Protein AF-A0A484XPS2-F1 (afdb_monomer_lite)

Secondary structure (DSSP, 8-state):
-HHHHHHHHHHHS-TT---EEEE-S--SSSS---HHHHHHHHHHHHTTT-SEEEEE-SSTT---SS-TT----HHHHHHHH--TTGGGS-EEEESS--SHHHHHHHHHTT-SEE---HHHHH-TTHHHHHHTT------EEGGGHHHHT--HHHHTSHHHHTTEE--SS-S-SS-SEEEEEEEE-SS-EEEEEEEE-SSSEEEEEEEES-TT-HHHHHHHHHHHHHHHHTTSS--PPPTT-HHHHHHHHHHHHHHHHHHHHHHHHHTT--TT-----SEEEE--BHHHHHHHHHHHHTT--EEEE-SSSSSBGGGGG--S-EE-SS-HHHHHTT----HHHHHHHHHHHTTT-S-HHHHHHHHHHHHHHHHHHHHTT----EEE--TT-SS--EEE-TT---GGGGGG--TTHHHHHHHHHHHHHHTTS----

Foldseek 3Di:
DVVVVVVVCVVPHDPVDAAEAEDEQWDQDVVIHHNVNSLVVLLVCLVVDHQAYEHEDQALQQCDPNPPVDSGGSLLVSVVPHDPSSVVHAYEYEHDDAAPVSVVVSVVSPHPHYDDDQNCLQPVCSVVCRVVVHDDDQAHEPVCCVVSPDDLVQCVDLSNLLRYQYPPDDWFLFAFDWDWDWFDFPPWIWIWIFGDDRRAGPFIDTPDDPPVDPVLVVQVVVLRCSCRSNRALQDDHDVVCNRSSVRSSVRNVVRSVVGNVVVCVVVVHDPPDDDDWPEEFEAQAPVSLVVQVVCVVVPTGYHYDYPHPDGHPCLLVAQFAAFAFPAPLCVVVVWHGDLVLVLVLVCVVVVVPDDSVVSSVCHVCSNVVQVVCVVLVNHQNDWDDDPSHPTTGGTHDPVSDGSSSSSPDDSPPVVVVVVVVVVVVVVVPDDDD

Radius of gyration: 27.69 Å; chains: 1; bounding box: 64×67×70 Å

Organism: NCBI:txid69218

Sequence (433 aa):
MLDITHKMVRQYADDAFIIGYRFSPEEMEVPGIRFDDTLYLLEKLAARGVDYLHFSVGATLRPSIVDTQDPTPLIEKYLAMRSDTLAQVPVMGVGGVVNASDVNEALDHGYDLIAVGRATIAYPDWTDRIAAGENLELFMDSTQREALNIPEPLWRFSLVEAMIRDMSMGESKFKPGTFVEKVQDDTNELVINVSLETDRIADIELASGPEDNVEFVTSFEEIRTRILDANTPHVDAITGATSQSEAVKKAVSKAMLKSSKALAAEEGADPNETKSFDVVVIGSGGAGLAAAIQAHDEGASVLIVEKMPTIGGNTIKASAGMNAAETRFQRVKGIQDSKALFYKETLKGGGNKNNPELLHRFVENAPEAIEWLATRGIMLNDITTTGGMSIDRTHRPKDGSAVGGLSDQRPGAQYQQTQYRRDARHLRQRHPV

Structure (mmCIF, N/CA/C/O backbone):
data_AF-A0A484XPS2-F1
#
_entry.id   AF-A0A484XPS2-F1
#
loop_
_atom_site.group_PDB
_atom_site.id
_atom_site.type_symbol
_atom_site.label_atom_id
_atom_site.label_alt_id
_atom_site.label_comp_id
_atom_site.label_asym_id
_atom_site.label_entity_id
_atom_site.label_seq_id
_atom_site.pdbx_PDB_ins_code
_atom_site.Cartn_x
_atom_site.Cartn_y
_atom_site.Cartn_z
_atom_site.occupancy
_atom_site.B_iso_or_equiv
_atom_site.auth_seq_id
_atom_site.auth_comp_id
_atom_site.auth_asym_id
_atom_site.auth_atom_id
_atom_site.pdbx_PDB_model_num
ATOM 1 N N . MET A 1 1 ? 18.329 3.313 -23.914 1.00 80.81 1 MET A N 1
ATOM 2 C CA . MET A 1 1 ? 16.956 2.825 -23.655 1.00 80.81 1 MET A CA 1
ATOM 3 C C . MET A 1 1 ? 16.001 3.288 -24.742 1.00 80.81 1 MET A C 1
ATOM 5 O O . MET A 1 1 ? 15.569 2.428 -25.491 1.00 80.81 1 MET A O 1
ATOM 9 N N . LEU A 1 2 ? 15.753 4.596 -24.906 1.00 90.19 2 LEU A N 1
ATOM 10 C CA . LEU A 1 2 ? 14.808 5.118 -25.909 1.00 90.19 2 LEU A CA 1
ATOM 11 C C . LEU A 1 2 ? 15.065 4.602 -27.342 1.00 90.19 2 LEU A C 1
ATOM 13 O O . LEU A 1 2 ? 14.145 4.111 -27.985 1.00 90.19 2 LEU A O 1
ATOM 17 N N . ASP A 1 3 ? 16.322 4.569 -27.799 1.00 90.12 3 ASP A N 1
ATOM 18 C CA . ASP A 1 3 ? 16.668 4.026 -29.128 1.00 90.12 3 ASP A CA 1
ATOM 19 C C . ASP A 1 3 ? 16.268 2.548 -29.304 1.00 90.12 3 ASP A C 1
ATOM 21 O O . ASP A 1 3 ? 15.843 2.122 -30.381 1.00 90.12 3 ASP A O 1
ATOM 25 N N . ILE A 1 4 ? 16.391 1.756 -28.232 1.00 92.38 4 ILE A N 1
ATOM 26 C CA . ILE A 1 4 ? 15.966 0.352 -28.212 1.00 92.38 4 ILE A CA 1
ATOM 27 C C . ILE A 1 4 ? 14.439 0.290 -28.243 1.00 92.38 4 ILE A C 1
ATOM 29 O O . ILE A 1 4 ? 13.896 -0.500 -29.011 1.00 92.38 4 ILE A O 1
ATOM 33 N N . THR A 1 5 ? 13.750 1.142 -27.481 1.00 92.38 5 THR A N 1
ATOM 34 C CA . THR A 1 5 ? 12.285 1.242 -27.497 1.00 92.38 5 THR A CA 1
ATOM 35 C C . THR A 1 5 ? 11.773 1.557 -28.900 1.00 92.38 5 THR A C 1
ATOM 37 O O . THR A 1 5 ? 10.976 0.787 -29.426 1.00 92.38 5 THR A O 1
ATOM 40 N N . HIS A 1 6 ? 12.307 2.583 -29.573 1.00 92.81 6 HIS A N 1
ATOM 41 C CA . HIS A 1 6 ? 11.944 2.888 -30.963 1.00 92.81 6 HIS A CA 1
ATOM 42 C C . HIS A 1 6 ? 12.219 1.719 -31.911 1.00 92.81 6 HIS A C 1
ATOM 44 O O . HIS A 1 6 ? 11.440 1.461 -32.826 1.00 92.81 6 HIS A O 1
ATOM 50 N N . LYS A 1 7 ? 13.327 0.992 -31.717 1.00 93.12 7 LYS A N 1
ATOM 51 C CA . LYS A 1 7 ? 13.617 -0.208 -32.511 1.00 93.12 7 LYS A CA 1
ATOM 52 C C . LYS A 1 7 ? 12.550 -1.288 -32.309 1.00 93.12 7 LYS A C 1
ATOM 54 O O . LYS A 1 7 ? 12.166 -1.914 -33.290 1.00 93.12 7 LYS A O 1
ATOM 59 N N . MET A 1 8 ? 12.096 -1.510 -31.076 1.00 94.75 8 MET A N 1
ATOM 60 C CA . MET A 1 8 ? 11.049 -2.492 -30.778 1.00 94.75 8 MET A CA 1
ATOM 61 C C . MET A 1 8 ? 9.690 -2.052 -31.323 1.00 94.75 8 MET A C 1
ATOM 63 O O . MET A 1 8 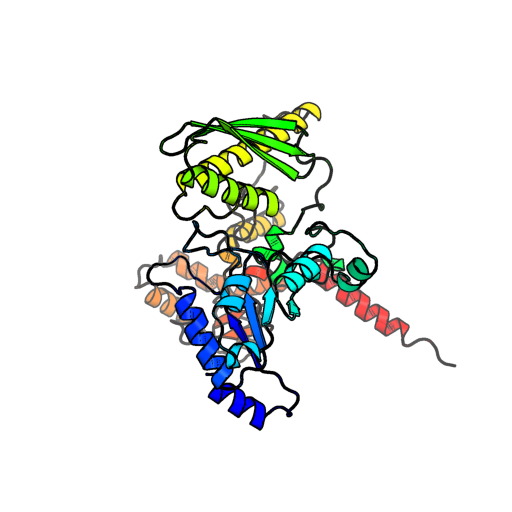? 9.010 -2.865 -31.937 1.00 94.75 8 MET A O 1
ATOM 67 N N . VAL A 1 9 ? 9.330 -0.775 -31.180 1.00 93.31 9 VAL A N 1
ATOM 68 C CA . VAL A 1 9 ? 8.087 -0.217 -31.735 1.00 93.31 9 VAL A CA 1
ATOM 69 C C . VAL A 1 9 ? 8.044 -0.410 -33.248 1.00 93.31 9 VAL A C 1
ATOM 71 O O . VAL A 1 9 ? 7.120 -1.041 -33.739 1.00 93.31 9 VAL A O 1
ATOM 74 N N . ARG A 1 10 ? 9.110 -0.047 -33.974 1.00 91.12 10 ARG A N 1
ATOM 75 C CA . ARG A 1 10 ? 9.206 -0.296 -35.427 1.00 91.12 10 ARG A CA 1
ATOM 76 C C . ARG A 1 10 ? 9.095 -1.770 -35.828 1.00 91.12 10 ARG A C 1
ATOM 78 O O . ARG A 1 10 ? 8.803 -2.065 -36.980 1.00 91.12 10 ARG A O 1
ATOM 85 N N . GLN A 1 11 ? 9.426 -2.693 -34.927 1.00 94.50 11 GLN A N 1
ATOM 86 C CA . GLN A 1 11 ? 9.405 -4.125 -35.213 1.00 94.50 11 GLN A CA 1
ATOM 87 C C . GLN A 1 11 ? 8.042 -4.764 -34.921 1.00 94.50 11 GLN A C 1
ATOM 89 O O . GLN A 1 11 ? 7.681 -5.732 -35.590 1.00 94.50 11 GLN A O 1
ATOM 94 N N . TYR A 1 12 ? 7.321 -4.274 -33.912 1.00 94.75 12 TYR A N 1
ATOM 95 C CA . TYR A 1 12 ? 6.165 -4.971 -33.342 1.00 94.75 12 TYR A CA 1
ATOM 96 C C . TYR A 1 12 ? 4.874 -4.148 -33.293 1.00 94.75 12 TYR A C 1
ATOM 98 O O . TYR A 1 12 ? 3.825 -4.723 -33.013 1.00 94.75 12 TYR A O 1
ATOM 106 N N . ALA A 1 13 ? 4.933 -2.843 -33.542 1.00 93.19 13 ALA A N 1
ATOM 107 C CA . ALA A 1 13 ? 3.792 -1.936 -33.500 1.00 93.19 13 ALA A CA 1
ATOM 108 C C . ALA A 1 13 ? 3.669 -1.146 -34.813 1.00 93.19 13 ALA A C 1
ATOM 110 O O . ALA A 1 13 ? 4.564 -1.182 -35.659 1.00 93.19 13 ALA A O 1
ATOM 111 N N . ASP A 1 14 ? 2.536 -0.473 -34.991 1.00 90.56 14 ASP A N 1
ATOM 112 C CA . ASP A 1 14 ? 2.307 0.439 -36.110 1.00 90.56 14 ASP A CA 1
ATOM 113 C C . ASP A 1 14 ? 2.777 1.870 -35.792 1.00 90.56 14 ASP A C 1
ATOM 115 O O . ASP A 1 14 ? 3.171 2.190 -34.667 1.00 90.56 14 ASP A O 1
ATOM 119 N N . ASP A 1 15 ? 2.733 2.733 -36.808 1.00 83.56 15 ASP A N 1
ATOM 120 C CA . ASP A 1 15 ? 3.203 4.119 -36.727 1.00 83.56 15 ASP A CA 1
ATOM 121 C C . ASP A 1 15 ? 2.342 5.015 -35.811 1.00 83.56 15 ASP A C 1
ATOM 123 O O . ASP A 1 15 ? 2.724 6.154 -35.555 1.00 83.56 15 ASP A O 1
ATOM 127 N N . ALA A 1 16 ? 1.195 4.539 -35.306 1.00 90.75 16 ALA A N 1
ATOM 128 C CA . ALA A 1 16 ? 0.375 5.276 -34.341 1.00 90.75 16 ALA A CA 1
ATOM 129 C C . ALA A 1 16 ? 0.809 5.035 -32.883 1.00 90.75 16 ALA A C 1
ATOM 131 O O . ALA A 1 16 ? 0.260 5.646 -31.961 1.00 90.75 16 ALA A O 1
ATOM 132 N N . PHE A 1 17 ? 1.777 4.145 -32.647 1.00 95.00 17 PHE A N 1
ATOM 133 C CA . PHE A 1 17 ? 2.259 3.832 -31.308 1.00 95.00 17 PHE A CA 1
ATOM 134 C C . PHE A 1 17 ? 3.137 4.957 -30.742 1.00 95.00 17 PHE A C 1
ATOM 136 O O . PHE A 1 17 ? 4.265 5.163 -31.190 1.00 95.00 17 PHE A O 1
ATOM 143 N N . ILE A 1 18 ? 2.642 5.632 -29.703 1.00 94.81 18 ILE A N 1
ATOM 144 C CA . ILE A 1 18 ? 3.365 6.697 -28.996 1.00 94.81 18 ILE A CA 1
ATOM 145 C C . ILE A 1 18 ? 4.256 6.153 -27.870 1.00 94.81 18 ILE A C 1
ATOM 147 O O . ILE A 1 18 ? 3.927 5.177 -27.190 1.00 94.81 18 ILE A O 1
ATOM 151 N N . ILE A 1 19 ? 5.378 6.823 -27.626 1.00 95.69 19 ILE A N 1
ATOM 152 C CA . ILE A 1 19 ? 6.360 6.508 -26.593 1.00 95.69 19 ILE A CA 1
ATOM 153 C C . ILE A 1 19 ? 6.469 7.688 -25.629 1.00 95.69 19 ILE A C 1
ATOM 155 O O . ILE A 1 19 ? 6.987 8.752 -25.966 1.00 95.69 19 ILE A O 1
ATOM 159 N N . GLY A 1 20 ? 6.028 7.466 -24.393 1.00 95.75 20 GLY A N 1
ATOM 160 C CA . GLY A 1 20 ? 6.164 8.427 -23.304 1.00 95.75 20 GLY A CA 1
ATOM 161 C C . GLY A 1 20 ? 7.337 8.146 -22.377 1.00 95.75 20 GLY A C 1
ATOM 162 O O . GLY A 1 20 ? 7.756 6.997 -22.215 1.00 95.75 20 GLY A O 1
ATOM 163 N N . TYR A 1 21 ? 7.810 9.184 -21.687 1.00 96.31 21 TYR A N 1
ATOM 164 C CA . TYR A 1 21 ? 8.739 9.035 -20.565 1.00 96.31 21 TYR A CA 1
ATOM 165 C C . TYR A 1 21 ? 8.175 9.665 -19.290 1.00 96.31 21 TYR A C 1
ATOM 167 O O . TYR A 1 21 ? 8.006 10.881 -19.207 1.00 96.31 21 TYR A O 1
ATOM 175 N N . ARG A 1 22 ? 7.895 8.829 -18.283 1.00 96.38 22 ARG A N 1
ATOM 176 C CA . ARG A 1 22 ? 7.483 9.276 -16.947 1.00 96.38 22 ARG A CA 1
ATOM 177 C C . ARG A 1 22 ? 8.697 9.508 -16.064 1.00 96.38 22 ARG A C 1
ATOM 179 O O . ARG A 1 22 ? 9.558 8.636 -15.969 1.00 96.38 22 ARG A O 1
ATOM 186 N N . PHE A 1 23 ? 8.712 10.635 -15.365 1.00 93.38 23 PHE A N 1
ATOM 187 C CA . PHE A 1 23 ? 9.791 11.007 -14.461 1.00 93.38 23 PHE A CA 1
ATOM 188 C C . PHE A 1 23 ? 9.255 11.674 -13.192 1.00 93.38 23 PHE A C 1
ATOM 190 O O . PHE A 1 23 ? 8.195 12.301 -13.203 1.00 93.38 23 PHE A O 1
ATOM 197 N N . SER A 1 24 ? 10.015 11.527 -12.110 1.00 92.31 24 SER A N 1
ATOM 198 C CA . SER A 1 24 ? 9.916 12.378 -10.926 1.00 92.31 24 SER A CA 1
ATOM 199 C C . SER A 1 24 ? 11.003 13.449 -11.057 1.00 92.31 24 SER A C 1
ATOM 201 O O . SER A 1 24 ? 12.150 13.074 -11.296 1.00 92.31 24 SER A O 1
ATOM 203 N N . PRO A 1 25 ? 10.694 14.752 -10.956 1.00 92.00 25 PRO A N 1
ATOM 204 C CA . PRO A 1 25 ? 11.668 15.790 -11.303 1.00 92.00 25 PRO A CA 1
ATOM 205 C C . PRO A 1 25 ? 12.861 15.915 -10.351 1.00 92.00 25 PRO A C 1
ATOM 207 O O . PRO A 1 25 ? 13.889 16.470 -10.733 1.00 92.00 25 PRO A O 1
ATOM 210 N N . GLU A 1 26 ? 12.706 15.461 -9.109 1.00 92.94 26 GLU A N 1
ATOM 211 C CA . GLU A 1 26 ? 13.656 15.681 -8.020 1.00 92.94 26 GLU A CA 1
ATOM 212 C C . GLU A 1 26 ? 13.605 14.530 -7.009 1.00 92.94 26 GLU A C 1
ATOM 214 O O . GLU A 1 26 ? 12.562 13.889 -6.844 1.00 92.94 26 GLU A O 1
ATOM 219 N N . GLU A 1 27 ? 14.711 14.330 -6.292 1.00 87.75 27 GLU A N 1
ATOM 220 C CA . GLU A 1 27 ? 14.868 13.380 -5.182 1.00 87.75 27 GLU A CA 1
ATOM 221 C C . GLU A 1 27 ? 15.474 14.095 -3.962 1.00 87.75 27 GLU A C 1
ATOM 223 O O . GLU A 1 27 ? 16.349 14.950 -4.115 1.00 87.75 27 GLU A O 1
ATOM 228 N N . MET A 1 28 ? 15.037 13.760 -2.744 1.00 82.50 28 MET A N 1
ATOM 229 C CA . MET A 1 28 ? 15.532 14.427 -1.524 1.00 82.50 28 MET A CA 1
ATOM 230 C C . MET A 1 28 ? 16.937 13.957 -1.131 1.00 82.50 28 MET A C 1
ATOM 232 O O . MET A 1 28 ? 17.672 14.663 -0.443 1.00 82.50 28 MET A O 1
ATOM 236 N N . GLU A 1 29 ? 17.315 12.757 -1.557 1.00 82.81 29 GLU A N 1
ATOM 237 C CA . GLU A 1 29 ? 18.557 12.097 -1.198 1.00 82.81 29 GLU A CA 1
ATOM 238 C C . GLU A 1 29 ? 19.794 12.877 -1.676 1.00 82.81 29 GLU A C 1
ATOM 240 O O . GLU A 1 29 ? 19.761 13.670 -2.624 1.00 82.81 29 GLU A O 1
ATOM 245 N N . VAL A 1 30 ? 20.923 12.647 -0.998 1.00 84.62 30 VAL A N 1
ATOM 246 C CA . VAL A 1 30 ? 22.230 13.199 -1.372 1.00 84.62 30 VAL A CA 1
ATOM 247 C C . VAL A 1 30 ? 23.239 12.047 -1.498 1.00 84.62 30 VAL A C 1
ATOM 249 O O . VAL A 1 30 ? 23.575 11.434 -0.481 1.00 84.62 30 VAL A O 1
ATOM 252 N N . PRO A 1 31 ? 23.756 11.750 -2.709 1.00 86.94 31 PRO A N 1
ATOM 253 C CA . PRO A 1 31 ? 23.396 12.360 -3.993 1.00 86.94 31 PRO A CA 1
ATOM 254 C C . PRO A 1 31 ? 21.996 11.925 -4.460 1.00 86.94 31 PRO A C 1
ATOM 256 O O . PRO A 1 31 ? 21.611 10.778 -4.254 1.00 86.94 31 PRO A O 1
ATOM 259 N N . GLY A 1 32 ? 21.271 12.825 -5.120 1.00 88.69 32 GLY A N 1
ATOM 260 C CA . GLY A 1 32 ? 19.948 12.575 -5.697 1.00 88.69 32 GLY A CA 1
ATOM 261 C C . GLY A 1 32 ? 19.720 13.469 -6.913 1.00 88.69 32 GLY A C 1
ATOM 262 O O . GLY A 1 32 ? 20.494 14.401 -7.147 1.00 88.69 32 GLY A O 1
ATOM 263 N N . ILE A 1 33 ? 18.680 13.181 -7.694 1.00 92.38 33 ILE A N 1
ATOM 264 C CA . ILE A 1 33 ? 18.342 13.944 -8.905 1.00 92.38 33 ILE A CA 1
ATOM 265 C C . ILE A 1 33 ? 17.927 15.376 -8.536 1.00 92.38 33 ILE A C 1
ATOM 267 O O . ILE A 1 33 ? 17.093 15.592 -7.648 1.00 92.38 33 ILE A O 1
ATOM 271 N N . ARG A 1 34 ? 18.508 16.372 -9.212 1.00 95.25 34 ARG A N 1
ATOM 272 C CA . ARG A 1 34 ? 18.102 17.783 -9.126 1.00 95.25 34 ARG A CA 1
ATOM 273 C C . ARG A 1 34 ? 17.322 18.189 -10.370 1.00 95.25 34 ARG A C 1
ATOM 275 O O . ARG A 1 34 ? 17.405 17.537 -11.410 1.00 95.25 34 ARG A O 1
ATOM 282 N N . PHE A 1 35 ? 16.573 19.285 -10.275 1.00 95.94 35 PHE A N 1
ATOM 283 C CA . PHE A 1 35 ? 15.728 19.726 -11.384 1.00 95.94 35 PHE A CA 1
ATOM 284 C C . PHE A 1 35 ? 16.528 20.015 -12.668 1.00 95.94 35 PHE A C 1
ATOM 286 O O . PHE A 1 35 ? 16.082 19.658 -13.756 1.00 95.94 35 PHE A O 1
ATOM 293 N N . ASP A 1 36 ? 17.747 20.547 -12.547 1.00 95.94 36 ASP A N 1
ATOM 294 C CA . ASP A 1 36 ? 18.652 20.763 -13.686 1.00 95.94 36 ASP A CA 1
ATOM 295 C C . ASP A 1 36 ? 19.095 19.449 -14.355 1.00 95.94 36 ASP A C 1
ATOM 297 O O . ASP A 1 36 ? 19.168 19.372 -15.585 1.00 95.94 36 ASP A O 1
ATOM 301 N N . ASP A 1 37 ? 19.345 18.393 -13.570 1.00 96.69 37 ASP A N 1
ATOM 302 C CA . ASP A 1 37 ? 19.671 17.061 -14.098 1.00 96.69 37 ASP A CA 1
ATOM 303 C C . ASP A 1 37 ? 18.483 16.484 -14.874 1.00 96.69 37 ASP A C 1
ATOM 305 O O . ASP A 1 37 ? 18.642 15.918 -15.963 1.00 96.69 37 ASP A O 1
ATOM 309 N N . THR A 1 38 ? 17.276 16.667 -14.329 1.00 97.12 38 THR A N 1
ATOM 310 C CA . THR A 1 38 ? 16.027 16.307 -14.998 1.00 97.12 38 THR A CA 1
ATOM 311 C C . THR A 1 38 ? 15.897 17.061 -16.311 1.00 97.12 38 THR A C 1
ATOM 313 O O . THR A 1 38 ? 15.718 16.425 -17.348 1.00 97.12 38 THR A O 1
ATOM 316 N N . LEU A 1 39 ? 16.044 18.387 -16.316 1.00 97.81 39 LEU A N 1
ATOM 317 C CA . LEU A 1 39 ? 15.918 19.182 -17.535 1.00 97.81 39 LEU A CA 1
ATOM 318 C C . LEU A 1 39 ? 16.930 18.737 -18.598 1.00 97.81 39 LEU A C 1
ATOM 320 O O . LEU A 1 39 ? 16.555 18.517 -19.749 1.00 97.81 39 LEU A O 1
ATOM 324 N N . TYR A 1 40 ? 18.184 18.490 -18.206 1.00 97.62 40 TYR A N 1
ATOM 325 C CA . TYR A 1 40 ? 19.194 17.931 -19.103 1.00 97.62 40 TYR A CA 1
ATOM 326 C C . TYR A 1 40 ? 18.736 16.609 -19.736 1.00 97.62 40 TYR A C 1
ATOM 328 O O . TYR A 1 40 ? 18.877 16.420 -20.949 1.00 97.62 40 TYR A O 1
ATOM 336 N N . LEU A 1 41 ? 18.177 15.690 -18.944 1.00 97.25 41 LEU A N 1
ATOM 337 C CA . LEU A 1 41 ? 17.640 14.426 -19.447 1.00 97.25 41 LEU A CA 1
ATOM 338 C C . LEU A 1 41 ? 16.489 14.656 -20.434 1.00 97.25 41 LEU A C 1
ATOM 340 O O . LEU A 1 41 ? 16.496 14.058 -21.513 1.00 97.25 41 LEU A O 1
ATOM 344 N N . LEU A 1 42 ? 15.528 15.518 -20.094 1.00 98.00 42 LEU A N 1
ATOM 345 C CA . LEU A 1 42 ? 14.368 15.810 -20.940 1.00 98.00 42 LEU A CA 1
ATOM 346 C C . LEU A 1 42 ? 14.794 16.368 -22.303 1.00 98.00 42 LEU A C 1
ATOM 348 O O . LEU A 1 42 ? 14.314 15.892 -23.330 1.00 98.00 42 LEU A O 1
ATOM 352 N N . GLU A 1 43 ? 15.778 17.268 -22.336 1.00 98.06 43 GLU A N 1
ATOM 353 C CA . GLU A 1 43 ? 16.371 17.778 -23.580 1.00 98.06 43 GLU A CA 1
ATOM 354 C C . GLU A 1 43 ? 16.966 16.649 -24.439 1.00 98.06 43 GLU A C 1
ATOM 356 O O . GLU A 1 43 ? 16.801 16.603 -25.662 1.00 98.06 43 GLU A O 1
ATOM 361 N N . LYS A 1 44 ? 17.647 15.677 -23.812 1.00 97.69 44 LYS A N 1
ATOM 362 C CA . LYS A 1 44 ? 18.209 14.521 -24.533 1.00 97.69 44 LYS A CA 1
ATOM 363 C C . LYS A 1 44 ? 17.149 13.558 -25.050 1.00 97.69 44 LYS A C 1
ATOM 365 O O . LYS A 1 44 ? 17.424 12.887 -26.053 1.00 97.69 44 LYS A O 1
ATOM 370 N N . LEU A 1 45 ? 16.008 13.454 -24.374 1.00 97.25 45 LEU A N 1
ATOM 371 C CA . LEU A 1 45 ? 14.876 12.631 -24.794 1.00 97.25 45 LEU A CA 1
ATOM 372 C C . LEU A 1 45 ? 14.114 13.295 -25.944 1.00 97.25 45 LEU A C 1
ATOM 374 O O . LEU A 1 45 ? 13.873 12.636 -26.953 1.00 97.25 45 LEU A O 1
ATOM 378 N N . ALA A 1 46 ? 13.834 14.596 -25.846 1.00 97.38 46 ALA A N 1
ATOM 379 C CA . ALA A 1 46 ? 13.203 15.373 -26.913 1.00 97.38 46 ALA A CA 1
ATOM 380 C C . ALA A 1 46 ? 14.015 15.305 -28.214 1.00 97.38 46 ALA A C 1
ATOM 382 O O . ALA A 1 46 ? 13.489 14.932 -29.259 1.00 97.38 46 ALA A O 1
ATOM 383 N N . ALA A 1 47 ? 15.334 15.516 -28.140 1.00 96.31 47 ALA A N 1
ATOM 384 C CA . ALA A 1 47 ? 16.224 15.410 -29.300 1.00 96.31 47 ALA A CA 1
ATOM 385 C C . ALA A 1 47 ? 16.279 14.003 -29.937 1.00 96.31 47 ALA A C 1
ATOM 387 O O . ALA A 1 47 ? 16.796 13.846 -31.042 1.00 96.31 47 ALA A O 1
ATOM 388 N N . ARG A 1 48 ? 15.795 12.970 -29.238 1.00 95.25 48 ARG A N 1
ATOM 389 C CA . ARG A 1 48 ? 15.723 11.582 -29.723 1.00 95.25 48 ARG A CA 1
ATOM 390 C C . ARG A 1 48 ? 14.321 11.165 -30.169 1.00 95.25 48 ARG A C 1
ATOM 392 O O . ARG A 1 48 ? 14.179 10.036 -30.627 1.00 95.25 48 ARG A O 1
ATOM 399 N N . GLY A 1 49 ? 13.338 12.062 -30.089 1.00 95.12 49 GLY A N 1
ATOM 400 C CA . GLY A 1 49 ? 11.980 11.829 -30.577 1.00 95.12 49 GLY A CA 1
ATOM 401 C C . GLY A 1 49 ? 11.077 11.086 -29.595 1.00 95.12 49 GLY A C 1
ATOM 402 O O . GLY A 1 49 ? 10.369 10.179 -30.009 1.00 95.12 49 GLY A O 1
ATOM 403 N N . VAL A 1 50 ? 11.105 11.437 -28.305 1.00 97.00 50 VAL A N 1
ATOM 404 C CA . VAL A 1 50 ? 10.036 11.023 -27.376 1.00 97.00 50 VAL A CA 1
ATOM 405 C C . VAL A 1 50 ? 8.728 11.743 -27.735 1.00 97.00 50 VAL A C 1
ATOM 407 O O . VAL A 1 50 ? 8.759 12.931 -28.051 1.00 97.00 50 VAL A O 1
ATOM 410 N N . ASP A 1 51 ? 7.593 11.045 -27.680 1.00 97.06 51 ASP A N 1
ATOM 411 C CA . ASP A 1 51 ? 6.305 11.589 -28.137 1.00 97.06 51 ASP A CA 1
ATOM 412 C C . ASP A 1 51 ? 5.594 12.414 -27.063 1.00 97.06 51 ASP A C 1
ATOM 414 O O . ASP A 1 51 ? 4.877 13.354 -27.385 1.00 97.06 51 ASP A O 1
ATOM 418 N N . TYR A 1 52 ? 5.779 12.076 -25.783 1.00 98.06 52 TYR A N 1
ATOM 419 C CA . TYR A 1 52 ? 5.300 12.892 -24.668 1.00 98.06 52 TYR A CA 1
ATOM 420 C C . TYR A 1 52 ? 6.124 12.673 -23.397 1.00 98.06 52 TYR A C 1
ATOM 422 O O . TYR A 1 52 ? 6.781 11.644 -23.198 1.00 98.06 52 TYR A O 1
ATOM 430 N N . LEU A 1 53 ? 6.058 13.640 -22.494 1.00 98.25 53 LEU A N 1
ATOM 431 C CA . LEU A 1 53 ? 6.682 13.577 -21.179 1.00 98.25 53 LEU A CA 1
ATOM 432 C C . LEU A 1 53 ? 5.606 13.516 -20.101 1.00 98.25 53 LEU A C 1
ATOM 434 O O . LEU A 1 53 ? 4.600 14.206 -20.188 1.00 98.25 53 LEU A O 1
ATOM 438 N N . HIS A 1 54 ? 5.805 12.688 -19.079 1.00 97.56 54 HIS A N 1
ATOM 439 C CA . HIS A 1 54 ? 4.856 12.528 -17.980 1.00 97.56 54 HIS A CA 1
ATOM 440 C C . HIS A 1 54 ? 5.497 12.979 -16.666 1.00 97.56 54 HIS A C 1
ATOM 442 O O . HIS A 1 54 ? 6.299 12.269 -16.054 1.00 97.56 54 HIS A O 1
ATOM 448 N N . PHE A 1 55 ? 5.111 14.180 -16.259 1.00 95.31 55 PHE A N 1
ATOM 449 C CA . PHE A 1 55 ? 5.551 14.906 -15.082 1.00 95.31 55 PHE A CA 1
ATOM 450 C C . PHE A 1 55 ? 4.830 14.358 -13.844 1.00 95.31 55 PHE A C 1
ATOM 452 O O . PHE A 1 55 ? 3.657 14.648 -13.601 1.00 95.31 55 PHE A O 1
ATOM 459 N N . SER A 1 56 ? 5.513 13.508 -13.077 1.00 91.19 56 SER A N 1
ATOM 460 C CA . SER A 1 56 ? 4.922 12.851 -11.914 1.00 91.19 56 SER A CA 1
ATOM 461 C C . SER A 1 56 ? 5.327 13.537 -10.621 1.00 91.19 56 SER A C 1
ATOM 463 O O . SER A 1 56 ? 6.452 13.382 -10.151 1.00 91.19 56 SER A O 1
ATOM 465 N N . VAL A 1 57 ? 4.374 14.227 -10.003 1.00 85.06 57 VAL A N 1
ATOM 466 C CA . VAL A 1 57 ? 4.549 14.943 -8.734 1.00 85.06 57 VAL A CA 1
ATOM 467 C C . VAL A 1 57 ? 3.423 14.591 -7.758 1.00 85.06 57 VAL A C 1
ATOM 469 O O . VAL A 1 57 ? 2.426 13.975 -8.127 1.00 85.06 57 VAL A O 1
ATOM 472 N N . GLY A 1 58 ? 3.595 14.916 -6.474 1.00 75.50 58 GLY A N 1
ATOM 473 C CA . GLY A 1 58 ? 2.552 14.684 -5.463 1.00 75.50 58 GLY A CA 1
ATOM 474 C C . GLY A 1 58 ? 1.303 15.548 -5.689 1.00 75.50 58 GLY A C 1
ATOM 475 O O . GLY A 1 58 ? 0.185 15.070 -5.507 1.00 75.50 58 GLY A O 1
ATOM 476 N N . ALA A 1 59 ? 1.508 16.779 -6.165 1.00 85.88 59 ALA A N 1
ATOM 477 C CA . ALA A 1 59 ? 0.493 17.751 -6.568 1.00 85.88 59 ALA A CA 1
ATOM 478 C C . ALA A 1 59 ? 0.960 18.452 -7.855 1.00 85.88 59 ALA A C 1
ATOM 480 O O . ALA A 1 59 ? 2.146 18.763 -7.967 1.00 85.88 59 ALA A O 1
ATOM 481 N N . THR A 1 60 ? 0.065 18.684 -8.817 1.00 89.75 60 THR A N 1
ATOM 482 C CA . THR A 1 60 ? 0.381 19.246 -10.150 1.00 89.75 60 THR A CA 1
ATOM 483 C C . THR A 1 60 ? 1.163 20.559 -10.095 1.00 89.75 60 THR A C 1
ATOM 485 O O . THR A 1 60 ? 2.076 20.745 -10.901 1.00 89.75 60 THR A O 1
ATOM 488 N N . LEU A 1 61 ? 0.861 21.424 -9.121 1.00 92.56 61 LEU A N 1
ATOM 489 C CA . LEU A 1 61 ? 1.512 22.726 -8.914 1.00 92.56 61 LEU A CA 1
ATOM 490 C C . LEU A 1 61 ? 2.561 22.732 -7.795 1.00 92.56 61 LEU A C 1
ATOM 492 O O . LEU A 1 61 ? 2.915 23.781 -7.264 1.00 92.56 61 LEU A O 1
ATOM 496 N N . ARG A 1 62 ? 3.077 21.562 -7.408 1.00 91.44 62 ARG A N 1
ATOM 497 C CA . ARG A 1 62 ? 4.076 21.482 -6.339 1.00 91.44 62 ARG A CA 1
ATOM 498 C C . ARG A 1 62 ? 5.366 22.236 -6.735 1.00 91.44 62 ARG A C 1
ATOM 500 O O . ARG A 1 62 ? 5.908 21.964 -7.816 1.00 91.44 62 ARG A O 1
ATOM 507 N N . PRO A 1 63 ? 5.914 23.099 -5.857 1.00 91.69 63 PRO A N 1
ATOM 508 C CA . PRO A 1 63 ? 7.250 23.666 -6.027 1.00 91.69 63 PRO A CA 1
ATOM 509 C C . PRO A 1 63 ? 8.346 22.606 -5.818 1.00 91.69 63 PRO A C 1
ATOM 511 O O . PRO A 1 63 ? 8.079 21.396 -5.729 1.00 91.69 63 PRO A O 1
ATOM 514 N N . SER A 1 64 ? 9.601 23.055 -5.796 1.00 91.38 64 SER A N 1
ATOM 515 C CA . SER A 1 64 ? 10.744 22.175 -5.551 1.00 91.38 64 SER A CA 1
ATOM 516 C C . SER A 1 64 ? 10.677 21.552 -4.154 1.00 91.38 64 SER A C 1
ATOM 518 O O . SER A 1 64 ? 10.331 22.216 -3.181 1.00 91.38 64 SER A O 1
ATOM 520 N N . ILE A 1 65 ? 11.029 20.268 -4.053 1.00 87.19 65 ILE A N 1
ATOM 521 C CA . ILE A 1 65 ? 11.248 19.598 -2.752 1.00 87.19 65 ILE A CA 1
ATOM 522 C C . ILE A 1 65 ? 12.688 19.709 -2.259 1.00 87.19 65 ILE A C 1
ATOM 524 O O . ILE A 1 65 ? 12.985 19.285 -1.147 1.00 87.19 65 ILE A O 1
ATOM 528 N N . VAL A 1 66 ? 13.589 20.233 -3.089 1.00 90.06 66 VAL A N 1
ATOM 529 C CA . VAL A 1 66 ? 15.002 20.409 -2.742 1.00 90.06 66 VAL A CA 1
ATOM 530 C C . VAL A 1 66 ? 15.285 21.869 -2.395 1.00 90.06 66 VAL A C 1
ATOM 532 O O . VAL A 1 66 ? 15.938 22.141 -1.393 1.00 90.06 66 VAL A O 1
ATOM 535 N N . ASP A 1 67 ? 14.775 22.802 -3.197 1.00 89.94 67 ASP A N 1
ATOM 536 C CA . ASP A 1 67 ? 14.842 24.240 -2.946 1.00 89.94 67 ASP A CA 1
ATOM 537 C C . ASP A 1 67 ? 13.495 24.748 -2.424 1.00 89.94 67 ASP A C 1
ATOM 539 O O . ASP A 1 67 ? 12.645 25.234 -3.170 1.00 89.94 67 ASP A O 1
ATOM 543 N N . THR A 1 68 ? 13.295 24.603 -1.118 1.00 89.50 68 THR A N 1
ATOM 544 C CA . THR A 1 68 ? 12.032 24.938 -0.446 1.00 89.50 68 THR A CA 1
ATOM 545 C C . THR A 1 68 ? 11.794 26.442 -0.291 1.00 89.50 68 THR A C 1
ATOM 547 O O . THR A 1 68 ? 10.726 26.839 0.169 1.00 89.50 68 THR A O 1
ATOM 550 N N . GLN A 1 69 ? 12.766 27.288 -0.650 1.00 91.88 69 GLN A N 1
ATOM 551 C CA . GLN A 1 69 ? 12.638 28.747 -0.564 1.00 91.88 69 GLN A CA 1
ATOM 552 C C . GLN A 1 69 ? 11.999 29.360 -1.811 1.00 91.88 69 GLN A C 1
ATOM 554 O O . GLN A 1 69 ? 11.507 30.487 -1.753 1.00 91.88 69 GLN A O 1
ATOM 559 N N . ASP A 1 70 ? 12.000 28.638 -2.931 1.00 90.62 70 ASP A N 1
ATOM 560 C CA . ASP A 1 70 ? 11.395 29.091 -4.176 1.00 90.62 70 ASP A CA 1
ATOM 561 C C . ASP A 1 70 ? 9.991 28.482 -4.348 1.00 90.62 70 ASP A C 1
ATOM 563 O O . ASP A 1 70 ? 9.869 27.287 -4.643 1.00 90.62 70 ASP A O 1
ATOM 567 N N . PRO A 1 71 ? 8.919 29.285 -4.202 1.00 92.56 71 PRO A N 1
ATOM 568 C CA . PRO A 1 71 ? 7.546 28.801 -4.299 1.00 92.56 71 PRO A CA 1
ATOM 569 C C . PRO A 1 71 ? 7.104 28.530 -5.743 1.00 92.56 71 PRO A C 1
ATOM 571 O O . PRO A 1 71 ? 5.976 28.091 -5.950 1.00 92.56 71 PRO A O 1
ATOM 574 N N . THR A 1 72 ? 7.949 28.805 -6.742 1.00 95.56 72 THR A N 1
ATOM 575 C CA . THR A 1 72 ? 7.593 28.638 -8.153 1.00 95.56 72 THR A CA 1
ATOM 576 C C . THR A 1 72 ? 7.319 27.160 -8.465 1.00 95.56 72 THR A C 1
ATOM 578 O O . THR A 1 72 ? 8.207 26.317 -8.256 1.00 95.56 72 THR A O 1
ATOM 581 N N . PRO A 1 73 ? 6.134 26.814 -9.003 1.00 96.25 73 PRO A N 1
ATOM 582 C CA . PRO A 1 73 ? 5.822 25.458 -9.434 1.00 96.25 73 PRO A CA 1
ATOM 583 C C . PRO A 1 73 ? 6.850 24.915 -10.428 1.00 96.25 73 PRO A C 1
ATOM 585 O O . PRO A 1 73 ? 7.309 25.614 -11.334 1.00 96.25 73 PRO A O 1
ATOM 588 N N . LEU A 1 74 ? 7.194 23.630 -10.311 1.00 97.12 74 LEU A N 1
ATOM 589 C CA . LEU A 1 74 ? 8.204 23.030 -11.192 1.00 97.12 74 LEU A CA 1
ATOM 590 C C . LEU A 1 74 ? 7.787 23.019 -12.669 1.00 97.12 74 LEU A C 1
ATOM 592 O O . LEU A 1 74 ? 8.653 23.059 -13.543 1.00 97.12 74 LEU A O 1
ATOM 596 N N . ILE A 1 75 ? 6.483 22.984 -12.958 1.00 97.56 75 ILE A N 1
ATOM 597 C CA . ILE A 1 75 ? 5.974 23.116 -14.326 1.00 97.56 75 ILE A CA 1
ATOM 598 C C . ILE A 1 75 ? 6.316 24.489 -14.913 1.00 97.56 75 ILE A C 1
ATOM 600 O O . ILE A 1 75 ? 6.828 24.563 -16.024 1.00 97.56 75 ILE A O 1
ATOM 604 N N . GLU A 1 76 ? 6.167 25.568 -14.147 1.00 97.81 76 GLU A N 1
ATOM 605 C CA . GLU A 1 76 ? 6.519 26.918 -14.598 1.00 97.81 76 GLU A CA 1
ATOM 606 C C . GLU A 1 76 ? 8.025 27.064 -14.815 1.00 97.81 76 GLU A C 1
ATOM 608 O O . GLU A 1 76 ? 8.456 27.616 -15.830 1.00 97.81 76 GLU A O 1
ATOM 613 N N . LYS A 1 77 ? 8.842 26.488 -13.921 1.00 97.31 77 LYS A N 1
ATOM 614 C CA . LYS A 1 77 ? 10.299 26.422 -14.118 1.00 97.31 77 LYS A CA 1
ATOM 615 C C . LYS A 1 77 ? 10.651 25.667 -15.401 1.00 97.31 77 LYS A C 1
ATOM 617 O O . LYS A 1 77 ? 11.467 26.138 -16.189 1.00 97.31 77 LYS A O 1
ATOM 622 N N . TYR A 1 78 ? 10.006 24.526 -15.650 1.00 98.06 78 TYR A N 1
ATOM 623 C CA . TYR A 1 78 ? 10.181 23.762 -16.886 1.00 98.06 78 TYR A CA 1
ATOM 624 C C . TYR A 1 78 ? 9.836 24.602 -18.125 1.00 98.06 78 TYR A C 1
ATOM 626 O O . TYR A 1 78 ? 10.626 24.642 -19.068 1.00 98.06 78 TYR A O 1
ATOM 634 N N . LEU A 1 79 ? 8.704 25.313 -18.119 1.00 97.75 79 LEU A N 1
ATOM 635 C CA . LEU A 1 79 ? 8.286 26.170 -19.234 1.00 97.75 79 LEU A CA 1
ATOM 636 C C . LEU A 1 79 ? 9.276 27.308 -19.497 1.00 97.75 79 LEU A C 1
ATOM 638 O O . LEU A 1 79 ? 9.525 27.634 -20.656 1.00 97.75 79 LEU A O 1
ATOM 642 N N . ALA A 1 80 ? 9.844 27.889 -18.439 1.00 97.69 80 ALA A N 1
ATOM 643 C CA . ALA A 1 80 ? 10.808 28.979 -18.536 1.00 97.69 80 ALA A CA 1
ATOM 644 C C . ALA A 1 80 ? 12.198 28.523 -19.012 1.00 97.69 80 ALA A C 1
ATOM 646 O O . ALA A 1 80 ? 12.915 29.301 -19.640 1.00 97.69 80 ALA A O 1
ATOM 647 N N . MET A 1 81 ? 12.596 27.286 -18.697 1.00 97.25 81 MET A N 1
ATOM 648 C CA . MET A 1 81 ? 13.962 26.795 -18.917 1.00 97.25 81 MET A CA 1
ATOM 649 C C . MET A 1 81 ? 14.113 25.879 -20.142 1.00 97.25 81 MET A C 1
ATOM 651 O O . MET A 1 81 ? 15.237 25.668 -20.598 1.00 97.25 81 MET A O 1
ATOM 655 N N . ARG A 1 82 ? 13.018 25.312 -20.667 1.00 97.50 82 ARG A N 1
ATOM 656 C CA . ARG A 1 82 ? 13.052 24.379 -21.806 1.00 97.50 82 ARG A CA 1
ATOM 657 C C . ARG A 1 82 ? 13.506 25.044 -23.106 1.00 97.50 82 ARG A C 1
ATOM 659 O O . ARG A 1 82 ? 13.175 26.193 -23.386 1.00 97.50 82 ARG A O 1
ATOM 666 N N . SER A 1 83 ? 14.211 24.287 -23.942 1.00 98.19 83 SER A N 1
ATOM 667 C CA . SER A 1 83 ? 14.542 24.693 -25.308 1.00 98.19 83 SER A CA 1
ATOM 668 C C . SER A 1 83 ? 13.325 24.649 -26.237 1.00 98.19 83 SER A C 1
ATOM 670 O O . SER A 1 83 ? 12.343 23.955 -25.967 1.00 98.19 83 SER A O 1
ATOM 672 N N . ASP A 1 84 ? 13.428 25.291 -27.405 1.00 97.94 84 ASP A N 1
ATOM 673 C CA . ASP A 1 84 ? 12.409 25.203 -28.461 1.00 97.94 84 ASP A CA 1
ATOM 674 C C . ASP A 1 84 ? 12.137 23.759 -28.902 1.00 97.94 84 ASP A C 1
ATOM 676 O O . ASP A 1 84 ? 11.016 23.434 -29.285 1.00 97.94 84 ASP A O 1
ATOM 680 N N . THR A 1 85 ? 13.155 22.887 -28.844 1.00 97.50 85 THR A N 1
ATOM 681 C CA . THR A 1 85 ? 13.020 21.464 -29.200 1.00 97.50 85 THR A CA 1
ATOM 682 C C . THR A 1 85 ? 12.200 20.725 -28.152 1.00 97.50 85 THR A C 1
ATOM 684 O O . THR A 1 85 ? 11.286 19.981 -28.497 1.00 97.50 85 THR A O 1
ATOM 687 N N . LEU A 1 86 ? 12.499 20.947 -26.871 1.00 98.06 86 LEU A N 1
ATOM 688 C CA . LEU A 1 86 ? 11.755 20.352 -25.767 1.00 98.06 86 LEU A CA 1
ATOM 689 C C . LEU A 1 86 ? 10.329 20.915 -25.670 1.00 98.06 86 LEU A C 1
ATOM 691 O O . LEU A 1 86 ? 9.413 20.177 -25.326 1.00 98.06 86 LEU A O 1
ATOM 695 N N . ALA A 1 87 ? 10.116 22.177 -26.049 1.00 97.69 87 ALA A N 1
ATOM 696 C CA . ALA A 1 87 ? 8.796 22.803 -26.104 1.00 97.69 87 ALA A CA 1
ATOM 697 C C . ALA A 1 87 ? 7.847 22.192 -27.152 1.00 97.69 87 ALA A C 1
ATOM 699 O O . ALA A 1 87 ? 6.641 22.392 -27.043 1.00 97.69 87 ALA A O 1
ATOM 700 N N . GLN A 1 88 ? 8.357 21.450 -28.146 1.00 97.81 88 GLN A N 1
ATOM 701 C CA . GLN A 1 88 ? 7.511 20.722 -29.106 1.00 97.81 88 GLN A CA 1
ATOM 702 C C . GLN A 1 88 ? 6.947 19.411 -28.546 1.00 97.81 88 GLN A C 1
ATOM 704 O O . GLN A 1 88 ? 6.088 18.807 -29.185 1.00 97.81 88 GLN A O 1
ATOM 709 N N . VAL A 1 89 ? 7.450 18.935 -27.403 1.00 98.19 89 VAL A N 1
ATOM 710 C CA . VAL A 1 89 ? 7.025 17.668 -26.806 1.00 98.19 89 VAL A CA 1
ATOM 711 C C . VAL A 1 89 ? 5.904 17.938 -25.798 1.00 98.19 89 VAL A C 1
ATOM 713 O O . VAL A 1 89 ? 6.164 18.614 -24.801 1.00 98.19 89 VAL A O 1
ATOM 716 N N . PRO A 1 90 ? 4.691 17.389 -26.002 1.00 98.25 90 PRO A N 1
ATOM 717 C CA . PRO A 1 90 ? 3.597 17.528 -25.051 1.00 98.25 90 PRO A CA 1
ATOM 718 C C . PRO A 1 90 ? 3.957 17.012 -23.655 1.00 98.25 90 PRO A C 1
ATOM 720 O O . PRO A 1 90 ? 4.575 15.950 -23.499 1.00 98.25 90 PRO A O 1
ATOM 723 N N . VAL A 1 91 ? 3.520 17.738 -22.631 1.00 97.88 91 VAL A N 1
ATOM 724 C CA . VAL A 1 91 ? 3.734 17.415 -21.222 1.00 97.88 91 VAL A CA 1
ATOM 725 C C . VAL A 1 91 ? 2.416 17.065 -20.537 1.00 97.88 91 VAL A C 1
ATOM 727 O O . VAL A 1 91 ? 1.469 17.844 -20.480 1.00 97.88 91 VAL A O 1
ATOM 730 N N . MET A 1 92 ? 2.382 15.861 -19.974 1.00 98.31 92 MET A N 1
ATOM 731 C CA . MET A 1 92 ? 1.299 15.334 -19.158 1.00 98.31 92 MET A CA 1
ATOM 732 C C . MET A 1 92 ? 1.621 15.500 -17.671 1.00 98.31 92 MET A C 1
ATOM 734 O O . MET A 1 92 ? 2.666 15.030 -17.221 1.00 98.31 92 MET A O 1
ATOM 738 N N . GLY A 1 93 ? 0.724 16.113 -16.902 1.00 95.81 93 GLY A N 1
ATOM 739 C CA . GLY A 1 93 ? 0.846 16.273 -15.452 1.00 95.81 93 GLY A CA 1
ATOM 740 C C . GLY A 1 93 ? 0.049 15.234 -14.669 1.00 95.81 93 GLY A C 1
ATOM 741 O O . GLY A 1 93 ? -1.072 14.891 -15.042 1.00 95.81 93 GLY A O 1
ATOM 742 N N . VAL A 1 94 ? 0.604 14.756 -13.553 1.00 92.88 94 VAL A N 1
ATOM 743 C CA . VAL A 1 94 ? -0.139 13.994 -12.537 1.00 92.88 94 VAL A CA 1
ATOM 744 C C . VAL A 1 94 ? 0.261 14.440 -11.136 1.00 92.88 94 VAL A C 1
ATOM 746 O O . VAL A 1 94 ? 1.441 14.653 -10.859 1.00 92.88 94 VAL A O 1
ATOM 749 N N . GLY A 1 95 ? -0.729 14.529 -10.248 1.00 86.50 95 GLY A N 1
ATOM 750 C CA . GLY A 1 95 ? -0.538 14.795 -8.823 1.00 86.50 95 GLY A CA 1
ATOM 751 C C . GLY A 1 95 ? -1.749 15.494 -8.218 1.00 86.50 95 GLY A C 1
ATOM 752 O O . GLY A 1 95 ? -2.111 16.572 -8.662 1.00 86.50 95 GLY A O 1
ATOM 753 N N . GLY A 1 96 ? -2.384 14.902 -7.207 1.00 83.06 96 GLY A N 1
ATOM 754 C CA . GLY A 1 96 ? -3.459 15.578 -6.464 1.00 83.06 96 GLY A CA 1
ATOM 755 C C . GLY A 1 96 ? -4.775 15.854 -7.212 1.00 83.06 96 GLY A C 1
ATOM 756 O O . GLY A 1 96 ? -5.654 16.450 -6.616 1.00 83.06 96 GLY A O 1
ATOM 757 N N . VAL A 1 97 ? -4.947 15.409 -8.460 1.00 91.94 97 VAL A N 1
ATOM 758 C CA . VAL A 1 97 ? -6.144 15.717 -9.268 1.00 91.94 97 VAL A CA 1
ATOM 759 C C . VAL A 1 97 ? -7.354 14.887 -8.829 1.00 91.94 97 VAL A C 1
ATOM 761 O O . VAL A 1 97 ? -7.310 13.651 -8.882 1.00 91.94 97 VAL A O 1
ATOM 764 N N . VAL A 1 98 ? -8.433 15.568 -8.435 1.00 92.81 98 VAL A N 1
ATOM 765 C CA . VAL A 1 98 ? -9.710 14.968 -8.019 1.00 92.81 98 VAL A CA 1
ATOM 766 C C . VAL A 1 98 ? -10.891 15.574 -8.777 1.00 92.81 98 VAL A C 1
ATOM 768 O O . VAL A 1 98 ? -11.794 14.834 -9.160 1.00 92.81 98 VAL A O 1
ATOM 771 N N . ASN A 1 99 ? -10.874 16.879 -9.039 1.00 94.69 99 ASN A N 1
ATOM 772 C CA . ASN A 1 99 ? -11.999 17.632 -9.590 1.00 94.69 99 ASN A CA 1
ATOM 773 C C . ASN A 1 99 ? -11.654 18.362 -10.894 1.00 94.69 99 ASN A C 1
ATOM 775 O O . ASN A 1 99 ? -10.488 18.503 -11.263 1.00 94.69 99 ASN A O 1
ATOM 779 N N . ALA A 1 100 ? -12.683 18.869 -11.588 1.00 94.50 100 ALA A N 1
ATOM 780 C CA . ALA A 1 100 ? -12.503 19.704 -12.782 1.00 94.50 100 ALA A CA 1
ATOM 781 C C . ALA A 1 100 ? -11.640 20.944 -12.511 1.00 94.50 100 ALA A C 1
ATOM 783 O O . ALA A 1 100 ? -10.876 21.350 -13.382 1.00 94.50 100 ALA A O 1
ATOM 784 N N . SER A 1 101 ? -11.758 21.542 -11.318 1.00 94.94 101 SER A N 1
ATOM 785 C CA . SER A 1 101 ? -10.939 22.686 -10.901 1.00 94.94 101 SER A CA 1
ATOM 786 C C . SER A 1 101 ? -9.454 22.369 -10.991 1.00 94.94 101 SER A C 1
ATOM 788 O O . SER A 1 101 ? -8.722 23.127 -11.611 1.00 94.94 101 SER A O 1
ATOM 790 N N . ASP A 1 102 ? -9.041 21.219 -10.463 1.00 94.25 102 ASP A N 1
ATOM 791 C CA . ASP A 1 102 ? -7.634 20.821 -10.379 1.00 94.25 102 ASP A CA 1
ATOM 792 C C . ASP A 1 102 ? -7.058 20.549 -11.777 1.00 94.25 102 ASP A C 1
ATOM 794 O O . ASP A 1 102 ? -5.887 20.816 -12.048 1.00 94.25 102 ASP A O 1
ATOM 798 N N . VAL A 1 103 ? -7.894 20.023 -12.683 1.00 94.56 103 VAL A N 1
ATOM 799 C CA . VAL A 1 103 ? -7.547 19.836 -14.099 1.00 94.56 103 VAL A CA 1
ATOM 800 C C . VAL A 1 103 ? -7.347 21.188 -14.774 1.00 94.56 103 VAL A C 1
ATOM 802 O O . VAL A 1 103 ? -6.311 21.400 -15.398 1.00 94.56 103 VAL A O 1
ATOM 805 N N . ASN A 1 104 ? -8.319 22.094 -14.650 1.00 95.44 104 ASN A N 1
ATOM 806 C CA . ASN A 1 104 ? -8.268 23.407 -15.293 1.00 95.44 104 ASN A CA 1
ATOM 807 C C . ASN A 1 104 ? -7.085 24.230 -14.778 1.00 95.44 104 ASN A C 1
ATOM 809 O O . ASN A 1 104 ? -6.337 24.779 -15.577 1.00 95.44 104 ASN A O 1
ATOM 813 N N . GLU A 1 105 ? -6.867 24.235 -13.463 1.00 96.25 105 GLU A N 1
ATOM 814 C CA . GLU A 1 105 ? -5.745 24.928 -12.835 1.00 96.25 105 GLU A CA 1
ATOM 815 C C . GLU A 1 105 ? -4.404 24.390 -13.356 1.00 96.25 105 GLU A C 1
ATOM 817 O O . GLU A 1 105 ? -3.526 25.149 -13.748 1.00 96.25 105 GLU A O 1
ATOM 822 N N . ALA A 1 106 ? -4.246 23.070 -13.464 1.00 95.44 106 ALA A N 1
ATOM 823 C CA . ALA A 1 106 ? -3.021 22.500 -14.011 1.00 95.44 106 ALA A CA 1
ATOM 824 C C . ALA A 1 106 ? -2.818 22.845 -15.505 1.00 95.44 106 ALA A C 1
ATOM 826 O O . ALA A 1 106 ? -1.699 23.162 -15.916 1.00 95.44 106 ALA A O 1
ATOM 827 N N . LEU A 1 107 ? -3.876 22.819 -16.320 1.00 97.38 107 LEU A N 1
ATOM 828 C CA . LEU A 1 107 ? -3.798 23.210 -17.734 1.00 97.38 107 LEU A CA 1
ATOM 829 C C . LEU A 1 107 ? -3.418 24.691 -17.898 1.00 97.38 107 LEU A C 1
ATOM 831 O O . LEU A 1 107 ? -2.562 25.011 -18.723 1.00 97.38 107 LEU A O 1
ATOM 835 N N . ASP A 1 108 ? -3.983 25.579 -17.077 1.00 97.69 108 ASP A N 1
ATOM 836 C CA . ASP A 1 108 ? -3.682 27.018 -17.094 1.00 97.69 108 ASP A CA 1
ATOM 837 C C . ASP A 1 108 ? -2.204 27.310 -16.766 1.00 97.69 108 ASP A C 1
ATOM 839 O O . ASP A 1 108 ? -1.627 28.272 -17.275 1.00 97.69 108 ASP A O 1
ATOM 843 N N . HIS A 1 109 ? -1.560 26.440 -15.981 1.00 96.88 109 HIS A N 1
ATOM 844 C CA . HIS A 1 109 ? -0.132 26.508 -15.648 1.00 96.88 109 HIS A CA 1
ATOM 845 C C . HIS A 1 109 ? 0.780 25.779 -16.656 1.00 96.88 109 HIS A C 1
ATOM 847 O O . HIS A 1 109 ? 1.988 25.672 -16.438 1.00 96.88 109 HIS A O 1
ATOM 853 N N . GLY A 1 110 ? 0.225 25.317 -17.781 1.00 95.50 110 GLY A N 1
ATOM 854 C CA . GLY A 1 110 ? 0.970 24.899 -18.969 1.00 95.50 110 GLY A CA 1
ATOM 855 C C . GLY A 1 110 ? 1.294 23.410 -19.074 1.00 95.50 110 GLY A C 1
ATOM 856 O O . GLY A 1 110 ? 2.206 23.040 -19.815 1.00 95.50 110 GLY A O 1
ATOM 857 N N . TYR A 1 111 ? 0.541 22.552 -18.380 1.00 98.12 111 TYR A N 1
ATOM 858 C CA . TYR A 1 111 ? 0.411 21.154 -18.794 1.00 98.12 111 TYR A CA 1
ATOM 859 C C . TYR A 1 111 ? -0.454 21.057 -20.062 1.00 98.12 111 TYR A C 1
ATOM 861 O O . TYR A 1 111 ? -1.470 21.735 -20.177 1.00 98.12 111 TYR A O 1
ATOM 869 N N . ASP A 1 112 ? -0.098 20.169 -20.992 1.00 98.00 112 ASP A N 1
ATOM 870 C CA . ASP A 1 112 ? -0.890 19.908 -22.204 1.00 98.00 112 ASP A CA 1
ATOM 871 C C . ASP A 1 112 ? -1.971 18.840 -21.965 1.00 98.00 112 ASP A C 1
ATOM 873 O O . ASP A 1 112 ? -2.998 18.794 -22.642 1.00 98.00 112 ASP A O 1
ATOM 877 N N . LEU A 1 113 ? -1.716 17.936 -21.014 1.00 96.75 113 LEU A N 1
ATOM 878 C CA . LEU A 1 113 ? -2.568 16.798 -20.670 1.00 96.75 113 LEU A CA 1
ATOM 879 C C . LEU A 1 113 ? -2.548 16.576 -19.157 1.00 96.75 113 LEU A C 1
ATOM 881 O O . LEU A 1 113 ? -1.512 16.746 -18.519 1.00 96.75 113 LEU A O 1
ATOM 885 N N . ILE A 1 114 ? -3.653 16.098 -18.588 1.00 96.69 114 ILE A N 1
ATOM 886 C CA . ILE A 1 114 ? -3.731 15.741 -17.167 1.00 96.69 114 ILE A CA 1
ATOM 887 C C . ILE A 1 114 ? -4.082 14.264 -17.023 1.00 96.69 114 ILE A C 1
ATOM 889 O O . ILE A 1 114 ? -5.061 13.782 -17.591 1.00 96.69 114 ILE A O 1
ATOM 893 N N . ALA A 1 115 ? -3.273 13.541 -16.254 1.00 94.75 115 ALA A N 1
ATOM 894 C CA . ALA A 1 115 ? -3.540 12.166 -15.868 1.00 94.75 115 ALA A CA 1
ATOM 895 C C . ALA A 1 115 ? -4.187 12.110 -14.481 1.00 94.75 115 ALA A C 1
ATOM 897 O O . ALA A 1 115 ? -3.762 12.781 -13.540 1.00 94.75 115 ALA A O 1
ATOM 898 N N . VAL A 1 116 ? -5.196 11.247 -14.344 1.00 93.44 116 VAL A N 1
ATOM 899 C CA . VAL A 1 116 ? -5.975 11.079 -13.112 1.00 93.44 116 VAL A CA 1
ATOM 900 C C . VAL A 1 116 ? -5.915 9.621 -12.671 1.00 93.44 116 VAL A C 1
ATOM 902 O O . VAL A 1 116 ? -6.376 8.726 -13.378 1.00 93.44 116 VAL A O 1
ATOM 905 N N . GLY A 1 117 ? -5.307 9.381 -11.507 1.00 87.31 117 GLY A N 1
ATOM 906 C CA . GLY A 1 117 ? -5.092 8.035 -10.964 1.00 87.31 117 GLY A CA 1
ATOM 907 C C . GLY A 1 117 ? -5.985 7.715 -9.768 1.00 87.31 117 GLY A C 1
ATOM 908 O O . GLY A 1 117 ? -6.870 6.877 -9.849 1.00 87.31 117 GLY A O 1
ATOM 909 N N . ARG A 1 118 ? -5.760 8.379 -8.628 1.00 84.44 118 ARG A N 1
ATOM 910 C CA . ARG A 1 118 ? -6.481 8.062 -7.381 1.00 84.44 118 ARG A CA 1
ATOM 911 C C . ARG A 1 118 ? -7.995 8.240 -7.519 1.00 84.44 118 ARG A C 1
ATOM 913 O O . ARG A 1 118 ? -8.744 7.342 -7.158 1.00 84.44 118 ARG A O 1
ATOM 920 N N . ALA A 1 119 ? -8.447 9.350 -8.099 1.00 89.06 119 ALA A N 1
ATOM 921 C CA . ALA A 1 119 ? -9.878 9.610 -8.231 1.00 89.06 119 ALA A CA 1
ATOM 922 C C . ALA A 1 119 ? -10.595 8.590 -9.132 1.00 89.06 119 ALA A C 1
ATOM 924 O O . ALA A 1 119 ? -11.717 8.218 -8.823 1.00 89.06 119 ALA A O 1
ATOM 925 N N . THR A 1 120 ? -9.942 8.062 -10.174 1.00 89.56 120 THR A N 1
ATOM 926 C CA . THR A 1 120 ? -10.529 7.030 -11.051 1.00 89.56 120 THR A CA 1
ATOM 927 C C . THR A 1 120 ? -10.548 5.640 -10.411 1.00 89.56 120 THR A C 1
ATOM 929 O O . THR A 1 120 ? -11.365 4.804 -10.788 1.00 89.56 120 THR A O 1
ATOM 932 N N . ILE A 1 121 ? -9.689 5.391 -9.414 1.00 84.81 121 ILE A N 1
ATOM 933 C CA . ILE A 1 121 ? -9.774 4.195 -8.562 1.00 84.81 121 ILE A CA 1
ATOM 934 C C . ILE A 1 121 ? -10.976 4.306 -7.616 1.00 84.81 121 ILE A C 1
ATOM 936 O O . ILE A 1 121 ? -11.735 3.350 -7.492 1.00 84.81 121 ILE A O 1
ATOM 940 N N . ALA A 1 122 ? -11.159 5.461 -6.966 1.00 84.00 122 ALA A N 1
ATOM 941 C CA . ALA A 1 122 ? -12.285 5.681 -6.054 1.00 84.00 122 ALA A CA 1
ATOM 942 C C . ALA A 1 122 ? -13.637 5.771 -6.773 1.00 84.00 122 ALA A C 1
ATOM 944 O O . ALA A 1 122 ? -14.644 5.283 -6.264 1.00 84.00 122 ALA A O 1
ATOM 945 N N . TYR A 1 123 ? -13.643 6.374 -7.959 1.00 88.50 123 TYR A N 1
ATOM 946 C CA . TYR A 1 123 ? -14.825 6.650 -8.762 1.00 88.50 123 TYR A CA 1
ATOM 947 C C . TYR A 1 123 ? -14.602 6.097 -10.173 1.00 88.50 123 TYR A C 1
ATOM 949 O O . TYR A 1 123 ? -14.076 6.796 -11.038 1.00 88.50 123 TYR A O 1
ATOM 957 N N . PRO A 1 124 ? -14.977 4.836 -10.451 1.00 87.25 124 PRO A N 1
ATOM 958 C CA . PRO A 1 124 ? -14.847 4.266 -11.794 1.00 87.25 124 PRO A CA 1
ATOM 959 C C . PRO A 1 124 ? -15.616 5.048 -12.877 1.00 87.25 124 PRO A C 1
ATOM 961 O O . PRO A 1 124 ? -15.276 4.972 -14.054 1.00 87.25 124 PRO A O 1
ATOM 964 N N . ASP A 1 125 ? -16.632 5.811 -12.469 1.00 89.81 125 ASP A N 1
ATOM 965 C CA . ASP A 1 125 ? -17.462 6.732 -13.253 1.00 89.81 125 ASP A CA 1
ATOM 966 C C . ASP A 1 125 ? -16.994 8.202 -13.157 1.00 89.81 125 ASP A C 1
ATOM 968 O O . ASP A 1 125 ? -17.747 9.119 -13.484 1.00 89.81 125 ASP A O 1
ATOM 972 N N . TRP A 1 126 ? -15.751 8.448 -12.716 1.00 93.69 126 TRP A N 1
ATOM 973 C CA . TRP A 1 126 ? -15.192 9.788 -12.485 1.00 93.69 126 TRP A CA 1
ATOM 974 C C . TRP A 1 126 ? -15.441 10.755 -13.647 1.00 93.69 126 TRP A C 1
ATOM 976 O O . TRP A 1 126 ? -15.879 11.881 -13.427 1.00 93.69 126 TRP A O 1
ATOM 986 N N . THR A 1 127 ? -15.218 10.320 -14.890 1.00 92.75 127 THR A N 1
ATOM 987 C CA . THR A 1 127 ? -15.405 11.173 -16.074 1.00 92.75 127 THR A CA 1
ATOM 988 C C . THR A 1 127 ? -16.834 11.687 -16.210 1.00 92.75 127 THR A C 1
ATOM 990 O O . THR A 1 127 ? -17.027 12.851 -16.552 1.00 92.75 127 THR A O 1
ATOM 993 N N . ASP A 1 128 ? -17.826 10.847 -15.915 1.00 94.56 128 ASP A N 1
ATOM 994 C CA . ASP A 1 128 ? -19.241 11.200 -16.038 1.00 94.56 128 ASP A CA 1
ATOM 995 C C . ASP A 1 128 ? -19.666 12.158 -14.919 1.00 94.56 128 ASP A C 1
ATOM 997 O O . ASP A 1 128 ? -20.353 13.147 -15.177 1.00 94.56 128 ASP A O 1
ATOM 1001 N N . ARG A 1 129 ? -19.188 11.920 -13.691 1.00 93.69 129 ARG A N 1
ATOM 1002 C CA . ARG A 1 129 ? -19.419 12.793 -12.526 1.00 93.69 129 ARG A CA 1
ATOM 1003 C C . ARG A 1 129 ? -18.850 14.190 -12.732 1.00 93.69 129 ARG A C 1
ATOM 1005 O O . ARG A 1 129 ? -19.537 15.187 -12.521 1.00 93.69 129 ARG A O 1
ATOM 1012 N N . ILE A 1 130 ? -17.605 14.265 -13.196 1.00 94.94 130 ILE A N 1
ATOM 1013 C CA . ILE A 1 130 ? -16.954 15.543 -13.482 1.00 94.94 130 ILE A CA 1
ATOM 1014 C C . ILE A 1 130 ? -17.645 16.256 -14.650 1.00 94.94 130 ILE A C 1
ATOM 1016 O O . ILE A 1 130 ? -17.878 17.462 -14.570 1.00 94.94 130 ILE A O 1
ATOM 1020 N N . ALA A 1 131 ? -18.058 15.532 -15.696 1.00 92.31 131 ALA A N 1
ATOM 1021 C CA . ALA A 1 131 ? -18.842 16.109 -16.789 1.00 92.31 131 ALA A CA 1
ATOM 1022 C C . ALA A 1 131 ? -20.220 16.628 -16.332 1.00 92.31 131 ALA A C 1
ATOM 1024 O O . ALA A 1 131 ? -20.727 17.599 -16.895 1.00 92.31 131 ALA A O 1
ATOM 1025 N N . ALA A 1 132 ? -20.811 16.021 -15.300 1.00 95.12 132 ALA A N 1
ATOM 1026 C CA . ALA A 1 132 ? -22.044 16.480 -14.664 1.00 95.12 132 ALA A CA 1
ATOM 1027 C C . ALA A 1 132 ? -21.846 17.674 -13.706 1.00 95.12 132 ALA A C 1
ATOM 1029 O O . ALA A 1 132 ? -22.830 18.229 -13.215 1.00 95.12 132 ALA A O 1
ATOM 1030 N N . GLY A 1 133 ? -20.600 18.095 -13.457 1.00 91.94 133 GLY A N 1
ATOM 1031 C CA . GLY A 1 133 ? -20.270 19.196 -12.550 1.00 91.94 133 GLY A CA 1
ATOM 1032 C C . GLY A 1 133 ? -20.283 18.810 -11.069 1.00 91.94 133 GLY A C 1
ATOM 1033 O O . GLY A 1 133 ? -20.426 19.688 -10.218 1.00 91.94 133 GLY A O 1
ATOM 1034 N N . GLU A 1 134 ? -20.165 17.518 -10.748 1.00 94.50 134 GLU A N 1
ATOM 1035 C CA . GLU A 1 134 ? -20.014 17.070 -9.363 1.00 94.50 134 GLU A CA 1
ATOM 1036 C C . GLU A 1 134 ? -18.671 17.523 -8.778 1.00 94.50 134 GLU A C 1
ATOM 1038 O O . GLU A 1 134 ? -17.653 17.575 -9.470 1.00 94.50 134 GLU A O 1
ATOM 1043 N N . ASN A 1 135 ? -18.678 17.813 -7.476 1.00 91.88 135 ASN A N 1
ATOM 1044 C CA . ASN A 1 135 ? -17.470 18.044 -6.696 1.00 91.88 135 ASN A CA 1
ATOM 1045 C C . ASN A 1 135 ? -17.254 16.849 -5.764 1.00 91.88 135 ASN A C 1
ATOM 1047 O O . ASN A 1 135 ? -18.120 16.529 -4.947 1.00 91.88 135 ASN A O 1
ATOM 1051 N N . LEU A 1 136 ? -16.116 16.185 -5.914 1.00 89.19 136 LEU A N 1
ATOM 1052 C CA . LEU A 1 136 ? -15.780 14.926 -5.268 1.00 89.19 136 LEU A CA 1
ATOM 1053 C C . LEU A 1 136 ? -14.770 15.160 -4.143 1.00 89.19 136 LEU A C 1
ATOM 1055 O O . LEU A 1 136 ? -13.807 15.914 -4.285 1.00 89.19 136 LEU A O 1
ATOM 1059 N N . GLU A 1 137 ? -14.970 14.463 -3.030 1.00 84.88 137 GLU A N 1
ATOM 1060 C CA . GLU A 1 137 ? -13.994 14.334 -1.948 1.00 84.88 137 GLU A CA 1
ATOM 1061 C C . GLU A 1 137 ? -13.305 12.977 -2.108 1.00 84.88 137 GLU A C 1
ATOM 1063 O O . GLU A 1 137 ? -13.992 11.974 -2.212 1.00 84.88 137 GLU A O 1
ATOM 1068 N N . LEU A 1 138 ? -11.975 12.901 -2.145 1.00 80.31 138 LEU A N 1
ATOM 1069 C CA . LEU A 1 138 ? -11.284 11.646 -2.462 1.00 80.31 138 LEU A CA 1
ATOM 1070 C C . LEU A 1 138 ? -11.371 10.622 -1.312 1.00 80.31 138 LEU A C 1
ATOM 1072 O O . LEU A 1 138 ? -10.523 10.615 -0.424 1.00 80.31 138 LEU A O 1
ATOM 1076 N N . PHE A 1 139 ? -12.352 9.716 -1.358 1.00 79.88 139 PHE A N 1
ATOM 1077 C CA . PHE A 1 139 ? -12.448 8.577 -0.438 1.00 79.88 139 PHE A CA 1
ATOM 1078 C C . PHE A 1 139 ? -13.094 7.340 -1.085 1.00 79.88 139 PHE A C 1
ATOM 1080 O O . PHE A 1 139 ? -13.787 7.429 -2.094 1.00 79.88 139 PHE A O 1
ATOM 1087 N N . MET A 1 140 ? -12.892 6.172 -0.475 1.00 73.69 140 MET A N 1
ATOM 1088 C CA . MET A 1 140 ? -13.506 4.897 -0.849 1.00 73.69 140 MET A CA 1
ATOM 1089 C C . MET A 1 140 ? -14.178 4.256 0.353 1.00 73.69 140 MET A C 1
ATOM 1091 O O . MET A 1 140 ? -13.568 4.099 1.404 1.00 73.69 140 MET A O 1
ATOM 1095 N N . ASP A 1 141 ? -15.416 3.823 0.183 1.00 67.88 141 ASP A N 1
ATOM 1096 C CA . ASP A 1 141 ? -16.143 3.088 1.211 1.00 67.88 141 ASP A CA 1
ATOM 1097 C C . ASP A 1 141 ? -15.677 1.617 1.260 1.00 67.88 141 ASP A C 1
ATOM 1099 O O . ASP A 1 141 ? -15.762 0.884 0.268 1.00 67.88 141 ASP A O 1
ATOM 1103 N N . SER A 1 142 ? -15.202 1.158 2.426 1.00 64.88 142 SER A N 1
ATOM 1104 C CA . SER A 1 142 ? -14.759 -0.230 2.635 1.00 64.88 142 SER A CA 1
ATOM 1105 C C . SER A 1 142 ? -15.857 -1.279 2.424 1.00 64.88 142 SER A C 1
ATOM 1107 O O . SER A 1 142 ? -15.537 -2.448 2.190 1.00 64.88 142 SER A O 1
ATOM 1109 N N . THR A 1 143 ? -17.133 -0.896 2.506 1.00 61.22 143 THR A N 1
ATOM 1110 C CA . THR A 1 143 ? -18.287 -1.777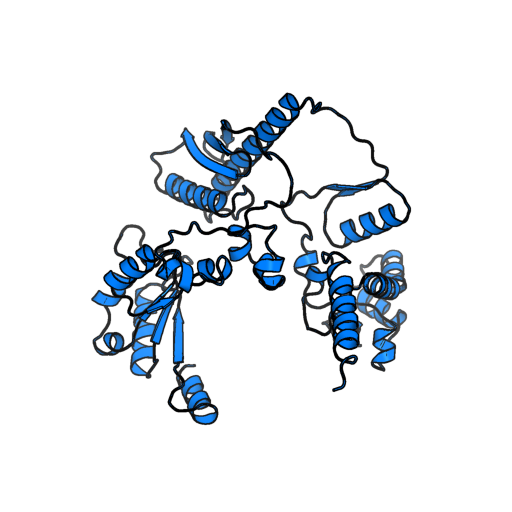 2.276 1.00 61.22 143 THR A CA 1
ATOM 1111 C C . THR A 1 143 ? -18.595 -1.955 0.797 1.00 61.22 143 THR A C 1
ATOM 1113 O O . THR A 1 143 ? -19.157 -2.976 0.407 1.00 61.22 143 THR A O 1
ATOM 1116 N N . GLN A 1 144 ? -18.154 -1.021 -0.048 1.00 67.94 144 GLN A N 1
ATOM 1117 C CA . GLN A 1 144 ? -18.399 -1.030 -1.492 1.00 67.94 144 GLN A CA 1
ATOM 1118 C C . GLN A 1 144 ? -17.330 -1.807 -2.272 1.00 67.94 144 GLN A C 1
ATOM 1120 O O . GLN A 1 144 ? -17.232 -1.676 -3.491 1.00 67.94 144 GLN A O 1
ATOM 1125 N N . ARG A 1 145 ? -16.536 -2.657 -1.602 1.00 69.06 145 ARG A N 1
ATOM 1126 C CA . ARG A 1 145 ? -15.445 -3.432 -2.225 1.00 69.06 145 ARG A CA 1
ATOM 1127 C C . ARG A 1 145 ? -15.878 -4.206 -3.469 1.00 69.06 145 ARG A C 1
ATOM 1129 O O . ARG A 1 145 ? -15.164 -4.204 -4.468 1.00 69.06 145 ARG A O 1
ATOM 1136 N N . GLU A 1 146 ? -17.044 -4.847 -3.408 1.00 68.31 146 GLU A N 1
ATOM 1137 C CA . GLU A 1 146 ? -17.591 -5.613 -4.533 1.00 68.31 146 GLU A CA 1
ATOM 1138 C C . GLU A 1 146 ? -18.082 -4.707 -5.672 1.00 68.31 146 GLU A C 1
ATOM 1140 O O . GLU A 1 146 ? -17.923 -5.056 -6.838 1.00 68.31 146 GLU A O 1
ATOM 1145 N N . ALA A 1 147 ? -18.626 -3.529 -5.355 1.00 69.81 147 ALA A N 1
ATOM 1146 C CA . ALA A 1 147 ? -19.114 -2.572 -6.348 1.00 69.81 147 ALA A CA 1
A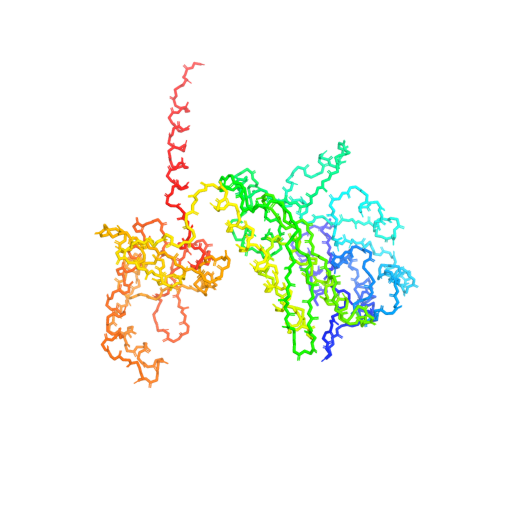TOM 1147 C C . ALA A 1 147 ? -17.969 -1.848 -7.079 1.00 69.81 147 ALA A C 1
ATOM 1149 O O . ALA A 1 147 ? -18.064 -1.588 -8.278 1.00 69.81 147 ALA A O 1
ATOM 1150 N N . LEU A 1 148 ? -16.867 -1.570 -6.374 1.00 73.38 148 LEU A N 1
ATOM 1151 C CA . LEU A 1 148 ? -15.713 -0.837 -6.900 1.00 73.38 148 LEU A CA 1
ATOM 1152 C C . LEU A 1 148 ? -14.839 -1.667 -7.854 1.00 73.38 148 LEU A C 1
ATOM 1154 O O . LEU A 1 148 ? -14.027 -1.101 -8.579 1.00 73.38 148 LEU A O 1
ATOM 1158 N N . ASN A 1 149 ? -15.000 -2.997 -7.895 1.00 76.50 149 ASN A N 1
ATOM 1159 C CA . ASN A 1 149 ? -14.254 -3.903 -8.787 1.00 76.50 149 ASN A CA 1
ATOM 1160 C C . ASN A 1 149 ? -12.715 -3.740 -8.738 1.00 76.50 149 ASN A C 1
ATOM 1162 O O . ASN A 1 149 ? -12.014 -4.091 -9.690 1.00 76.50 149 ASN A O 1
ATOM 1166 N N . ILE A 1 150 ? -12.168 -3.236 -7.628 1.00 74.88 150 ILE A N 1
ATOM 1167 C CA . ILE A 1 150 ? -10.724 -3.061 -7.441 1.00 74.88 150 ILE A CA 1
ATOM 1168 C C . ILE A 1 150 ? -10.091 -4.431 -7.111 1.00 74.88 150 ILE A C 1
ATOM 1170 O O . ILE A 1 150 ? -10.557 -5.110 -6.191 1.00 74.88 150 ILE A O 1
ATOM 1174 N N . PRO A 1 151 ? -9.025 -4.862 -7.814 1.00 70.38 151 PRO A N 1
ATOM 1175 C CA . PRO A 1 151 ? -8.286 -6.082 -7.489 1.00 70.38 151 PRO A CA 1
ATOM 1176 C C . PRO A 1 151 ? -7.765 -6.120 -6.043 1.00 70.38 151 PRO A C 1
ATOM 1178 O O . PRO A 1 151 ? -7.199 -5.143 -5.560 1.00 70.38 151 PRO A O 1
ATOM 1181 N N . GLU A 1 152 ? -7.852 -7.280 -5.382 1.00 66.50 152 GLU A N 1
ATOM 1182 C CA . GLU A 1 152 ? -7.422 -7.478 -3.980 1.00 66.50 152 GLU A CA 1
ATOM 1183 C C . GLU A 1 152 ? -6.007 -6.950 -3.651 1.00 66.50 152 GLU A C 1
ATOM 1185 O O . GLU A 1 152 ? -5.840 -6.330 -2.601 1.00 66.50 152 GLU A O 1
ATOM 1190 N N . PRO A 1 153 ? -4.978 -7.104 -4.516 1.00 61.84 153 PRO A N 1
ATOM 1191 C CA . PRO A 1 153 ? -3.659 -6.536 -4.236 1.00 61.84 153 PRO A CA 1
ATOM 1192 C C . PRO A 1 153 ? -3.650 -5.006 -4.131 1.00 61.84 153 PRO A C 1
ATOM 1194 O O . PRO A 1 153 ? -2.836 -4.460 -3.391 1.00 61.84 153 PRO A O 1
ATOM 1197 N N . LEU A 1 154 ? -4.540 -4.315 -4.852 1.00 63.78 154 LEU A N 1
ATOM 1198 C CA . LEU A 1 154 ? -4.623 -2.856 -4.819 1.00 63.78 154 LEU A CA 1
ATOM 1199 C C . LEU A 1 154 ? -5.280 -2.356 -3.534 1.00 63.78 154 LEU A C 1
ATOM 1201 O O . LEU A 1 154 ? -4.811 -1.362 -3.006 1.00 63.78 154 LEU A O 1
ATOM 1205 N N . TRP A 1 155 ? -6.248 -3.076 -2.955 1.00 62.72 155 TRP A N 1
ATOM 1206 C CA . TRP A 1 155 ? -6.839 -2.734 -1.646 1.00 62.72 155 TRP A CA 1
ATOM 1207 C C . TRP A 1 155 ? -5.826 -2.647 -0.500 1.00 62.72 155 TRP A C 1
ATOM 1209 O O . TRP A 1 155 ? -6.090 -2.011 0.514 1.00 62.72 155 TRP A O 1
ATOM 1219 N N . ARG A 1 156 ? -4.681 -3.313 -0.657 1.00 55.59 156 ARG A N 1
ATOM 1220 C CA . ARG A 1 156 ? -3.607 -3.417 0.339 1.00 55.59 156 ARG A CA 1
ATOM 1221 C C . ARG A 1 156 ? -2.391 -2.567 -0.037 1.00 55.59 156 ARG A C 1
ATOM 1223 O O . ARG A 1 156 ? -1.323 -2.714 0.553 1.00 55.59 156 ARG A O 1
ATOM 1230 N N . PHE A 1 157 ? -2.521 -1.744 -1.076 1.00 59.25 157 PHE A N 1
ATOM 1231 C CA . PHE A 1 157 ? -1.489 -0.819 -1.510 1.00 59.25 157 PHE A CA 1
ATOM 1232 C C . PHE A 1 157 ? -1.652 0.499 -0.755 1.00 59.25 157 PHE A C 1
ATOM 1234 O O . PHE A 1 157 ? -2.758 1.028 -0.701 1.00 59.25 157 PHE A O 1
ATOM 1241 N N . SER A 1 158 ? -0.566 1.056 -0.216 1.00 50.44 158 SER A N 1
ATOM 1242 C CA . SER A 1 158 ? -0.617 2.202 0.709 1.00 50.44 158 SER A CA 1
ATOM 1243 C C . SER A 1 158 ? -1.380 3.417 0.165 1.00 50.44 158 SER A C 1
ATOM 1245 O O . SER A 1 158 ? -2.074 4.089 0.919 1.00 50.44 158 SER A O 1
ATOM 1247 N N . LEU A 1 159 ? -1.314 3.677 -1.147 1.00 58.22 159 LEU A N 1
ATOM 1248 C CA . LEU A 1 159 ? -2.071 4.769 -1.778 1.00 58.22 159 LEU A CA 1
ATOM 1249 C C . LEU A 1 159 ? -3.587 4.540 -1.790 1.00 58.22 159 LEU A C 1
ATOM 1251 O O . LEU A 1 159 ? -4.337 5.505 -1.735 1.00 58.22 159 LEU A O 1
ATOM 1255 N N . VAL A 1 160 ? -4.026 3.289 -1.914 1.00 59.81 160 VAL A N 1
ATOM 1256 C CA . VAL A 1 160 ? -5.446 2.909 -1.921 1.00 59.81 160 VAL A CA 1
ATOM 1257 C C . VAL A 1 160 ? -5.932 2.796 -0.484 1.00 59.81 160 VAL A C 1
ATOM 1259 O O . VAL A 1 160 ? -6.995 3.311 -0.173 1.00 59.81 160 VAL A O 1
ATOM 1262 N N . GLU A 1 161 ? -5.127 2.208 0.402 1.00 53.69 161 GLU A N 1
ATOM 1263 C CA . GLU A 1 161 ? -5.398 2.118 1.838 1.00 53.69 161 GLU A CA 1
ATOM 1264 C C . GLU A 1 161 ? -5.658 3.497 2.453 1.00 53.69 161 GLU A C 1
ATOM 1266 O O . GLU A 1 161 ? -6.661 3.672 3.138 1.00 53.69 161 GLU A O 1
ATOM 1271 N N . ALA A 1 162 ? -4.836 4.494 2.109 1.00 55.75 162 ALA A N 1
ATOM 1272 C CA . ALA A 1 162 ? -5.008 5.874 2.555 1.00 55.75 162 ALA A CA 1
ATOM 1273 C C . ALA A 1 162 ? -6.299 6.543 2.052 1.00 55.75 162 ALA A C 1
ATOM 1275 O O . ALA A 1 162 ? -6.642 7.611 2.523 1.00 55.75 162 ALA A O 1
ATOM 1276 N N . MET A 1 163 ? -7.013 5.956 1.091 1.00 63.41 163 MET A N 1
ATOM 1277 C CA . MET A 1 163 ? -8.295 6.478 0.613 1.00 63.41 163 MET A CA 1
ATOM 1278 C C . MET A 1 163 ? -9.487 5.730 1.226 1.00 63.41 163 MET A C 1
ATOM 1280 O O . MET A 1 163 ? -10.624 6.150 1.027 1.00 63.41 163 MET A O 1
ATOM 1284 N N . ILE A 1 164 ? -9.278 4.614 1.936 1.00 59.03 164 ILE A N 1
ATOM 1285 C CA . ILE A 1 164 ? -10.368 3.785 2.465 1.00 59.03 164 ILE A CA 1
ATOM 1286 C C . ILE A 1 164 ? -10.929 4.397 3.748 1.00 59.03 164 ILE A C 1
ATOM 1288 O O . ILE A 1 164 ? -10.253 4.491 4.768 1.00 59.03 164 ILE A O 1
ATOM 1292 N N . ARG A 1 165 ? -12.226 4.691 3.733 1.00 59.72 165 ARG A N 1
ATOM 1293 C CA . ARG A 1 165 ? -13.040 4.926 4.924 1.00 59.72 165 ARG A CA 1
ATOM 1294 C C . ARG A 1 165 ? -13.757 3.630 5.277 1.00 59.72 165 ARG A C 1
ATOM 1296 O O . ARG A 1 165 ? -14.523 3.089 4.480 1.00 59.72 165 ARG A O 1
ATOM 1303 N N . ASP A 1 166 ? -13.475 3.094 6.462 1.00 50.56 166 ASP A N 1
ATOM 1304 C CA . ASP A 1 166 ? -14.108 1.857 6.903 1.00 50.56 166 ASP A CA 1
ATOM 1305 C C . ASP A 1 166 ? -15.532 2.075 7.428 1.00 50.56 166 ASP A C 1
ATOM 1307 O O . ASP A 1 166 ? -15.697 2.532 8.563 1.00 50.56 166 ASP A O 1
ATOM 1311 N N . MET A 1 167 ? -16.530 1.680 6.627 1.00 47.75 167 MET A N 1
ATOM 1312 C CA . MET A 1 167 ? -17.962 1.781 6.949 1.00 47.75 167 MET A CA 1
ATOM 1313 C C . MET A 1 167 ? -18.605 0.434 7.335 1.00 47.75 167 MET A C 1
ATOM 1315 O O . MET A 1 167 ? -19.814 0.356 7.538 1.00 47.75 167 MET A O 1
ATOM 1319 N N . SER A 1 168 ? -17.819 -0.651 7.429 1.00 41.09 168 SER A N 1
ATOM 1320 C CA . SER A 1 168 ? -18.322 -2.032 7.585 1.00 41.09 168 SER A CA 1
ATOM 1321 C C . SER A 1 168 ? -18.642 -2.464 9.020 1.00 41.09 168 SER A C 1
ATOM 1323 O O . SER A 1 168 ? -19.034 -3.607 9.258 1.00 41.09 168 SER A O 1
ATOM 1325 N N . MET A 1 169 ? -18.511 -1.552 9.979 1.00 40.06 169 MET A N 1
ATOM 1326 C CA . MET A 1 169 ? -18.722 -1.792 11.404 1.00 40.06 169 MET A CA 1
ATOM 1327 C C . MET A 1 169 ? -19.742 -0.760 11.903 1.00 40.06 169 MET A C 1
ATOM 1329 O O . MET A 1 169 ? -19.543 0.431 11.688 1.00 40.06 169 MET A O 1
ATOM 1333 N N . GLY A 1 170 ? -20.854 -1.210 12.496 1.00 41.12 170 GLY A N 1
ATOM 1334 C CA . GLY A 1 170 ? -21.948 -0.335 12.941 1.00 41.12 170 GLY A CA 1
ATOM 1335 C C . GLY A 1 170 ? -21.564 0.699 14.015 1.00 41.12 170 GLY A C 1
ATOM 1336 O O . GLY A 1 170 ? -20.521 0.562 14.645 1.00 41.12 170 GLY A O 1
ATOM 1337 N N . GLU A 1 171 ? -22.458 1.696 14.145 1.00 48.72 171 GLU A N 1
ATOM 1338 C CA . GLU A 1 171 ? -22.618 2.810 15.112 1.00 48.72 171 GLU A CA 1
ATOM 1339 C C . GLU A 1 171 ? -21.357 3.358 15.809 1.00 48.72 171 GLU A C 1
ATOM 1341 O O . GLU A 1 171 ? -20.736 2.683 16.613 1.00 48.72 171 GLU A O 1
ATOM 1346 N N . SER A 1 172 ? -21.031 4.628 15.512 1.00 53.22 172 SER A N 1
ATOM 1347 C CA . SER A 1 172 ? -20.096 5.508 16.242 1.00 53.22 172 SER A CA 1
ATOM 1348 C C . SER A 1 172 ? -18.838 4.835 16.822 1.00 53.22 172 SER A C 1
ATOM 1350 O O . SER A 1 172 ? -18.841 4.253 17.894 1.00 53.22 172 SER A O 1
ATOM 1352 N N . LYS A 1 173 ? -17.689 4.999 16.163 1.00 66.25 173 LYS A N 1
ATOM 1353 C CA . LYS A 1 173 ? -16.374 4.561 16.676 1.00 66.25 173 LYS A CA 1
ATOM 1354 C C . LYS A 1 173 ? -15.850 5.471 17.792 1.00 66.25 173 LYS A C 1
ATOM 1356 O O . LYS A 1 173 ? -15.097 5.041 18.675 1.00 66.25 173 LYS A O 1
ATOM 1361 N N . PHE A 1 174 ? -16.243 6.737 17.734 1.00 79.50 174 PHE A N 1
ATOM 1362 C CA . PHE A 1 174 ? -15.773 7.803 18.603 1.00 79.50 174 PHE A CA 1
ATOM 1363 C C . PHE A 1 174 ? -16.958 8.613 19.113 1.00 79.50 174 PHE A C 1
ATOM 1365 O O . PHE A 1 174 ? -17.922 8.864 18.390 1.00 79.50 174 PHE A O 1
ATOM 1372 N N . LYS A 1 175 ? -16.855 9.081 20.353 1.00 86.94 175 LYS A N 1
ATOM 1373 C CA . LYS A 1 175 ? -17.653 10.205 20.820 1.00 86.94 175 LYS A CA 1
ATOM 1374 C C . LYS A 1 175 ? -17.177 11.471 20.095 1.00 86.94 175 LYS A C 1
ATOM 1376 O O . LYS A 1 175 ? -15.995 11.812 20.237 1.00 86.94 175 LYS A O 1
ATOM 1381 N N . PRO A 1 176 ? -18.057 12.187 19.370 1.00 88.94 176 PRO A N 1
ATOM 1382 C CA . PRO A 1 176 ? -17.676 13.432 18.726 1.00 88.94 176 PRO A CA 1
ATOM 1383 C C . PRO A 1 176 ? -17.179 14.470 19.731 1.00 88.94 176 PRO A C 1
ATOM 1385 O O . PRO A 1 176 ? -17.754 14.631 20.812 1.00 88.94 176 PRO A O 1
ATOM 1388 N N . GLY A 1 177 ? -16.122 15.187 19.370 1.00 91.88 177 GLY A N 1
ATOM 1389 C CA . GLY A 1 177 ? -15.564 16.260 20.182 1.00 91.88 177 GLY A CA 1
ATOM 1390 C C . GLY A 1 177 ? -14.061 16.420 20.018 1.00 91.88 177 GLY A C 1
ATOM 1391 O O . GLY A 1 177 ? -13.397 15.650 19.325 1.00 91.88 177 GLY A O 1
ATOM 1392 N N . THR A 1 178 ? -13.524 17.434 20.688 1.00 94.44 178 THR A N 1
ATOM 1393 C CA . THR A 1 178 ? -12.093 17.737 20.682 1.00 94.44 178 THR A CA 1
ATOM 1394 C C . THR A 1 178 ? -11.432 17.165 21.929 1.00 94.44 178 THR A C 1
ATOM 1396 O O . THR A 1 178 ? -11.820 17.466 23.061 1.00 94.44 178 THR A O 1
ATOM 1399 N N . PHE A 1 179 ? -10.411 16.342 21.720 1.00 93.06 179 PHE A N 1
ATOM 1400 C CA . PHE A 1 179 ? -9.646 15.682 22.766 1.00 93.06 179 PHE A CA 1
ATOM 1401 C C . PHE A 1 179 ? -8.250 16.288 22.819 1.00 93.06 179 PHE A C 1
ATOM 1403 O O . PHE A 1 179 ? -7.493 16.221 21.853 1.00 93.06 179 PHE A O 1
ATOM 1410 N N . VAL A 1 180 ? -7.914 16.884 23.962 1.00 95.06 180 VAL A N 1
ATOM 1411 C CA . VAL A 1 180 ? -6.611 17.515 24.180 1.00 95.06 180 VAL A CA 1
ATOM 1412 C C . VAL A 1 180 ? -5.636 16.485 24.738 1.00 95.06 180 VAL A C 1
ATOM 1414 O O . VAL A 1 180 ? -5.864 15.898 25.805 1.00 95.06 180 VAL A O 1
ATOM 1417 N N . GLU A 1 181 ? -4.524 16.286 24.040 1.00 93.19 181 GLU A N 1
ATOM 1418 C CA . GLU A 1 181 ? -3.463 15.376 24.445 1.00 93.19 181 GLU A CA 1
ATOM 1419 C C . GLU A 1 181 ? -2.149 16.099 24.660 1.00 93.19 181 GLU A C 1
ATOM 1421 O O . GLU A 1 181 ? -1.647 16.812 23.796 1.00 93.19 181 GLU A O 1
ATOM 1426 N N . LYS A 1 182 ? -1.559 15.835 25.826 1.00 93.00 182 LYS A N 1
ATOM 1427 C CA . LYS A 1 182 ? -0.183 16.206 26.121 1.00 93.00 182 LYS A CA 1
ATOM 1428 C C . LYS A 1 182 ? 0.733 15.038 25.794 1.00 93.00 182 LYS A C 1
ATOM 1430 O O . LYS A 1 182 ? 0.570 13.923 26.321 1.00 93.00 182 LYS A O 1
ATOM 1435 N N . VAL A 1 183 ? 1.686 15.287 24.913 1.00 87.69 183 VAL A N 1
ATOM 1436 C CA . VAL A 1 183 ? 2.719 14.336 24.508 1.00 87.69 183 VAL A CA 1
ATOM 1437 C C . VAL A 1 183 ? 4.077 15.014 24.554 1.00 87.69 183 VAL A C 1
ATOM 1439 O O . VAL A 1 183 ? 4.178 16.231 24.625 1.00 87.69 183 VAL A O 1
ATOM 1442 N N . GLN A 1 184 ? 5.122 14.205 24.578 1.00 80.69 184 GLN A N 1
ATOM 1443 C CA . GLN A 1 184 ? 6.488 14.679 24.693 1.00 80.69 184 GLN A CA 1
ATOM 1444 C C . GLN A 1 184 ? 7.273 14.096 23.526 1.00 80.69 184 GLN A C 1
ATOM 1446 O O . GLN A 1 184 ? 7.221 12.877 23.321 1.00 80.69 184 GLN A O 1
ATOM 1451 N N . ASP A 1 185 ? 7.927 14.970 22.766 1.00 75.81 185 ASP A N 1
ATOM 1452 C CA . ASP A 1 185 ? 9.019 14.586 21.873 1.00 75.81 185 ASP A CA 1
ATOM 1453 C C . ASP A 1 185 ? 10.355 14.654 22.640 1.00 75.81 185 ASP A C 1
ATOM 1455 O O . ASP A 1 185 ? 10.376 14.920 23.844 1.00 75.81 185 ASP A O 1
ATOM 1459 N N . ASP A 1 186 ? 11.478 14.377 21.979 1.00 74.12 186 ASP A N 1
ATOM 1460 C CA . ASP A 1 186 ? 12.799 14.329 22.629 1.00 74.12 186 ASP A CA 1
ATOM 1461 C C . ASP A 1 186 ? 13.197 15.650 23.324 1.00 74.12 186 ASP A C 1
ATOM 1463 O O . ASP A 1 186 ? 14.063 15.654 24.202 1.00 74.12 186 ASP A O 1
ATOM 1467 N N . THR A 1 187 ? 12.575 16.768 22.948 1.00 74.25 187 THR A N 1
ATOM 1468 C CA . THR A 1 187 ? 12.978 18.134 23.311 1.00 74.25 187 THR A CA 1
ATOM 1469 C C . THR A 1 187 ? 11.853 19.019 23.854 1.00 74.25 187 THR A C 1
ATOM 1471 O O . THR A 1 187 ? 12.137 19.920 24.641 1.00 74.25 187 THR A O 1
ATOM 1474 N N . ASN A 1 188 ? 10.592 18.769 23.497 1.00 79.69 188 ASN A N 1
ATOM 1475 C CA . ASN A 1 188 ? 9.457 19.657 23.746 1.00 79.69 188 ASN A CA 1
ATOM 1476 C C . ASN A 1 188 ? 8.242 18.900 24.307 1.00 79.69 188 ASN A C 1
ATOM 1478 O O . ASN A 1 188 ? 7.991 17.735 23.986 1.00 79.69 188 ASN A O 1
ATOM 1482 N N . GLU A 1 189 ? 7.445 19.592 25.125 1.00 89.25 189 GLU A N 1
ATOM 1483 C CA . GLU A 1 189 ? 6.066 19.189 25.419 1.00 89.25 189 GLU A CA 1
ATOM 1484 C C . GLU A 1 189 ? 5.162 19.751 24.318 1.00 89.25 189 GLU A C 1
ATOM 1486 O O . GLU A 1 189 ? 5.190 20.950 24.043 1.00 89.25 189 GLU A O 1
ATOM 1491 N N . LEU A 1 190 ? 4.366 18.883 23.699 1.00 89.94 190 LEU A N 1
ATOM 1492 C CA . LEU A 1 190 ? 3.385 19.244 22.685 1.00 89.94 190 LEU A CA 1
ATOM 1493 C C . LEU A 1 190 ? 1.982 19.072 23.260 1.00 89.94 190 LEU A C 1
ATOM 1495 O O . LEU A 1 190 ? 1.664 18.043 23.871 1.00 89.94 190 LEU A O 1
ATOM 1499 N N . VAL A 1 191 ? 1.131 20.062 23.021 1.00 93.38 191 VAL A N 1
ATOM 1500 C CA . VAL A 1 191 ? -0.303 19.994 23.301 1.00 93.38 191 VAL A CA 1
ATOM 1501 C C . VAL A 1 191 ? -1.021 19.933 21.964 1.00 93.38 191 VAL A C 1
ATOM 1503 O O . VAL A 1 191 ? -0.947 20.871 21.179 1.00 93.38 191 VAL A O 1
ATOM 1506 N N . ILE A 1 192 ? -1.690 18.815 21.700 1.00 94.31 192 ILE A N 1
ATOM 1507 C CA . ILE A 1 192 ? -2.354 18.546 20.424 1.00 94.31 192 ILE A CA 1
ATOM 1508 C C . ILE A 1 192 ? -3.852 18.399 20.674 1.00 94.31 192 ILE A C 1
ATOM 1510 O O . ILE A 1 192 ? -4.270 17.590 21.507 1.00 94.31 192 ILE A O 1
ATOM 1514 N N . ASN A 1 193 ? -4.649 19.170 19.943 1.00 95.75 193 ASN A N 1
ATOM 1515 C CA . ASN A 1 193 ? -6.096 19.032 19.893 1.00 95.75 193 ASN A CA 1
ATOM 1516 C C . ASN A 1 193 ? -6.446 18.071 18.763 1.00 95.75 193 ASN A C 1
ATOM 1518 O O . ASN A 1 193 ? -6.078 18.302 17.617 1.00 95.75 193 ASN A O 1
ATOM 1522 N N . VAL A 1 194 ? -7.162 16.997 19.076 1.00 95.56 194 VAL A N 1
ATOM 1523 C CA . VAL A 1 194 ? -7.636 16.037 18.076 1.00 95.56 194 VAL A CA 1
ATOM 1524 C C . VAL A 1 194 ? -9.151 16.103 18.048 1.00 95.56 194 VAL A C 1
ATOM 1526 O O . VAL A 1 194 ? -9.811 15.738 19.023 1.00 95.56 194 VAL A O 1
ATOM 1529 N N . SER A 1 195 ? -9.699 16.588 16.943 1.00 92.81 195 SER A N 1
ATOM 1530 C CA . SER A 1 195 ? -11.137 16.648 16.713 1.00 92.81 195 SER A CA 1
ATOM 1531 C C . SER A 1 195 ? -11.588 15.337 16.089 1.00 92.81 195 SER A C 1
ATOM 1533 O O . SER A 1 195 ? -11.121 14.951 15.019 1.00 92.81 195 SER A O 1
ATOM 1535 N N . LEU A 1 196 ? -12.480 14.634 16.777 1.00 87.62 196 LEU A N 1
ATOM 1536 C CA . LEU A 1 196 ? -13.060 13.379 16.317 1.00 87.62 196 LEU A CA 1
ATOM 1537 C C . LEU A 1 196 ? -14.533 13.604 15.988 1.00 87.62 196 LEU A C 1
ATOM 1539 O O . LEU A 1 196 ? -15.266 14.223 16.759 1.00 87.62 196 LEU A O 1
ATOM 1543 N N . GLU A 1 197 ? -14.955 13.079 14.849 1.00 83.44 197 GLU A N 1
ATOM 1544 C CA . GLU A 1 197 ? -16.357 12.832 14.523 1.00 83.44 197 GLU A CA 1
ATOM 1545 C C . GLU A 1 197 ? -16.689 11.367 14.822 1.00 83.44 197 GLU A C 1
ATOM 1547 O O . GLU A 1 197 ? -15.819 10.597 15.221 1.00 83.44 197 GLU A O 1
ATOM 1552 N N . THR A 1 198 ? -17.944 10.958 14.636 1.00 75.62 198 THR A N 1
ATOM 1553 C CA . THR A 1 198 ? -18.410 9.602 14.967 1.00 75.62 198 THR A CA 1
ATOM 1554 C C . THR A 1 198 ? -17.594 8.484 14.320 1.00 75.62 198 THR A C 1
ATOM 1556 O O . THR A 1 198 ? -17.479 7.411 14.903 1.00 75.62 198 THR A O 1
ATOM 1559 N N . ASP A 1 199 ? -17.028 8.703 13.138 1.00 70.75 199 ASP A N 1
ATOM 1560 C CA . ASP A 1 199 ? -16.375 7.683 12.314 1.00 70.75 199 ASP A CA 1
ATOM 1561 C C . ASP A 1 199 ? -14.991 8.095 11.777 1.00 70.75 199 ASP A C 1
ATOM 1563 O O . ASP A 1 199 ? -14.339 7.300 11.092 1.00 70.75 199 ASP A O 1
ATOM 1567 N N . ARG A 1 200 ? -14.499 9.298 12.106 1.00 75.44 200 ARG A N 1
ATOM 1568 C CA . ARG A 1 200 ? -13.223 9.812 11.583 1.00 75.44 200 ARG A CA 1
ATOM 1569 C C . ARG A 1 200 ? -12.513 10.814 12.488 1.00 75.44 200 ARG A C 1
ATOM 1571 O O . ARG A 1 200 ? -13.109 11.423 13.375 1.00 75.44 200 ARG A O 1
ATOM 1578 N N . ILE A 1 201 ? -11.230 11.008 12.204 1.00 81.44 201 ILE A N 1
ATOM 1579 C CA . ILE A 1 201 ? -10.410 12.119 12.673 1.00 81.44 201 ILE A CA 1
ATOM 1580 C C . ILE A 1 201 ? -10.718 13.312 11.768 1.00 81.44 201 ILE A C 1
ATOM 1582 O O . ILE A 1 201 ? -10.385 13.300 10.588 1.00 81.44 201 ILE A O 1
ATOM 1586 N N . ALA A 1 202 ? -11.410 14.308 12.311 1.00 80.31 202 ALA A N 1
ATOM 1587 C CA . ALA A 1 202 ? -11.840 15.485 11.565 1.00 80.31 202 ALA A CA 1
ATOM 1588 C C . ALA A 1 202 ? -10.728 16.528 11.453 1.00 80.31 202 ALA A C 1
ATOM 1590 O O . ALA A 1 202 ? -10.573 17.144 10.403 1.00 80.31 202 ALA A O 1
ATOM 1591 N N . ASP A 1 203 ? -9.954 16.719 12.524 1.00 92.25 203 ASP A N 1
ATOM 1592 C CA . ASP A 1 203 ? -8.828 17.648 12.515 1.00 92.25 203 ASP A CA 1
ATOM 1593 C C . ASP A 1 203 ? -7.799 17.323 13.603 1.00 92.25 203 ASP A C 1
ATOM 1595 O O . ASP A 1 203 ? -8.096 16.649 14.597 1.00 92.25 203 ASP A 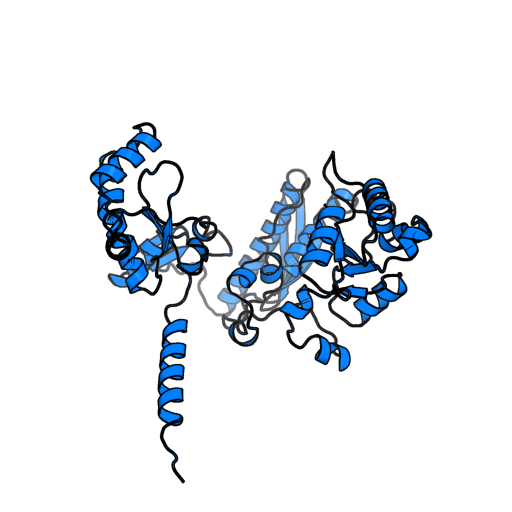O 1
ATOM 1599 N N . ILE A 1 204 ? -6.582 17.822 13.410 1.00 95.25 204 ILE A N 1
ATOM 1600 C CA . ILE A 1 204 ? -5.481 17.759 14.367 1.00 95.25 204 ILE A CA 1
ATOM 1601 C C . ILE A 1 204 ? -4.830 19.138 14.389 1.00 95.25 204 ILE A C 1
ATOM 1603 O O . ILE A 1 204 ? -4.274 19.564 13.384 1.00 95.25 204 ILE A O 1
ATOM 1607 N N . GLU A 1 205 ? -4.846 19.812 15.532 1.00 94.19 205 GLU A N 1
ATOM 1608 C CA . GLU A 1 205 ? -4.243 21.137 15.693 1.00 94.19 205 GLU A CA 1
ATOM 1609 C C . GLU A 1 205 ? -3.155 21.101 16.765 1.00 94.19 205 GLU A C 1
ATOM 1611 O O . GLU A 1 205 ? -3.308 20.477 17.822 1.00 94.19 205 GLU A O 1
ATOM 1616 N N . LEU A 1 206 ? -2.056 21.808 16.517 1.00 92.31 206 LEU A N 1
ATOM 1617 C CA . LEU A 1 206 ? -1.059 22.085 17.540 1.00 92.31 206 LEU A CA 1
ATOM 1618 C C . LEU A 1 206 ? -1.556 23.260 18.391 1.00 92.31 206 LEU A C 1
ATOM 1620 O O . LEU A 1 206 ? -1.633 24.384 17.916 1.00 92.31 206 LEU A O 1
ATOM 1624 N N . ALA A 1 207 ? -1.915 22.992 19.644 1.00 88.75 207 ALA A N 1
ATOM 1625 C CA . ALA A 1 207 ? -2.382 24.009 20.586 1.00 88.75 207 ALA A CA 1
ATOM 1626 C C . ALA A 1 207 ? -1.241 24.645 21.394 1.00 88.75 207 ALA A C 1
ATOM 1628 O O . ALA A 1 207 ? -1.410 25.712 21.980 1.00 88.75 207 ALA A O 1
ATOM 1629 N N . SER A 1 208 ? -0.114 23.940 21.518 1.00 88.38 208 SER A N 1
ATOM 1630 C CA . SER A 1 208 ? 1.118 24.467 22.096 1.00 88.38 208 SER A CA 1
ATOM 1631 C C . SER A 1 208 ? 2.302 23.609 21.660 1.00 88.38 208 SER A C 1
ATOM 1633 O O . SER A 1 208 ? 2.255 22.380 21.754 1.00 88.38 208 SER A O 1
ATOM 1635 N N . GLY A 1 209 ? 3.367 24.262 21.207 1.00 84.88 209 GLY A N 1
ATOM 1636 C CA . GLY A 1 209 ? 4.624 23.645 20.799 1.00 84.88 209 GLY A CA 1
ATOM 1637 C C . GLY A 1 209 ? 5.591 24.702 20.257 1.00 84.88 209 GLY A C 1
ATOM 1638 O O . GLY A 1 209 ? 5.331 25.898 20.402 1.00 84.88 209 GLY A O 1
ATOM 1639 N N . PRO A 1 210 ? 6.711 24.298 19.639 1.00 80.69 210 PRO A N 1
ATOM 1640 C CA . PRO A 1 210 ? 7.652 25.224 19.012 1.00 80.69 210 PRO A CA 1
ATOM 1641 C C . PRO A 1 210 ? 7.106 25.744 17.666 1.00 80.69 210 PRO A C 1
ATOM 1643 O O . PRO A 1 210 ? 7.657 25.457 16.607 1.00 80.69 210 PRO A O 1
ATOM 1646 N N . GLU A 1 211 ? 6.016 26.515 17.716 1.00 75.25 211 GLU A N 1
ATOM 1647 C CA . GLU A 1 211 ? 5.315 27.096 16.554 1.00 75.25 211 GLU A CA 1
ATOM 1648 C C . GLU A 1 211 ? 6.191 28.067 15.744 1.00 75.25 211 GLU A C 1
ATOM 1650 O O . GLU A 1 211 ? 5.999 28.223 14.542 1.00 75.25 211 GLU A O 1
ATOM 1655 N N . ASP A 1 212 ? 7.208 28.661 16.370 1.00 77.25 212 ASP A N 1
ATOM 1656 C CA . ASP A 1 212 ? 8.166 29.543 15.693 1.00 77.25 212 ASP A CA 1
ATOM 1657 C C . ASP A 1 212 ? 9.246 28.772 14.900 1.00 77.25 212 ASP A C 1
ATOM 1659 O O . ASP A 1 212 ? 10.041 29.374 14.173 1.00 77.25 212 ASP A O 1
ATOM 1663 N N . ASN A 1 213 ? 9.322 27.441 15.039 1.00 81.81 213 ASN A N 1
ATOM 1664 C CA . ASN A 1 21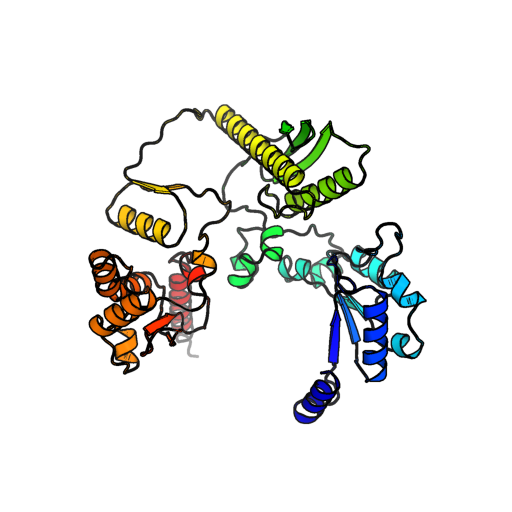3 ? 10.295 26.615 14.327 1.00 81.81 213 ASN A CA 1
ATOM 1665 C C . ASN A 1 213 ? 9.701 26.085 13.013 1.00 81.81 213 ASN A C 1
ATOM 1667 O O . ASN A 1 213 ? 8.911 25.143 13.003 1.00 81.81 213 ASN A O 1
ATOM 1671 N N . VAL A 1 214 ? 10.158 26.648 11.893 1.00 80.25 214 VAL A N 1
ATOM 1672 C CA . VAL A 1 214 ? 9.699 26.294 10.539 1.00 80.25 214 VAL A CA 1
ATOM 1673 C C . VAL A 1 214 ? 9.863 24.801 10.227 1.00 80.25 214 VAL A C 1
ATOM 1675 O O . VAL A 1 214 ? 8.961 24.202 9.646 1.00 80.25 214 VAL A O 1
ATOM 1678 N N . GLU A 1 215 ? 10.973 24.176 10.627 1.00 76.31 215 GLU A N 1
ATOM 1679 C CA . GLU A 1 215 ? 11.229 22.747 10.381 1.00 76.31 215 GLU A CA 1
ATOM 1680 C C . GLU A 1 215 ? 10.242 21.864 11.157 1.00 76.31 215 GLU A C 1
ATOM 1682 O O . GLU A 1 215 ? 9.702 20.889 10.624 1.00 76.31 215 GLU A O 1
ATOM 1687 N N . PHE A 1 216 ? 9.943 22.259 12.398 1.00 85.44 216 PHE A N 1
ATOM 1688 C CA . PHE A 1 216 ? 8.955 21.584 13.229 1.00 85.44 216 PHE A CA 1
ATOM 1689 C C . PHE A 1 216 ? 7.545 21.725 12.651 1.00 85.44 216 PHE A C 1
ATOM 1691 O O . PHE A 1 216 ? 6.845 20.723 12.507 1.00 85.44 216 PHE A O 1
ATOM 1698 N N . VAL A 1 217 ? 7.123 22.946 12.307 1.00 85.88 217 VAL A N 1
ATOM 1699 C CA . VAL A 1 217 ? 5.779 23.212 11.770 1.00 85.88 217 VAL A CA 1
ATOM 1700 C C . VAL A 1 217 ? 5.572 22.487 10.443 1.00 85.88 217 VAL A C 1
ATOM 1702 O O . VAL A 1 217 ? 4.541 21.850 10.253 1.00 85.88 217 VAL A O 1
ATOM 1705 N N . THR A 1 218 ? 6.577 22.486 9.564 1.00 83.75 218 THR A N 1
ATOM 1706 C CA . THR A 1 218 ? 6.516 21.756 8.287 1.00 83.75 218 THR A CA 1
ATOM 1707 C C . THR A 1 218 ? 6.322 20.258 8.522 1.00 83.75 218 THR A C 1
ATOM 1709 O O . THR A 1 218 ? 5.402 19.651 7.977 1.00 83.75 218 THR A O 1
ATOM 1712 N N . SER A 1 219 ? 7.129 19.666 9.407 1.00 85.50 219 SER A N 1
ATOM 1713 C CA . SER A 1 219 ? 7.027 18.241 9.747 1.00 85.50 219 SER A CA 1
ATOM 1714 C C . SER A 1 219 ? 5.696 17.892 10.428 1.00 85.50 219 SER A C 1
ATOM 1716 O O . SER A 1 219 ? 5.165 16.799 10.220 1.00 85.50 219 SER A O 1
ATOM 1718 N N . PHE A 1 220 ? 5.140 18.815 11.223 1.00 90.81 220 PHE A N 1
ATOM 1719 C CA . PHE A 1 220 ? 3.826 18.671 11.850 1.00 90.81 220 PHE A CA 1
ATOM 1720 C C . PHE A 1 220 ? 2.706 18.660 10.805 1.00 90.81 220 PHE A C 1
ATOM 1722 O O . PHE A 1 220 ? 1.876 17.753 10.825 1.00 90.81 220 PHE A O 1
ATOM 1729 N N . GLU A 1 221 ? 2.696 19.615 9.873 1.00 89.12 221 GLU A N 1
ATOM 1730 C CA . GLU A 1 221 ? 1.680 19.679 8.817 1.00 89.12 221 GLU A CA 1
ATOM 1731 C C . GLU A 1 221 ? 1.745 18.463 7.886 1.00 89.12 221 GLU A C 1
ATOM 1733 O O . GLU A 1 221 ? 0.706 17.918 7.503 1.00 89.12 221 GLU A O 1
ATOM 1738 N N . GLU A 1 222 ? 2.945 17.960 7.580 1.00 82.19 222 GLU A N 1
ATOM 1739 C CA . GLU A 1 222 ? 3.100 16.732 6.799 1.00 82.19 222 GLU A CA 1
ATOM 1740 C C . GLU A 1 222 ? 2.516 15.506 7.513 1.00 82.19 222 GLU A C 1
ATOM 1742 O O . GLU A 1 222 ? 1.746 14.750 6.913 1.00 82.19 222 GLU A O 1
ATOM 1747 N N . ILE A 1 223 ? 2.860 15.283 8.789 1.00 86.81 223 ILE A N 1
ATOM 1748 C CA . ILE A 1 223 ? 2.347 14.122 9.530 1.00 86.81 223 ILE A CA 1
ATOM 1749 C C . ILE A 1 223 ? 0.846 14.254 9.808 1.00 86.81 223 ILE A C 1
ATOM 1751 O O . ILE A 1 223 ? 0.127 13.260 9.716 1.00 86.81 223 ILE A O 1
ATOM 1755 N N . ARG A 1 224 ? 0.359 15.472 10.081 1.00 91.44 224 ARG A N 1
ATOM 1756 C CA . ARG A 1 224 ? -1.065 15.802 10.204 1.00 91.44 224 ARG A CA 1
ATOM 1757 C C . ARG A 1 224 ? -1.810 15.413 8.937 1.00 91.44 224 ARG A C 1
ATOM 1759 O O . ARG A 1 224 ? -2.757 14.638 9.017 1.00 91.44 224 ARG A O 1
ATOM 1766 N N . THR A 1 225 ? -1.339 15.880 7.782 1.00 78.25 225 THR A N 1
ATOM 1767 C CA . THR A 1 225 ? -1.945 15.570 6.481 1.00 78.25 225 THR A CA 1
ATOM 1768 C C . THR A 1 225 ? -1.974 14.065 6.244 1.00 78.25 225 THR A C 1
ATOM 1770 O O . THR A 1 225 ? -3.026 13.521 5.934 1.00 78.25 225 THR A O 1
ATOM 1773 N N . ARG A 1 226 ? -0.866 13.351 6.502 1.00 76.25 226 ARG A N 1
ATOM 1774 C CA . ARG A 1 226 ? -0.831 11.882 6.373 1.00 76.25 226 ARG A CA 1
ATOM 1775 C C . ARG A 1 226 ? -1.879 11.193 7.248 1.00 76.25 226 ARG A C 1
ATOM 1777 O O . ARG A 1 226 ? -2.524 10.259 6.782 1.00 76.25 226 ARG A O 1
ATOM 1784 N N . ILE A 1 227 ? -2.027 11.618 8.506 1.00 76.38 227 ILE A N 1
ATOM 1785 C CA . ILE A 1 227 ? -2.987 11.024 9.448 1.00 76.38 227 ILE A CA 1
ATOM 1786 C C . ILE A 1 227 ? -4.429 11.328 9.040 1.00 76.38 227 ILE A C 1
ATOM 1788 O O . ILE A 1 227 ? -5.265 10.435 9.147 1.00 76.38 227 ILE A O 1
ATOM 1792 N N . LEU A 1 228 ? -4.722 12.557 8.603 1.00 73.56 228 LEU A N 1
ATOM 1793 C CA . LEU A 1 228 ? -6.061 12.962 8.168 1.00 73.56 228 LEU A CA 1
ATOM 1794 C C . LEU A 1 228 ? -6.459 12.254 6.873 1.00 73.56 228 LEU A C 1
ATOM 1796 O O . LEU A 1 228 ? -7.540 11.672 6.817 1.00 73.56 228 LEU A O 1
ATOM 1800 N N . ASP A 1 229 ? -5.558 12.220 5.890 1.00 62.56 229 ASP A N 1
ATOM 1801 C CA . ASP A 1 229 ? -5.764 11.509 4.629 1.00 62.56 229 ASP A CA 1
ATOM 1802 C C . ASP A 1 229 ? -6.049 10.030 4.901 1.00 62.56 229 ASP A C 1
ATOM 1804 O O . ASP A 1 229 ? -7.088 9.514 4.504 1.00 62.56 229 ASP A O 1
ATOM 1808 N N . ALA A 1 230 ? -5.173 9.363 5.660 1.00 55.09 230 ALA A N 1
ATOM 1809 C CA . ALA A 1 230 ? -5.315 7.942 5.968 1.00 55.09 230 ALA A CA 1
ATOM 1810 C C . ALA A 1 230 ? -6.349 7.639 7.071 1.00 55.09 230 ALA A C 1
ATOM 1812 O O . ALA A 1 230 ? -6.592 6.470 7.379 1.00 55.09 230 ALA A O 1
ATOM 1813 N N . ASN A 1 231 ? -6.923 8.670 7.701 1.00 69.12 231 ASN A N 1
ATOM 1814 C CA . ASN A 1 231 ? -7.823 8.589 8.853 1.00 69.12 231 ASN A CA 1
ATOM 1815 C C . ASN A 1 231 ? -7.320 7.637 9.966 1.00 69.12 231 ASN A C 1
ATOM 1817 O O . ASN A 1 231 ? -8.079 6.866 10.559 1.00 69.12 231 ASN A O 1
ATOM 1821 N N . THR A 1 232 ? -6.008 7.641 10.225 1.00 72.69 232 THR A N 1
ATOM 1822 C CA . THR A 1 232 ? -5.361 6.718 11.168 1.00 72.69 232 THR A CA 1
ATOM 1823 C C . THR A 1 232 ? -4.041 7.274 11.704 1.00 72.69 232 THR A C 1
ATOM 1825 O O . THR A 1 232 ? -3.246 7.818 10.939 1.00 72.69 232 THR A O 1
ATOM 1828 N N . PRO A 1 233 ? -3.716 7.092 13.001 1.00 72.00 233 PRO A N 1
ATOM 1829 C CA . PRO A 1 233 ? -2.410 7.465 13.547 1.00 72.00 233 PRO A CA 1
ATOM 1830 C C . PRO A 1 233 ? -1.274 6.556 13.055 1.00 72.00 233 PRO A C 1
ATOM 1832 O O . PRO A 1 233 ? -0.117 6.747 13.422 1.00 72.00 233 PRO A O 1
ATOM 1835 N N . HIS A 1 234 ? -1.569 5.520 12.273 1.00 71.75 234 HIS A N 1
ATOM 1836 C CA . HIS A 1 234 ? -0.609 4.497 11.878 1.00 71.75 234 HIS A CA 1
ATOM 1837 C C . HIS A 1 234 ? 0.038 4.783 10.522 1.00 71.75 234 HIS A C 1
ATOM 1839 O O . HIS A 1 234 ? 0.032 3.945 9.627 1.00 71.75 234 HIS A O 1
ATOM 1845 N N . VAL A 1 235 ? 0.624 5.968 10.397 1.00 62.84 235 VAL A N 1
ATOM 1846 C CA . VAL A 1 235 ? 1.331 6.412 9.191 1.00 62.84 235 VAL A CA 1
ATOM 1847 C C . VAL A 1 235 ? 2.849 6.376 9.379 1.00 62.84 235 VAL A C 1
ATOM 1849 O O . VAL A 1 235 ? 3.356 6.339 10.510 1.00 62.84 235 VAL A O 1
ATOM 1852 N N . ASP A 1 236 ? 3.583 6.389 8.267 1.00 64.69 236 ASP A N 1
ATOM 1853 C CA . ASP A 1 236 ? 5.041 6.484 8.284 1.00 64.69 236 ASP A CA 1
ATOM 1854 C C . ASP A 1 236 ? 5.492 7.825 8.868 1.00 64.69 236 ASP A C 1
ATOM 1856 O O . ASP A 1 236 ? 4.949 8.884 8.535 1.00 64.69 236 ASP A O 1
ATOM 1860 N N . ALA A 1 237 ? 6.514 7.767 9.723 1.00 66.69 237 ALA A N 1
ATOM 1861 C CA . ALA A 1 237 ? 7.142 8.953 10.286 1.00 66.69 237 ALA A CA 1
ATOM 1862 C C . ALA A 1 237 ? 7.793 9.817 9.192 1.00 66.69 237 ALA A C 1
ATOM 1864 O O . ALA A 1 237 ? 8.184 9.323 8.129 1.00 66.69 237 ALA A O 1
ATOM 1865 N N . ILE A 1 238 ? 7.921 11.114 9.461 1.00 75.75 238 ILE A N 1
ATOM 1866 C CA . ILE A 1 238 ? 8.653 12.039 8.596 1.00 75.75 238 ILE A CA 1
ATOM 1867 C C . ILE A 1 238 ? 10.155 11.824 8.810 1.00 75.75 238 ILE A C 1
ATOM 1869 O O . ILE A 1 238 ? 10.640 11.804 9.947 1.00 75.75 238 ILE A O 1
ATOM 1873 N N . THR A 1 239 ? 10.902 11.645 7.721 1.00 73.88 239 THR A N 1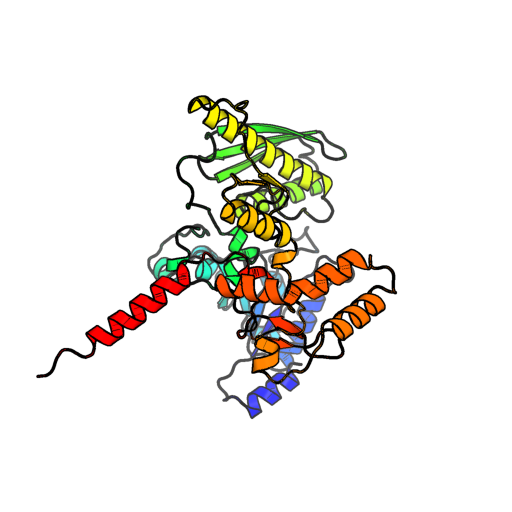
ATOM 1874 C CA . THR A 1 239 ? 12.365 11.531 7.762 1.00 73.88 239 THR A CA 1
ATOM 1875 C C . THR A 1 239 ? 12.960 12.781 8.405 1.00 73.88 239 THR A C 1
ATOM 1877 O O . THR A 1 239 ? 12.624 13.890 8.018 1.00 73.88 239 THR A O 1
ATOM 1880 N N . GLY A 1 240 ? 13.844 12.608 9.391 1.00 74.12 240 GLY A N 1
ATOM 1881 C CA . GLY A 1 240 ? 14.435 13.728 10.137 1.00 74.12 240 GLY A CA 1
ATOM 1882 C C . GLY A 1 240 ? 13.594 14.214 11.324 1.00 74.12 240 GLY A C 1
ATOM 1883 O O . GLY A 1 240 ? 14.154 14.790 12.249 1.00 74.12 240 GLY A O 1
ATOM 1884 N N . ALA A 1 241 ? 12.304 13.870 11.385 1.00 83.25 241 ALA A N 1
ATOM 1885 C CA . ALA A 1 241 ? 11.389 14.261 12.459 1.00 83.25 241 ALA A CA 1
ATOM 1886 C C . ALA A 1 241 ? 10.695 13.046 13.107 1.00 83.25 241 ALA A C 1
ATOM 1888 O O . ALA A 1 241 ? 9.502 13.066 13.423 1.00 83.25 241 ALA A O 1
ATOM 1889 N N . THR A 1 242 ? 11.444 11.956 13.323 1.00 74.19 242 THR A N 1
ATOM 1890 C CA . THR A 1 242 ? 10.914 10.694 13.870 1.00 74.19 242 THR A CA 1
ATOM 1891 C C . THR A 1 242 ? 10.276 10.868 15.248 1.00 74.19 242 THR A C 1
ATOM 1893 O O . THR A 1 242 ? 9.161 10.397 15.460 1.00 74.19 242 THR A O 1
ATOM 1896 N N . SER A 1 243 ? 10.958 11.541 16.184 1.00 75.81 243 SER A N 1
ATOM 1897 C CA . SER A 1 243 ? 10.455 11.695 17.560 1.00 75.81 243 SER A CA 1
ATOM 1898 C C . SER A 1 243 ? 9.158 12.509 17.596 1.00 75.81 243 SER A C 1
ATOM 1900 O O . SER A 1 243 ? 8.163 12.073 18.178 1.00 75.81 243 SER A O 1
ATOM 1902 N N . GLN A 1 244 ? 9.123 13.624 16.861 1.00 85.31 244 GLN A N 1
ATOM 1903 C CA . GLN A 1 244 ? 7.922 14.436 16.678 1.00 85.31 244 GLN A CA 1
ATOM 1904 C C . GLN A 1 244 ? 6.785 13.631 16.032 1.00 85.31 244 GLN A C 1
ATOM 1906 O O . GLN A 1 244 ? 5.663 13.635 16.537 1.00 85.31 244 GLN A O 1
ATOM 1911 N N . SER A 1 245 ? 7.071 12.897 14.952 1.00 81.75 245 SER A N 1
ATOM 1912 C CA . SER A 1 245 ? 6.072 12.072 14.261 1.00 81.75 245 SER A CA 1
ATOM 1913 C C . SER A 1 245 ? 5.443 11.052 15.210 1.00 81.75 245 SER A C 1
ATOM 1915 O O . SER A 1 245 ? 4.223 10.923 15.274 1.00 81.75 245 SER A O 1
ATOM 1917 N N . GLU A 1 246 ? 6.257 10.352 16.002 1.00 80.31 246 GLU A N 1
ATOM 1918 C CA . GLU A 1 246 ? 5.765 9.386 16.986 1.00 80.31 246 GLU A CA 1
ATOM 1919 C C . GLU A 1 246 ? 4.980 10.057 18.124 1.00 80.31 246 GLU A C 1
ATOM 1921 O O . GLU A 1 246 ? 3.982 9.500 18.590 1.00 80.31 246 GLU A O 1
ATOM 1926 N N . ALA A 1 247 ? 5.360 11.270 18.543 1.00 83.62 247 ALA A N 1
ATOM 1927 C CA . ALA A 1 247 ? 4.606 12.043 19.526 1.00 83.62 247 ALA A CA 1
ATOM 1928 C C . ALA A 1 247 ? 3.202 12.405 19.010 1.00 83.62 247 ALA A C 1
ATOM 1930 O O . ALA A 1 247 ? 2.217 12.155 19.713 1.00 83.62 247 ALA A O 1
ATOM 1931 N N . VAL A 1 248 ? 3.085 12.899 17.772 1.00 89.75 248 VAL A N 1
ATOM 1932 C CA . VAL A 1 248 ? 1.791 13.223 17.141 1.00 89.75 248 VAL A CA 1
ATOM 1933 C C . VAL A 1 248 ? 0.931 11.967 16.979 1.00 89.75 248 VAL A C 1
ATOM 1935 O O . VAL A 1 248 ? -0.215 11.938 17.431 1.00 89.75 248 VAL A O 1
ATOM 1938 N N . LYS A 1 249 ? 1.490 10.876 16.440 1.00 81.31 249 LYS A N 1
ATOM 1939 C CA . LYS A 1 249 ? 0.786 9.585 16.300 1.00 81.31 249 LYS A CA 1
ATOM 1940 C C . LYS A 1 249 ? 0.277 9.061 17.645 1.00 81.31 249 LYS A C 1
ATOM 1942 O O . LYS A 1 249 ? -0.839 8.541 17.749 1.00 81.31 249 LYS A O 1
ATOM 1947 N N . LYS A 1 250 ? 1.068 9.231 18.709 1.00 79.81 250 LYS A N 1
ATOM 1948 C CA . LYS A 1 250 ? 0.691 8.873 20.082 1.00 79.81 250 LYS A CA 1
ATOM 1949 C C . LYS A 1 250 ? -0.427 9.759 20.628 1.00 79.81 250 LYS A C 1
ATOM 1951 O O . LYS A 1 250 ? -1.295 9.232 21.323 1.00 79.81 250 LYS A O 1
ATOM 1956 N N . ALA A 1 251 ? -0.421 11.062 20.342 1.00 88.81 251 ALA A N 1
ATOM 1957 C CA . ALA A 1 251 ? -1.504 11.966 20.728 1.00 88.81 251 ALA A CA 1
ATOM 1958 C C . ALA A 1 251 ? -2.819 11.526 20.080 1.00 88.81 251 ALA A C 1
ATOM 1960 O O . ALA A 1 251 ? -3.782 11.232 20.780 1.00 88.81 251 ALA A O 1
ATOM 1961 N N . VAL A 1 252 ? -2.822 11.330 18.765 1.00 86.06 252 VAL A N 1
ATOM 1962 C CA . VAL A 1 252 ? -4.006 10.865 18.031 1.00 86.06 252 VAL A CA 1
ATOM 1963 C C . VAL A 1 252 ? -4.503 9.515 18.562 1.00 86.06 252 VAL A C 1
ATOM 1965 O O . VAL A 1 252 ? -5.684 9.368 18.870 1.00 86.06 252 VAL A O 1
ATOM 1968 N N . SER A 1 253 ? -3.602 8.559 18.809 1.00 78.69 253 SER A N 1
ATOM 1969 C CA . SER A 1 253 ? -3.968 7.254 19.388 1.00 78.69 253 SER A CA 1
ATOM 1970 C C . SER A 1 253 ? -4.624 7.376 20.773 1.00 78.69 253 SER A C 1
ATOM 1972 O O . SER A 1 253 ? -5.588 6.672 21.080 1.00 78.69 253 SER A O 1
ATOM 1974 N N . LYS A 1 254 ? -4.115 8.267 21.636 1.00 81.75 254 LYS A N 1
ATOM 1975 C CA . LYS A 1 254 ? -4.698 8.518 22.963 1.00 81.75 254 LYS A CA 1
ATOM 1976 C C . LYS A 1 254 ? -6.064 9.192 22.866 1.00 81.75 254 LYS A C 1
ATOM 1978 O O . LYS A 1 254 ? -6.966 8.788 23.599 1.00 81.75 254 LYS A O 1
ATOM 1983 N N . ALA A 1 255 ? -6.211 10.173 21.978 1.00 88.19 255 ALA A N 1
ATOM 1984 C CA . ALA A 1 255 ? -7.468 10.869 21.740 1.00 88.19 255 ALA A CA 1
ATOM 1985 C C . ALA A 1 255 ? -8.561 9.894 21.287 1.00 88.19 255 ALA A C 1
ATOM 1987 O O . ALA A 1 255 ? -9.632 9.850 21.891 1.00 88.19 255 ALA A O 1
ATOM 1988 N N . MET A 1 256 ? -8.249 9.035 20.310 1.00 82.50 256 MET A N 1
ATOM 1989 C CA . MET A 1 256 ? -9.145 7.969 19.851 1.00 82.50 256 MET A CA 1
ATOM 1990 C C . MET A 1 256 ? -9.548 7.044 21.004 1.00 82.50 256 MET A C 1
ATOM 1992 O O . MET A 1 256 ? -10.733 6.807 21.218 1.00 82.50 256 MET A O 1
ATOM 1996 N N . LEU A 1 257 ? -8.589 6.588 21.820 1.00 80.12 257 LEU A N 1
ATOM 1997 C CA . LEU A 1 257 ? -8.878 5.728 22.971 1.00 80.12 257 LEU A CA 1
ATOM 1998 C C . LEU A 1 257 ? -9.770 6.420 24.018 1.00 80.12 257 LEU A C 1
ATOM 2000 O O . LEU A 1 257 ? -10.683 5.795 24.559 1.00 80.12 257 LEU A O 1
ATOM 2004 N N . LYS A 1 258 ? -9.506 7.695 24.339 1.00 85.56 258 LYS A N 1
ATOM 2005 C CA . LYS A 1 258 ? -10.341 8.473 25.270 1.00 85.56 258 LYS A CA 1
ATOM 2006 C C . LYS A 1 258 ? -11.751 8.639 24.725 1.00 85.56 258 LYS A C 1
ATOM 2008 O O . LYS A 1 258 ? -12.702 8.493 25.486 1.00 85.56 258 LYS A O 1
ATOM 2013 N N . SER A 1 259 ? -11.871 8.907 23.431 1.00 86.88 259 SER A N 1
ATOM 2014 C CA . SER A 1 259 ? -13.153 9.060 22.763 1.00 86.88 259 SER A CA 1
ATOM 2015 C C . SER A 1 259 ? -13.968 7.772 22.766 1.00 86.88 259 SER A C 1
ATOM 2017 O O . SER A 1 259 ? -15.110 7.785 23.221 1.00 86.88 259 SER A O 1
ATOM 2019 N N . SER A 1 260 ? -13.370 6.640 22.384 1.00 79.56 260 SER A N 1
ATOM 2020 C CA . SER A 1 260 ? -14.055 5.344 22.419 1.00 79.56 260 SER A CA 1
ATOM 2021 C C . SER A 1 260 ? -14.445 4.939 23.843 1.00 79.56 260 SER A C 1
ATOM 2023 O O . SER A 1 260 ? -15.537 4.425 24.056 1.00 79.56 260 SER A O 1
ATOM 2025 N N . LYS A 1 261 ? -13.609 5.221 24.854 1.00 80.25 261 LYS A N 1
ATOM 2026 C CA . LYS A 1 261 ? -13.978 4.996 26.265 1.00 80.25 261 LYS A CA 1
ATOM 2027 C C . LYS A 1 261 ? -15.122 5.897 26.727 1.00 80.25 261 LYS A C 1
ATOM 2029 O O . LYS A 1 261 ? -15.959 5.447 27.501 1.00 80.25 261 LYS A O 1
ATOM 2034 N N . ALA A 1 262 ? -15.139 7.157 26.296 1.00 83.69 262 ALA A N 1
ATOM 2035 C CA . ALA A 1 262 ? -16.199 8.095 26.648 1.00 83.69 262 ALA A CA 1
ATOM 2036 C C . ALA A 1 262 ? -17.539 7.685 26.026 1.00 83.69 262 ALA A C 1
ATOM 2038 O O . ALA A 1 262 ? -18.557 7.774 26.703 1.00 83.69 262 ALA A O 1
ATOM 2039 N N . LEU A 1 263 ? -17.516 7.191 24.785 1.00 81.12 263 LEU A N 1
ATOM 2040 C CA . LEU A 1 263 ? -18.687 6.631 24.121 1.00 81.12 263 LEU A CA 1
ATOM 2041 C C . LEU A 1 263 ? -19.180 5.359 24.827 1.00 81.12 263 LEU A C 1
ATOM 2043 O O . LEU A 1 263 ? -20.337 5.284 25.221 1.00 81.12 263 LEU A O 1
ATOM 2047 N N . ALA A 1 264 ? -18.277 4.411 25.097 1.00 73.12 264 ALA A N 1
ATOM 2048 C CA . ALA A 1 264 ? -18.600 3.170 25.801 1.00 73.12 264 ALA A CA 1
ATOM 2049 C C . ALA A 1 264 ? -19.207 3.425 27.196 1.00 73.12 264 ALA A C 1
ATOM 2051 O O . ALA A 1 264 ? -20.152 2.751 27.598 1.00 73.12 264 ALA A O 1
ATOM 2052 N N . ALA A 1 265 ? -18.706 4.427 27.926 1.00 75.31 265 ALA A N 1
ATOM 2053 C CA . ALA A 1 265 ? -19.256 4.818 29.223 1.00 75.31 265 ALA A CA 1
ATOM 2054 C C . ALA A 1 265 ? -20.669 5.428 29.122 1.00 75.31 265 ALA A C 1
ATOM 2056 O O . ALA A 1 265 ? -21.476 5.228 30.029 1.00 75.31 265 ALA A O 1
ATOM 2057 N N . GLU A 1 266 ? -20.984 6.156 28.043 1.00 77.56 266 GLU A N 1
ATOM 2058 C CA . GLU A 1 266 ? -22.341 6.667 27.777 1.00 77.56 266 GLU A CA 1
ATOM 2059 C C . GLU A 1 266 ? -23.311 5.548 27.385 1.00 77.56 266 GLU A C 1
ATOM 2061 O O . GLU A 1 266 ? -24.469 5.566 27.800 1.00 77.56 266 GLU A O 1
ATOM 2066 N N . GLU A 1 267 ? -22.822 4.535 26.671 1.00 76.06 267 GLU A N 1
ATOM 2067 C CA . GLU A 1 267 ? -23.573 3.327 26.305 1.00 76.06 267 GLU A CA 1
ATOM 2068 C C . GLU A 1 267 ? -23.711 2.320 27.465 1.00 76.06 267 GLU A C 1
ATOM 2070 O O . GLU A 1 267 ? -24.347 1.276 27.323 1.00 76.06 267 GLU A O 1
ATOM 2075 N N . GLY A 1 268 ? -23.154 2.634 28.640 1.00 68.88 268 GLY A N 1
ATOM 2076 C CA . GLY A 1 268 ? -23.258 1.810 29.846 1.00 68.88 268 GLY A CA 1
ATOM 2077 C C . GLY A 1 268 ? -22.314 0.604 29.884 1.00 68.88 268 GLY A C 1
ATOM 2078 O O . GLY A 1 268 ? -22.498 -0.275 30.726 1.00 68.88 268 GLY A O 1
ATOM 2079 N N . ALA A 1 269 ? -21.303 0.550 29.013 1.00 62.62 269 ALA A N 1
ATOM 2080 C CA . ALA A 1 269 ? -20.255 -0.462 29.067 1.00 62.62 269 ALA A CA 1
ATOM 2081 C C . ALA A 1 269 ? -19.245 -0.134 30.183 1.00 62.62 269 ALA A C 1
ATOM 2083 O O . ALA A 1 269 ? -18.720 0.979 30.260 1.00 62.62 269 ALA A O 1
ATOM 2084 N N . ASP A 1 270 ? -18.949 -1.107 31.051 1.00 62.47 270 ASP A N 1
ATOM 2085 C CA . ASP A 1 270 ? -17.919 -0.965 32.083 1.00 62.47 270 ASP A CA 1
ATOM 2086 C C . ASP A 1 270 ? -16.524 -1.132 31.446 1.00 62.47 270 ASP A C 1
ATOM 2088 O O . ASP A 1 270 ? -16.183 -2.224 30.985 1.00 62.47 270 ASP A O 1
ATOM 2092 N N . PRO A 1 271 ? -15.667 -0.093 31.428 1.00 57.41 271 PRO A N 1
ATOM 2093 C CA . PRO A 1 271 ? -14.318 -0.189 30.871 1.00 57.41 271 PRO A CA 1
ATOM 2094 C C . PRO A 1 271 ? -13.385 -1.140 31.646 1.00 57.41 271 PRO A C 1
ATOM 2096 O O . PRO A 1 271 ? -12.274 -1.393 31.176 1.00 57.41 271 PRO A O 1
ATOM 2099 N N . ASN A 1 272 ? -13.803 -1.655 32.809 1.00 65.19 272 ASN A N 1
ATOM 2100 C CA . ASN A 1 272 ? -13.107 -2.692 33.576 1.00 65.19 272 ASN A CA 1
ATOM 2101 C C . ASN A 1 272 ? -13.741 -4.086 33.435 1.00 65.19 272 ASN A C 1
ATOM 2103 O O . ASN A 1 272 ? -13.327 -5.016 34.136 1.00 65.19 272 ASN A O 1
ATOM 2107 N N . GLU A 1 273 ? -14.724 -4.259 32.548 1.00 70.50 273 GLU A N 1
ATOM 2108 C CA . GLU A 1 273 ? -15.335 -5.560 32.304 1.00 70.50 273 GLU A CA 1
ATOM 2109 C C . GLU A 1 273 ? -14.271 -6.555 31.815 1.00 70.50 273 GLU A C 1
ATOM 2111 O O . GLU A 1 273 ? -13.706 -6.448 30.723 1.00 70.50 273 GLU A O 1
ATOM 2116 N N . THR A 1 274 ? -13.966 -7.542 32.657 1.00 72.12 274 THR A N 1
ATOM 2117 C CA . THR A 1 274 ? -13.012 -8.595 32.318 1.00 72.12 274 THR A CA 1
ATOM 2118 C C . THR A 1 274 ? -13.723 -9.647 31.479 1.00 72.12 274 THR A C 1
ATOM 2120 O O . THR A 1 274 ? -14.600 -10.353 31.974 1.00 72.12 274 THR A O 1
ATOM 2123 N N . LYS A 1 275 ? -13.326 -9.773 30.210 1.00 80.50 275 LYS A N 1
ATOM 2124 C CA . LYS A 1 275 ? -13.796 -10.847 29.329 1.00 80.50 275 LYS A CA 1
ATOM 2125 C C . LYS A 1 275 ? -12.904 -12.077 29.484 1.00 80.50 275 LYS A C 1
ATOM 2127 O O . LYS A 1 275 ? -11.681 -11.975 29.391 1.00 80.50 275 LYS A O 1
ATOM 2132 N N . SER A 1 276 ? -13.526 -13.230 29.706 1.00 88.00 276 SER A N 1
ATOM 2133 C CA . SER A 1 276 ? -12.845 -14.524 29.794 1.00 88.00 276 SER A CA 1
ATOM 2134 C C . SER A 1 276 ? -12.853 -15.221 28.436 1.00 88.00 276 SER A C 1
ATOM 2136 O O . SER A 1 276 ? -13.889 -15.264 27.776 1.00 88.00 276 SER A O 1
ATOM 2138 N N . PHE A 1 277 ? -11.710 -15.785 28.052 1.00 92.31 277 PHE A N 1
ATOM 2139 C CA . PHE A 1 277 ? -11.529 -16.577 26.835 1.00 92.31 277 PHE A CA 1
ATOM 2140 C C . PHE A 1 277 ? -10.722 -17.832 27.166 1.00 92.31 277 PHE A C 1
ATOM 2142 O O . PHE A 1 277 ? -9.874 -17.796 28.061 1.00 92.31 277 PHE A O 1
ATOM 2149 N N . ASP A 1 278 ? -10.951 -18.916 26.430 1.00 95.88 278 ASP A N 1
ATOM 2150 C CA . ASP A 1 278 ? -10.193 -20.162 26.586 1.00 95.88 278 ASP A CA 1
ATOM 2151 C C . ASP A 1 278 ? -8.773 -20.021 26.020 1.00 95.88 278 ASP A C 1
ATOM 2153 O O . ASP A 1 278 ? -7.813 -20.554 26.579 1.00 95.88 278 ASP A O 1
ATOM 2157 N N . VAL A 1 279 ? -8.627 -19.273 24.917 1.00 96.62 279 VAL A N 1
ATOM 2158 C CA . VAL A 1 279 ? -7.346 -19.041 24.238 1.00 96.62 279 VAL A CA 1
ATOM 2159 C C . VAL A 1 279 ? -7.191 -17.567 23.868 1.00 96.62 279 VAL A C 1
ATOM 2161 O O . VAL A 1 279 ? -8.066 -16.967 23.247 1.00 96.62 279 VAL A O 1
ATOM 2164 N N . VAL A 1 280 ? -6.030 -16.991 24.190 1.00 95.81 280 VAL A N 1
ATOM 2165 C CA . VAL A 1 280 ? -5.626 -15.658 23.722 1.00 95.81 280 VAL A CA 1
ATOM 2166 C C . VAL A 1 280 ? -4.431 -15.796 22.784 1.00 95.81 280 VAL A C 1
ATOM 2168 O O . VAL A 1 280 ? -3.362 -16.257 23.183 1.00 95.81 280 VAL A O 1
ATOM 2171 N N . VAL A 1 281 ? -4.608 -15.383 21.534 1.00 96.06 281 VAL A N 1
ATOM 2172 C CA . VAL A 1 281 ? -3.582 -15.370 20.492 1.00 96.06 281 VAL A CA 1
ATOM 2173 C C . VAL A 1 281 ? -3.017 -13.962 20.359 1.00 96.06 281 VAL A C 1
ATOM 2175 O O . VAL A 1 281 ? -3.746 -13.007 20.098 1.00 96.06 281 VAL A O 1
ATOM 2178 N N . ILE A 1 282 ? -1.700 -13.833 20.510 1.00 95.25 282 ILE A N 1
ATOM 2179 C CA . ILE A 1 282 ? -0.993 -12.557 20.377 1.00 95.25 282 ILE A CA 1
ATOM 2180 C C . ILE A 1 282 ? -0.319 -12.509 19.003 1.00 95.25 282 ILE A C 1
ATOM 2182 O O . ILE A 1 282 ? 0.644 -13.230 18.746 1.00 95.25 282 ILE A O 1
ATOM 2186 N N . GLY A 1 283 ? -0.818 -11.628 18.143 1.00 87.38 283 GLY A N 1
ATOM 2187 C CA . GLY A 1 283 ? -0.366 -11.419 16.774 1.00 87.38 283 GLY A CA 1
ATOM 2188 C C . GLY A 1 283 ? -1.260 -12.109 15.746 1.00 87.38 283 GLY A C 1
ATOM 2189 O O . GLY A 1 283 ? -1.585 -13.288 15.854 1.00 87.38 283 GLY A O 1
ATOM 2190 N N . SER A 1 284 ? -1.604 -11.373 14.695 1.00 90.31 284 SER A N 1
ATOM 2191 C CA . SER A 1 284 ? -2.475 -11.804 13.593 1.00 90.31 284 SER A CA 1
ATOM 2192 C C . SER A 1 284 ? -1.695 -12.201 12.329 1.00 90.31 284 SER A C 1
ATOM 2194 O O . SER A 1 284 ? -2.195 -12.120 11.209 1.00 90.31 284 SER A O 1
ATOM 2196 N N . GLY A 1 285 ? -0.437 -12.626 12.487 1.00 87.88 285 GLY A N 1
ATOM 2197 C CA . GLY A 1 285 ? 0.340 -13.240 11.405 1.00 87.88 285 GLY A CA 1
ATOM 2198 C C . GLY A 1 285 ? -0.140 -14.658 11.082 1.00 87.88 285 GLY A C 1
ATOM 2199 O O . GLY A 1 285 ? -0.975 -15.218 11.788 1.00 87.88 285 GLY A O 1
ATOM 2200 N N . GLY A 1 286 ? 0.442 -15.294 10.062 1.00 87.38 286 GLY A N 1
ATOM 2201 C CA . GLY A 1 286 ? 0.026 -16.632 9.616 1.00 87.38 286 GLY A CA 1
ATOM 2202 C C . GLY A 1 286 ? 0.032 -17.692 10.722 1.00 87.38 286 GLY A C 1
ATOM 2203 O O . GLY A 1 286 ? -0.882 -18.504 10.790 1.00 87.38 286 GLY A O 1
ATOM 2204 N N . ALA A 1 287 ? 1.011 -17.648 11.632 1.00 93.31 287 ALA A N 1
ATOM 2205 C CA . ALA A 1 287 ? 1.059 -18.556 12.779 1.00 93.31 287 ALA A CA 1
ATOM 2206 C C . ALA A 1 287 ? -0.076 -18.299 13.787 1.00 93.31 287 ALA A C 1
ATOM 2208 O O . ALA A 1 287 ? -0.703 -19.247 14.251 1.00 93.31 287 ALA A O 1
ATOM 2209 N N . GLY A 1 288 ? -0.355 -17.029 14.103 1.00 94.00 288 GLY A N 1
ATOM 2210 C CA . GLY A 1 288 ? -1.412 -16.654 15.040 1.00 94.00 288 GLY A CA 1
ATOM 2211 C C . GLY A 1 288 ? -2.799 -16.966 14.488 1.00 94.00 288 GLY A C 1
ATOM 2212 O O . GLY A 1 288 ? -3.597 -17.605 15.165 1.00 94.00 288 GLY A O 1
ATOM 2213 N N . LEU A 1 289 ? -3.059 -16.621 13.225 1.00 92.88 289 LEU A N 1
ATOM 2214 C CA . LEU A 1 289 ? -4.321 -16.952 12.561 1.00 92.88 289 LEU A CA 1
ATOM 2215 C C . LEU A 1 289 ? -4.521 -18.468 12.442 1.00 92.88 289 LEU A C 1
ATOM 2217 O O . LEU A 1 289 ? -5.605 -18.956 12.747 1.00 92.88 289 LEU A O 1
ATOM 2221 N N . ALA A 1 290 ? -3.486 -19.232 12.072 1.00 93.75 290 ALA A N 1
ATOM 2222 C CA . ALA A 1 290 ? -3.581 -20.692 12.025 1.00 93.75 290 ALA A CA 1
ATOM 2223 C C . ALA A 1 290 ? -3.876 -21.298 13.408 1.00 93.75 290 ALA A C 1
ATOM 2225 O O . ALA A 1 290 ? -4.726 -22.179 13.517 1.00 93.75 290 ALA A O 1
ATOM 2226 N N . ALA A 1 291 ? -3.225 -20.797 14.464 1.00 95.06 291 ALA A N 1
ATOM 2227 C CA . ALA A 1 291 ? -3.488 -21.227 15.836 1.00 95.06 291 ALA A CA 1
ATOM 2228 C C . ALA A 1 291 ? -4.913 -20.873 16.287 1.00 95.06 291 ALA A C 1
ATOM 2230 O O . ALA A 1 291 ? -5.590 -21.708 16.882 1.00 95.06 291 ALA A O 1
ATOM 2231 N N . ALA A 1 292 ? -5.381 -19.663 15.970 1.00 95.19 292 ALA A N 1
ATOM 2232 C CA . ALA A 1 292 ? -6.721 -19.208 16.313 1.00 95.19 292 ALA A CA 1
ATOM 2233 C C . ALA A 1 292 ? -7.803 -20.047 15.624 1.00 95.19 292 ALA A C 1
ATOM 2235 O O . ALA A 1 292 ? -8.749 -20.470 16.280 1.00 95.19 292 ALA A O 1
ATOM 2236 N N . ILE A 1 293 ? -7.635 -20.331 14.327 1.00 94.25 293 ILE A N 1
ATOM 2237 C CA . ILE A 1 293 ? -8.553 -21.185 13.564 1.00 94.25 293 ILE A CA 1
ATOM 2238 C C . ILE A 1 293 ? -8.573 -22.591 14.159 1.00 94.25 293 ILE A C 1
ATOM 2240 O O . ILE A 1 293 ? -9.648 -23.123 14.402 1.00 94.25 293 ILE A O 1
ATOM 2244 N N . GLN A 1 294 ? -7.407 -23.182 14.433 1.00 94.88 294 GLN A N 1
ATOM 2245 C CA . GLN A 1 294 ? -7.348 -24.534 14.989 1.00 94.88 294 GLN A CA 1
ATOM 2246 C C . GLN A 1 294 ? -8.011 -24.615 16.373 1.00 94.88 294 GLN A C 1
ATOM 2248 O O . GLN A 1 294 ? -8.806 -25.518 16.611 1.00 94.88 294 GLN A O 1
ATOM 2253 N N . ALA A 1 295 ? -7.738 -23.659 17.265 1.00 94.81 295 ALA A N 1
ATOM 2254 C CA . ALA A 1 295 ? -8.363 -23.608 18.586 1.00 94.81 295 ALA A CA 1
ATOM 2255 C C . ALA A 1 295 ? -9.887 -23.415 18.496 1.00 94.81 295 ALA A C 1
ATOM 2257 O O . ALA A 1 295 ? -10.642 -24.078 19.205 1.00 94.81 295 ALA A O 1
ATOM 2258 N N . HIS A 1 296 ? -10.343 -22.544 17.593 1.00 95.44 296 HIS A N 1
ATOM 2259 C CA . HIS A 1 296 ? -11.764 -22.328 17.338 1.00 95.44 296 HIS A CA 1
ATOM 2260 C C . HIS A 1 296 ? -12.449 -23.583 16.771 1.00 95.44 296 HIS A C 1
ATOM 2262 O O . HIS A 1 296 ? -13.534 -23.944 17.221 1.00 95.44 296 HIS A O 1
ATOM 2268 N N . ASP A 1 297 ? -11.817 -24.280 15.822 1.00 92.75 297 ASP A N 1
ATOM 2269 C CA . ASP A 1 297 ? -12.336 -25.526 15.241 1.00 92.75 297 ASP A CA 1
ATOM 2270 C C . ASP A 1 297 ? -12.440 -26.654 16.291 1.00 92.75 297 ASP A C 1
ATOM 2272 O O . ASP A 1 297 ? -13.278 -27.547 16.161 1.00 92.75 297 ASP A O 1
ATOM 2276 N N . GLU A 1 298 ? -11.638 -26.592 17.359 1.00 96.62 298 GLU A N 1
ATOM 2277 C CA . GLU A 1 298 ? -11.718 -27.472 18.536 1.00 96.62 298 GLU A CA 1
ATOM 2278 C C . GLU A 1 298 ? -12.734 -26.998 19.598 1.00 96.62 298 GLU A C 1
ATOM 2280 O O . GLU A 1 298 ? -12.921 -27.659 20.620 1.00 96.62 298 GLU A O 1
ATOM 2285 N N . GLY A 1 299 ? -13.440 -25.892 19.342 1.00 95.38 299 GLY A N 1
ATOM 2286 C CA . GLY A 1 299 ? -14.530 -25.376 20.173 1.00 95.38 299 GLY A CA 1
ATOM 2287 C C . GLY A 1 299 ? -14.113 -24.369 21.246 1.00 95.38 299 GLY A C 1
ATOM 2288 O O . GLY A 1 299 ? -14.941 -24.022 22.087 1.00 95.38 299 GLY A O 1
ATOM 2289 N N . ALA A 1 300 ? -12.864 -23.896 21.239 1.00 97.12 300 ALA A N 1
ATOM 2290 C CA . ALA A 1 300 ? -12.402 -22.880 22.180 1.00 97.12 300 ALA A CA 1
ATOM 2291 C C . ALA A 1 300 ? -12.953 -21.487 21.831 1.00 97.12 300 ALA A C 1
ATOM 2293 O O . ALA A 1 300 ? -13.035 -21.100 20.663 1.00 97.12 300 ALA A O 1
ATOM 2294 N N . SER A 1 301 ? -13.253 -20.684 22.853 1.00 94.94 301 SER A N 1
ATOM 2295 C CA . SER A 1 301 ? -13.428 -19.240 22.695 1.00 94.94 301 SER A CA 1
ATOM 2296 C C . SER A 1 301 ? -12.060 -18.566 22.531 1.00 94.94 301 SER A C 1
ATOM 2298 O O . SER A 1 301 ? -11.194 -18.655 23.405 1.00 94.94 301 SER A O 1
ATOM 2300 N N . VAL A 1 302 ? -11.844 -17.905 21.389 1.00 94.56 302 VAL A N 1
ATOM 2301 C CA . VAL A 1 302 ? -10.534 -17.352 21.016 1.00 94.56 302 VAL A CA 1
ATOM 2302 C C . VAL A 1 302 ? -10.584 -15.831 20.910 1.00 94.56 302 VAL A C 1
ATOM 2304 O O . VAL A 1 302 ? -11.399 -15.283 20.170 1.00 94.56 302 VAL A O 1
ATOM 2307 N N . LEU A 1 303 ? -9.662 -15.154 21.594 1.00 93.56 303 LEU A N 1
ATOM 2308 C CA . LEU A 1 303 ? -9.361 -13.738 21.384 1.00 93.56 303 LEU A CA 1
ATOM 2309 C C . LEU A 1 303 ? -8.054 -13.603 20.602 1.00 93.56 303 LEU A C 1
ATOM 2311 O O . LEU A 1 303 ? -7.028 -14.126 21.026 1.00 93.56 303 LEU A O 1
ATOM 2315 N N . ILE A 1 304 ? -8.069 -12.854 19.501 1.00 92.06 304 ILE A N 1
ATOM 2316 C CA . ILE A 1 304 ? -6.857 -12.471 18.770 1.00 92.06 304 ILE A CA 1
ATOM 2317 C C . ILE A 1 304 ? -6.562 -11.007 19.079 1.00 92.06 304 ILE A C 1
ATOM 2319 O O . ILE A 1 304 ? -7.444 -10.159 18.956 1.00 92.06 304 ILE A O 1
ATOM 2323 N N . VAL A 1 305 ? -5.325 -10.703 19.462 1.00 88.56 305 VAL A N 1
ATOM 2324 C CA . VAL A 1 305 ? -4.861 -9.334 19.705 1.00 88.56 305 VAL A CA 1
ATOM 2325 C C . VAL A 1 305 ? -3.743 -9.008 18.728 1.00 88.56 305 VAL A C 1
ATOM 2327 O O . VAL A 1 305 ? -2.734 -9.708 18.681 1.00 88.56 305 VAL A O 1
ATOM 2330 N N . GLU A 1 306 ? -3.900 -7.929 17.972 1.00 83.94 306 GLU A N 1
ATOM 2331 C CA . GLU A 1 306 ? -2.891 -7.397 17.060 1.00 83.94 306 GLU A CA 1
ATOM 2332 C C . GLU A 1 306 ? -2.526 -5.975 17.490 1.00 83.94 306 GLU A C 1
ATOM 2334 O O . GLU A 1 306 ? -3.388 -5.192 17.882 1.00 83.94 306 GLU A O 1
ATOM 2339 N N . LYS A 1 307 ? -1.231 -5.657 17.464 1.00 72.06 307 LYS A N 1
ATOM 2340 C CA . LYS A 1 307 ? -0.738 -4.317 17.795 1.00 72.06 307 LYS A CA 1
ATOM 2341 C C . LYS A 1 307 ? -0.907 -3.364 16.610 1.00 72.06 307 LYS A C 1
ATOM 2343 O O . LYS A 1 307 ? -1.071 -2.163 16.809 1.00 72.06 307 LYS A O 1
ATOM 2348 N N . MET A 1 308 ? -0.767 -3.887 15.397 1.00 68.00 308 MET A N 1
ATOM 2349 C CA . MET A 1 308 ? -0.873 -3.123 14.161 1.00 68.00 308 MET A CA 1
ATOM 2350 C C . MET A 1 308 ? -2.346 -2.862 13.793 1.00 68.00 308 MET A C 1
ATOM 2352 O O . MET A 1 308 ? -3.217 -3.654 14.142 1.00 68.00 308 MET A O 1
ATOM 2356 N N . PRO A 1 309 ? -2.654 -1.779 13.059 1.00 48.19 309 PRO A N 1
ATOM 2357 C CA . PRO A 1 309 ? -4.016 -1.522 12.569 1.00 48.19 309 PRO A CA 1
ATOM 2358 C C . PRO A 1 309 ? -4.504 -2.550 11.544 1.00 48.19 309 PRO A C 1
ATOM 2360 O O . PRO A 1 309 ? -5.694 -2.614 11.252 1.00 48.19 309 PRO A O 1
ATOM 2363 N N . THR A 1 310 ? -3.586 -3.324 10.967 1.00 59.66 310 THR A N 1
ATOM 2364 C CA . THR A 1 310 ? -3.852 -4.302 9.918 1.00 59.66 310 THR A CA 1
ATOM 2365 C C . THR A 1 310 ? -3.363 -5.681 10.330 1.00 59.66 310 THR A C 1
ATOM 2367 O O . THR A 1 310 ? -2.379 -5.833 11.060 1.00 59.66 310 THR A O 1
ATOM 2370 N N . ILE A 1 311 ? -4.061 -6.703 9.837 1.00 76.06 311 ILE A N 1
ATOM 2371 C CA . ILE A 1 311 ? -3.722 -8.100 10.094 1.00 76.06 311 ILE A CA 1
ATOM 2372 C C . ILE A 1 311 ? -2.647 -8.631 9.134 1.00 76.06 311 ILE A C 1
ATOM 2374 O O . ILE A 1 311 ? -2.373 -8.056 8.082 1.00 76.06 311 ILE A O 1
ATOM 2378 N N . GLY A 1 312 ? -2.040 -9.770 9.474 1.00 75.00 312 GLY A N 1
ATOM 2379 C CA . GLY A 1 312 ? -1.171 -10.545 8.579 1.00 75.00 312 GLY A CA 1
ATOM 2380 C C . GLY A 1 312 ? 0.334 -10.364 8.801 1.00 75.00 312 GLY A C 1
ATOM 2381 O O . GLY A 1 312 ? 1.106 -11.276 8.489 1.00 75.00 312 GLY A O 1
ATOM 2382 N N . GLY A 1 313 ? 0.784 -9.247 9.381 1.00 80.19 313 GLY A N 1
ATOM 2383 C CA . GLY A 1 313 ? 2.196 -9.016 9.722 1.00 80.19 313 GLY A CA 1
ATOM 2384 C C . GLY A 1 313 ? 3.163 -9.289 8.557 1.00 80.19 313 GLY A C 1
ATOM 2385 O O . GLY A 1 313 ? 2.878 -8.981 7.405 1.00 80.19 313 GLY A O 1
ATOM 2386 N N . ASN A 1 314 ? 4.316 -9.916 8.817 1.00 79.75 314 ASN A N 1
ATOM 2387 C CA . ASN A 1 314 ? 5.251 -10.290 7.741 1.00 79.75 314 ASN A CA 1
ATOM 2388 C C . ASN A 1 314 ? 4.720 -11.399 6.821 1.00 79.75 314 ASN A C 1
ATOM 2390 O O . ASN A 1 314 ? 5.222 -11.544 5.707 1.00 79.75 314 ASN A O 1
ATOM 2394 N N . THR A 1 315 ? 3.716 -12.170 7.250 1.00 83.94 315 THR A N 1
ATOM 2395 C CA . THR A 1 315 ? 3.140 -13.233 6.420 1.00 83.94 315 THR A CA 1
ATOM 2396 C C . THR A 1 315 ? 2.569 -12.656 5.134 1.00 83.94 315 THR A C 1
ATOM 2398 O O . THR A 1 315 ? 2.827 -13.229 4.084 1.00 83.94 315 THR A O 1
ATOM 2401 N N . ILE A 1 316 ? 1.914 -11.489 5.176 1.00 77.00 316 ILE A N 1
ATOM 2402 C CA . ILE A 1 316 ? 1.312 -10.854 3.990 1.00 77.00 316 ILE A CA 1
ATOM 2403 C C . ILE A 1 316 ? 2.339 -10.514 2.896 1.00 77.00 316 ILE A C 1
ATOM 2405 O O . ILE A 1 316 ? 2.003 -10.482 1.716 1.00 77.00 316 ILE A O 1
ATOM 2409 N N . LYS A 1 317 ? 3.608 -10.314 3.278 1.00 74.44 317 LYS A N 1
ATOM 2410 C CA . LYS A 1 317 ? 4.716 -9.976 2.371 1.00 74.44 317 LYS A CA 1
ATOM 2411 C C . LYS A 1 317 ? 5.345 -11.210 1.710 1.00 74.44 317 LYS A C 1
ATOM 2413 O O . LYS A 1 317 ? 6.227 -11.069 0.864 1.00 74.44 317 LYS A O 1
ATOM 2418 N N . ALA A 1 318 ? 4.936 -12.421 2.094 1.00 76.88 318 ALA A N 1
ATOM 2419 C CA . ALA A 1 318 ? 5.495 -13.655 1.555 1.00 76.88 318 ALA A CA 1
ATOM 2420 C C . ALA A 1 318 ? 5.035 -13.895 0.107 1.00 76.88 318 ALA A C 1
ATOM 2422 O O . ALA A 1 318 ? 3.848 -14.092 -0.158 1.00 76.88 318 ALA A O 1
ATOM 2423 N N . SER A 1 319 ? 5.988 -13.928 -0.828 1.00 76.94 319 SER A N 1
ATOM 2424 C CA . SER A 1 319 ? 5.726 -14.116 -2.260 1.00 76.94 319 SER A CA 1
ATOM 2425 C C . SER A 1 319 ? 6.014 -15.539 -2.750 1.00 76.94 319 SER A C 1
ATOM 2427 O O . SER A 1 319 ? 5.155 -16.153 -3.373 1.00 76.94 319 SER A O 1
ATOM 2429 N N . ALA A 1 320 ? 7.207 -16.072 -2.462 1.00 83.75 320 ALA A N 1
ATOM 2430 C CA . ALA A 1 320 ? 7.761 -17.240 -3.154 1.00 83.75 320 ALA A CA 1
ATOM 2431 C C . ALA A 1 320 ? 6.958 -18.541 -2.978 1.00 83.75 320 ALA A C 1
ATOM 2433 O O . ALA A 1 320 ? 6.710 -19.240 -3.961 1.00 83.75 320 ALA A O 1
ATOM 2434 N N . GLY A 1 321 ? 6.576 -18.874 -1.743 1.00 90.38 321 GLY A N 1
ATOM 2435 C CA . GLY A 1 321 ? 5.795 -20.072 -1.439 1.00 90.38 321 GLY A CA 1
ATOM 2436 C C . GLY A 1 321 ? 6.162 -20.761 -0.133 1.00 90.38 321 GLY A C 1
ATOM 2437 O O . GLY A 1 321 ? 6.991 -20.281 0.639 1.00 90.38 321 GLY A O 1
ATOM 2438 N N . MET A 1 322 ? 5.511 -21.896 0.103 1.00 94.81 322 MET A N 1
ATOM 2439 C CA . MET A 1 322 ? 5.640 -22.712 1.306 1.00 94.81 322 MET A CA 1
ATOM 2440 C C . MET A 1 322 ? 6.309 -24.049 0.976 1.00 94.81 322 MET A C 1
ATOM 2442 O O . MET A 1 322 ? 5.866 -24.773 0.086 1.00 94.81 322 MET A O 1
ATOM 2446 N N . ASN A 1 323 ? 7.390 -24.387 1.676 1.00 96.31 323 ASN A N 1
ATOM 2447 C CA . ASN A 1 323 ? 8.125 -25.625 1.419 1.00 96.31 323 ASN A CA 1
ATOM 2448 C C . ASN A 1 323 ? 7.436 -26.831 2.064 1.00 96.31 323 ASN A C 1
ATOM 2450 O O . ASN A 1 323 ? 7.150 -26.806 3.258 1.00 96.31 323 ASN A O 1
ATOM 2454 N N . ALA A 1 324 ? 7.233 -27.895 1.289 1.00 97.31 324 ALA A N 1
ATOM 2455 C CA . ALA A 1 324 ? 6.751 -29.186 1.772 1.00 97.31 324 ALA A CA 1
ATOM 2456 C C . ALA A 1 324 ? 7.211 -30.305 0.828 1.00 97.31 324 ALA A C 1
ATOM 2458 O O . ALA A 1 324 ? 7.227 -30.105 -0.383 1.00 97.31 324 ALA A O 1
ATOM 2459 N N . ALA A 1 325 ? 7.566 -31.470 1.369 1.00 97.44 325 ALA A N 1
ATOM 2460 C CA . ALA A 1 325 ? 8.020 -32.629 0.595 1.00 97.44 325 ALA A CA 1
ATOM 2461 C C . ALA A 1 325 ? 7.015 -33.785 0.691 1.00 97.44 325 ALA A C 1
ATOM 2463 O O . ALA A 1 325 ? 6.382 -33.955 1.722 1.00 97.44 325 ALA A O 1
ATOM 2464 N N . GLU A 1 326 ? 6.900 -34.605 -0.351 1.00 97.38 326 GLU A N 1
ATOM 2465 C CA . GLU A 1 326 ? 5.943 -35.722 -0.455 1.00 97.38 326 GLU A CA 1
ATOM 2466 C C . GLU A 1 326 ? 4.461 -35.289 -0.537 1.00 97.38 326 GLU A C 1
ATOM 2468 O O . GLU A 1 326 ? 3.542 -36.044 -0.204 1.00 97.38 326 GLU A O 1
ATOM 2473 N N . THR A 1 327 ? 4.185 -34.080 -1.036 1.00 97.62 327 THR A N 1
ATOM 2474 C CA . THR A 1 327 ? 2.803 -33.578 -1.149 1.00 97.62 327 THR A CA 1
ATOM 2475 C C . THR A 1 327 ? 2.020 -34.253 -2.281 1.00 97.62 327 THR A C 1
ATOM 2477 O O . THR A 1 327 ? 2.579 -34.837 -3.218 1.00 97.62 327 THR A O 1
ATOM 2480 N N . ARG A 1 328 ? 0.679 -34.155 -2.255 1.00 95.56 328 ARG A N 1
ATOM 2481 C CA . ARG A 1 328 ? -0.143 -34.611 -3.394 1.00 95.56 328 ARG A CA 1
ATOM 2482 C C . ARG A 1 328 ? 0.162 -33.832 -4.675 1.00 95.56 328 ARG A C 1
ATOM 2484 O O . ARG A 1 328 ? 0.100 -34.399 -5.761 1.00 95.56 328 ARG A O 1
ATOM 2491 N N . PHE A 1 329 ? 0.502 -32.550 -4.554 1.00 95.44 329 PHE A N 1
ATOM 2492 C CA . PHE A 1 329 ? 0.767 -31.682 -5.698 1.00 95.44 329 PHE A CA 1
ATOM 2493 C C . PHE A 1 329 ? 2.106 -32.018 -6.365 1.00 95.44 329 PHE A C 1
ATOM 2495 O O . PHE A 1 329 ? 2.170 -32.028 -7.594 1.00 95.44 329 PHE A O 1
ATOM 2502 N N . GLN A 1 330 ? 3.130 -32.401 -5.590 1.00 97.31 330 GLN A N 1
ATOM 2503 C CA . GLN A 1 330 ? 4.376 -32.953 -6.138 1.00 97.31 330 GLN A CA 1
ATOM 2504 C C . GLN A 1 330 ? 4.103 -34.238 -6.927 1.00 97.31 330 GLN A C 1
ATOM 2506 O O . GLN A 1 330 ? 4.523 -34.350 -8.078 1.00 97.31 330 GLN A O 1
ATOM 2511 N N . ARG A 1 331 ? 3.302 -35.158 -6.367 1.00 95.62 331 ARG A N 1
ATOM 2512 C CA . ARG A 1 331 ? 2.907 -36.406 -7.047 1.00 95.62 331 ARG A CA 1
ATOM 2513 C C . ARG A 1 331 ? 2.173 -36.155 -8.367 1.00 95.62 331 ARG A C 1
ATOM 2515 O O . ARG A 1 331 ? 2.506 -36.782 -9.367 1.00 95.62 331 ARG A O 1
ATOM 2522 N N . VAL A 1 332 ? 1.221 -35.218 -8.396 1.00 94.44 332 VAL A N 1
ATOM 2523 C CA . VAL A 1 332 ? 0.480 -34.846 -9.621 1.00 94.44 332 VAL A CA 1
ATOM 2524 C C . VAL A 1 332 ? 1.404 -34.263 -10.696 1.00 94.44 332 VAL A C 1
ATOM 2526 O O . VAL A 1 332 ? 1.174 -34.489 -11.882 1.00 94.44 332 VAL A O 1
ATOM 2529 N N . LYS A 1 333 ? 2.463 -33.551 -10.301 1.00 95.19 333 LYS A N 1
ATOM 2530 C CA . LYS A 1 333 ? 3.474 -33.007 -11.218 1.00 95.19 333 LYS A CA 1
ATOM 2531 C C . LYS A 1 333 ? 4.604 -33.988 -11.563 1.00 95.19 333 LYS A C 1
ATOM 2533 O O . LYS A 1 333 ? 5.509 -33.619 -12.304 1.00 95.19 333 LYS A O 1
ATOM 2538 N N . GLY A 1 334 ? 4.572 -35.216 -11.040 1.00 96.44 334 GLY A N 1
ATOM 2539 C CA . GLY A 1 334 ? 5.632 -36.206 -11.248 1.00 96.44 334 GLY A CA 1
ATOM 2540 C C . GLY A 1 334 ? 6.950 -35.884 -10.531 1.00 96.44 334 GLY A C 1
ATOM 2541 O O . GLY A 1 334 ? 7.980 -36.458 -10.875 1.00 96.44 334 GLY A O 1
ATOM 2542 N N . ILE A 1 335 ? 6.932 -34.985 -9.543 1.00 96.75 335 ILE A N 1
ATOM 2543 C CA . ILE A 1 335 ? 8.107 -34.621 -8.745 1.00 96.75 335 ILE A CA 1
ATOM 2544 C C . ILE A 1 335 ? 8.312 -35.684 -7.662 1.00 96.75 335 ILE A C 1
ATOM 2546 O O . ILE A 1 335 ? 7.432 -35.916 -6.831 1.00 96.75 335 ILE A O 1
ATOM 2550 N N . GLN A 1 336 ? 9.482 -36.323 -7.672 1.00 96.31 336 GLN A N 1
ATOM 2551 C CA . GLN A 1 336 ? 9.901 -37.276 -6.645 1.00 96.31 336 GLN A CA 1
ATOM 2552 C C . GLN A 1 336 ? 10.791 -36.561 -5.626 1.00 96.31 336 GLN A C 1
ATOM 2554 O O . GLN A 1 336 ? 11.929 -36.210 -5.924 1.00 96.31 336 GLN A O 1
ATOM 2559 N N . ASP A 1 337 ? 10.259 -36.343 -4.429 1.00 97.31 337 ASP A N 1
ATOM 2560 C CA . ASP A 1 337 ? 10.954 -35.715 -3.304 1.00 97.31 337 ASP A CA 1
ATOM 2561 C C . ASP A 1 337 ? 10.854 -36.620 -2.068 1.00 97.31 337 ASP A C 1
ATOM 2563 O O . ASP A 1 337 ? 10.094 -37.591 -2.072 1.00 97.31 337 ASP A O 1
ATOM 2567 N N . SER A 1 338 ? 11.612 -36.317 -1.013 1.00 97.88 338 SER A N 1
ATOM 2568 C CA . SER A 1 338 ? 11.490 -37.028 0.264 1.00 97.88 338 SER A CA 1
ATOM 2569 C C . SER A 1 338 ? 11.652 -36.106 1.464 1.00 97.88 338 SER A C 1
ATOM 2571 O O . SER A 1 338 ? 12.476 -35.185 1.460 1.00 97.88 338 SER A O 1
ATOM 2573 N N . LYS A 1 339 ? 10.928 -36.410 2.541 1.00 97.81 339 LYS A N 1
ATOM 2574 C CA . LYS A 1 339 ? 11.075 -35.736 3.838 1.00 97.81 339 LYS A CA 1
ATOM 2575 C C . LYS A 1 339 ? 12.508 -35.835 4.364 1.00 97.81 339 LYS A C 1
ATOM 2577 O O . LYS A 1 339 ? 13.070 -34.846 4.825 1.00 97.81 339 LYS A O 1
ATOM 2582 N N . ALA A 1 340 ? 13.159 -36.988 4.200 1.00 97.94 340 ALA A N 1
ATOM 2583 C CA . ALA A 1 340 ? 14.553 -37.182 4.601 1.00 97.94 340 ALA A CA 1
ATOM 2584 C C . ALA A 1 340 ? 15.523 -36.224 3.879 1.00 97.94 340 ALA A C 1
ATOM 2586 O O . ALA A 1 340 ? 16.424 -35.656 4.505 1.00 97.94 340 ALA A O 1
ATOM 2587 N N . LEU A 1 341 ? 15.330 -36.010 2.571 1.00 97.75 341 LEU A N 1
ATOM 2588 C CA . LEU A 1 341 ? 16.114 -35.039 1.808 1.00 97.75 341 LEU A CA 1
ATOM 2589 C C . LEU A 1 341 ? 15.818 -33.609 2.275 1.00 97.75 341 LEU A C 1
ATOM 2591 O O . LEU A 1 341 ? 16.755 -32.864 2.563 1.00 97.75 341 LEU A O 1
ATOM 2595 N N . PHE A 1 342 ? 14.540 -33.252 2.429 1.00 97.69 342 PHE A N 1
ATOM 2596 C CA . PHE A 1 342 ? 14.135 -31.928 2.904 1.00 97.69 342 PHE A CA 1
ATOM 2597 C C . PHE A 1 342 ? 14.698 -31.608 4.301 1.00 97.69 342 PHE A C 1
ATOM 2599 O O . PHE A 1 342 ? 15.205 -30.506 4.528 1.00 97.69 342 PHE A O 1
ATOM 2606 N N . TYR A 1 343 ? 14.707 -32.580 5.216 1.00 98.06 343 TYR A N 1
ATOM 2607 C CA . TYR A 1 343 ? 15.337 -32.459 6.532 1.00 98.06 343 TYR A CA 1
ATOM 2608 C C . TYR A 1 343 ? 16.836 -32.182 6.413 1.00 98.06 343 TYR A C 1
ATOM 2610 O O . TYR A 1 343 ? 17.344 -31.225 6.999 1.00 98.06 343 TYR A O 1
ATOM 2618 N N . LYS A 1 344 ? 17.554 -32.990 5.622 1.00 97.69 344 LYS A N 1
ATOM 2619 C CA . LYS A 1 344 ? 19.006 -32.858 5.447 1.00 97.69 344 LYS A CA 1
ATOM 2620 C C . LYS A 1 344 ? 19.389 -31.507 4.843 1.00 97.69 344 LYS A C 1
ATOM 2622 O O . LYS A 1 344 ? 20.371 -30.903 5.273 1.00 97.69 344 LYS A O 1
ATOM 2627 N N . GLU A 1 345 ? 18.633 -31.032 3.857 1.00 96.94 345 GLU A N 1
ATOM 2628 C CA . GLU A 1 345 ? 18.894 -29.752 3.193 1.00 96.94 345 GLU A CA 1
ATOM 2629 C C . GLU A 1 345 ? 18.572 -28.565 4.094 1.00 96.94 345 GLU A C 1
ATOM 2631 O O . GLU A 1 345 ? 19.388 -27.650 4.198 1.00 96.94 345 GLU A O 1
ATOM 2636 N N . THR A 1 346 ? 17.461 -28.621 4.831 1.00 96.62 346 THR A N 1
ATOM 2637 C CA . THR A 1 346 ? 17.129 -27.598 5.829 1.00 96.62 346 THR A CA 1
ATOM 2638 C C . THR A 1 346 ? 18.173 -27.535 6.945 1.00 96.62 346 THR A C 1
ATOM 2640 O O . THR A 1 346 ? 18.631 -26.445 7.290 1.00 96.62 346 THR A O 1
ATOM 2643 N N . LEU A 1 347 ? 18.612 -28.687 7.468 1.00 97.12 347 LEU A N 1
ATOM 2644 C CA . LEU A 1 347 ? 19.641 -28.756 8.509 1.00 97.12 347 LEU A CA 1
ATOM 2645 C C . LEU A 1 347 ? 20.978 -28.182 8.020 1.00 97.12 347 LEU A C 1
ATOM 2647 O O . LEU A 1 347 ? 21.624 -27.400 8.720 1.00 97.12 347 LEU A O 1
ATOM 2651 N N . LYS A 1 348 ? 21.373 -28.528 6.788 1.00 96.75 348 LYS A N 1
ATOM 2652 C CA . LYS A 1 348 ? 22.573 -27.977 6.150 1.00 96.75 348 LYS A CA 1
ATOM 2653 C C . LYS A 1 348 ? 22.450 -26.463 5.951 1.00 96.75 348 LYS A C 1
ATOM 2655 O O . LYS A 1 348 ? 23.396 -25.743 6.260 1.00 96.75 348 LYS A O 1
ATOM 2660 N N . GLY A 1 349 ? 21.304 -25.983 5.464 1.00 94.94 349 GLY A N 1
ATOM 2661 C CA . GLY A 1 349 ? 21.028 -24.559 5.252 1.00 94.94 349 GLY A CA 1
ATOM 2662 C C . GLY A 1 349 ? 21.073 -23.740 6.544 1.00 94.94 349 GLY A C 1
ATOM 2663 O O . GLY A 1 349 ? 21.590 -22.628 6.545 1.00 94.94 349 GLY A O 1
ATOM 2664 N N . GLY A 1 350 ? 20.628 -24.314 7.665 1.00 94.81 350 GLY A N 1
ATOM 2665 C CA . GLY A 1 350 ? 20.747 -23.714 8.998 1.00 94.81 350 GLY A CA 1
ATOM 2666 C C . GLY A 1 350 ? 22.133 -23.844 9.643 1.00 94.81 350 GLY A C 1
ATOM 2667 O O . GLY A 1 350 ? 22.285 -23.549 10.830 1.00 94.81 350 GLY A O 1
ATOM 2668 N N . GLY A 1 351 ? 23.146 -24.325 8.913 1.00 96.12 351 GLY A N 1
ATOM 2669 C CA . GLY A 1 351 ? 24.500 -24.517 9.437 1.00 96.12 351 GLY A CA 1
ATOM 2670 C C . GLY A 1 351 ? 24.585 -25.568 10.549 1.00 96.12 351 GLY A C 1
ATOM 2671 O O . GLY A 1 351 ? 25.429 -25.444 11.434 1.00 96.12 351 GLY A O 1
ATOM 2672 N N . ASN A 1 352 ? 23.702 -26.573 10.528 1.00 95.94 352 ASN A N 1
ATOM 2673 C CA . ASN A 1 352 ? 23.540 -27.611 11.554 1.00 95.94 352 ASN A CA 1
ATOM 2674 C C . ASN A 1 352 ? 23.192 -27.077 12.958 1.00 95.94 352 ASN A C 1
ATOM 2676 O O . ASN A 1 352 ? 23.467 -27.743 13.954 1.00 95.94 352 ASN A O 1
ATOM 2680 N N . LYS A 1 353 ? 22.599 -25.879 13.052 1.00 97.50 353 LYS A N 1
ATOM 2681 C CA . LYS A 1 353 ? 22.200 -25.256 14.330 1.00 97.50 353 LYS A CA 1
ATOM 2682 C C . LYS A 1 353 ? 20.711 -25.398 14.651 1.00 97.50 353 LYS A C 1
ATOM 2684 O O . LYS A 1 353 ? 20.272 -24.944 15.704 1.00 97.50 353 LYS A O 1
ATOM 2689 N N . ASN A 1 354 ? 19.922 -25.982 13.751 1.00 97.44 354 ASN A N 1
ATOM 2690 C CA . ASN A 1 354 ? 18.500 -26.220 13.988 1.00 97.44 354 ASN A CA 1
ATOM 2691 C C . ASN A 1 354 ? 18.315 -27.176 15.173 1.00 97.44 354 ASN A C 1
ATOM 2693 O O . ASN A 1 354 ? 19.079 -28.127 15.325 1.00 97.44 354 ASN A O 1
ATOM 2697 N N . ASN A 1 355 ? 17.262 -26.973 15.967 1.00 98.00 355 ASN A N 1
ATOM 2698 C CA . ASN A 1 355 ? 16.828 -27.989 16.921 1.00 98.00 355 ASN A CA 1
ATOM 2699 C C . ASN A 1 355 ? 16.322 -29.221 16.133 1.00 98.00 355 ASN A C 1
ATOM 2701 O O . ASN A 1 355 ? 15.355 -29.072 15.378 1.00 98.00 355 ASN A O 1
ATOM 2705 N N . PRO A 1 356 ? 16.938 -30.411 16.286 1.00 97.25 356 PRO A N 1
ATOM 2706 C CA . PRO A 1 356 ? 16.589 -31.589 15.490 1.00 97.25 356 PRO A CA 1
ATOM 2707 C C . PRO A 1 356 ? 15.134 -32.039 15.645 1.00 97.25 356 PRO A C 1
ATOM 2709 O O . PRO A 1 356 ? 14.510 -32.430 14.663 1.00 97.25 356 PRO A O 1
ATOM 2712 N N . GLU A 1 357 ? 14.570 -31.949 16.852 1.00 97.50 357 GLU A N 1
ATOM 2713 C CA . GLU A 1 357 ? 13.193 -32.377 17.119 1.00 97.50 357 GLU A CA 1
ATOM 2714 C C . GLU A 1 357 ? 12.182 -31.441 16.448 1.00 97.50 357 GLU A C 1
ATOM 2716 O O . GLU A 1 357 ? 11.253 -31.897 15.777 1.00 97.50 357 GLU A O 1
ATOM 2721 N N . LEU A 1 358 ? 12.398 -30.125 16.558 1.00 97.25 358 LEU A N 1
ATOM 2722 C CA . LEU A 1 358 ? 11.540 -29.133 15.903 1.00 97.25 358 LEU A CA 1
ATOM 2723 C C . LEU A 1 358 ? 11.646 -29.218 14.380 1.00 97.25 358 LEU A C 1
ATOM 2725 O O . LEU A 1 358 ? 10.633 -29.124 13.691 1.00 97.25 358 LEU A O 1
ATOM 2729 N N . LEU A 1 359 ? 12.854 -29.434 13.852 1.00 97.81 359 LEU A N 1
ATOM 2730 C CA . LEU A 1 359 ? 13.057 -29.603 12.418 1.00 97.81 359 LEU A CA 1
ATOM 2731 C C . LEU A 1 359 ? 12.371 -30.871 11.898 1.00 97.81 359 LEU A C 1
ATOM 2733 O O . LEU A 1 359 ? 11.750 -30.837 10.838 1.00 97.81 359 LEU A O 1
ATOM 2737 N N . HIS A 1 360 ? 12.446 -31.970 12.650 1.00 97.69 360 HIS A N 1
ATOM 2738 C CA . HIS A 1 360 ? 11.748 -33.202 12.306 1.00 97.69 360 HIS A CA 1
ATOM 2739 C C . HIS A 1 360 ? 10.235 -32.968 12.252 1.00 97.69 360 HIS A C 1
ATOM 2741 O O . HIS A 1 360 ? 9.612 -33.271 11.241 1.00 97.69 360 HIS A O 1
ATOM 2747 N N . ARG A 1 361 ? 9.641 -32.349 13.285 1.00 97.06 361 ARG A N 1
ATOM 2748 C CA . ARG A 1 361 ? 8.202 -32.016 13.285 1.00 97.06 361 ARG A CA 1
ATOM 2749 C C . ARG A 1 361 ? 7.808 -31.096 12.132 1.00 97.06 361 ARG A C 1
ATOM 2751 O O . ARG A 1 361 ? 6.778 -31.316 11.506 1.00 97.06 361 ARG A O 1
ATOM 2758 N N . PHE A 1 362 ? 8.626 -30.086 11.844 1.00 97.31 362 PHE A N 1
ATOM 2759 C CA . PHE A 1 362 ? 8.393 -29.165 10.735 1.00 97.31 362 PHE A CA 1
ATOM 2760 C C . PHE A 1 362 ? 8.324 -29.900 9.391 1.00 97.31 362 PHE A C 1
ATOM 2762 O O . PHE A 1 362 ? 7.373 -29.710 8.639 1.00 97.31 362 PHE A O 1
ATOM 2769 N N . VAL A 1 363 ? 9.303 -30.762 9.102 1.00 97.31 363 VAL A N 1
ATOM 2770 C CA . VAL A 1 363 ? 9.366 -31.511 7.839 1.00 97.31 363 VAL A CA 1
ATOM 2771 C C . VAL A 1 363 ? 8.252 -32.552 7.739 1.00 97.31 363 VAL A C 1
ATOM 2773 O O . VAL A 1 363 ? 7.653 -32.697 6.674 1.00 97.31 363 VAL A O 1
ATOM 2776 N N . GLU A 1 364 ? 7.961 -33.255 8.834 1.00 97.69 364 GLU A N 1
ATOM 2777 C CA . GLU A 1 364 ? 6.924 -34.286 8.856 1.00 97.69 364 GLU A CA 1
ATOM 2778 C C . GLU A 1 364 ? 5.529 -33.718 8.586 1.00 97.69 364 GLU A C 1
ATOM 2780 O O . GLU A 1 364 ? 4.792 -34.293 7.780 1.00 97.69 364 GLU A O 1
ATOM 2785 N N . ASN A 1 365 ? 5.209 -32.570 9.188 1.00 96.94 365 ASN A N 1
ATOM 2786 C CA . ASN A 1 365 ? 3.869 -31.983 9.148 1.00 96.94 365 ASN A CA 1
ATOM 2787 C C . ASN A 1 365 ? 3.673 -30.986 7.990 1.00 96.94 365 ASN A C 1
ATOM 2789 O O . ASN A 1 365 ? 2.548 -30.572 7.706 1.00 96.94 365 ASN A O 1
ATOM 2793 N N . ALA A 1 366 ? 4.740 -30.566 7.299 1.00 97.19 366 ALA A N 1
ATOM 2794 C CA . ALA A 1 366 ? 4.637 -29.592 6.207 1.00 97.19 366 ALA A CA 1
ATOM 2795 C C . ALA A 1 366 ? 3.621 -29.985 5.107 1.00 97.19 366 ALA A C 1
ATOM 2797 O O . ALA A 1 366 ? 2.868 -29.113 4.668 1.00 97.19 366 ALA A O 1
ATOM 2798 N N . PRO A 1 367 ? 3.518 -31.258 4.668 1.00 97.31 367 PRO A N 1
ATOM 2799 C CA . PRO A 1 367 ? 2.518 -31.663 3.674 1.00 97.31 367 PRO A CA 1
ATOM 2800 C C . PRO A 1 367 ? 1.086 -31.532 4.185 1.00 97.31 367 PRO A C 1
ATOM 2802 O O . PRO A 1 367 ? 0.201 -31.134 3.434 1.00 97.31 367 PRO A O 1
ATOM 2805 N N . GLU A 1 368 ? 0.863 -31.825 5.463 1.00 96.50 368 GLU A N 1
ATOM 2806 C CA . GLU A 1 368 ? -0.449 -31.728 6.103 1.00 96.50 368 GLU A CA 1
ATOM 2807 C C . GLU A 1 368 ? -0.901 -30.271 6.188 1.00 96.50 368 GLU A C 1
ATOM 2809 O O . GLU A 1 368 ? -2.070 -29.987 5.955 1.00 96.50 368 GLU A O 1
ATOM 2814 N N . ALA A 1 369 ? 0.024 -29.333 6.412 1.00 95.31 369 ALA A N 1
ATOM 2815 C CA . ALA A 1 369 ? -0.278 -27.905 6.363 1.00 95.31 369 ALA A CA 1
ATOM 2816 C C . ALA A 1 369 ? -0.707 -27.443 4.954 1.00 95.31 369 ALA A C 1
ATOM 2818 O O . ALA A 1 369 ? -1.655 -26.667 4.820 1.00 95.31 369 ALA A O 1
ATOM 2819 N N . ILE A 1 370 ? -0.068 -27.958 3.893 1.00 96.12 370 ILE A N 1
ATOM 2820 C CA . ILE A 1 370 ? -0.485 -27.696 2.503 1.00 96.12 370 ILE A CA 1
ATOM 2821 C C . ILE A 1 370 ? -1.893 -28.248 2.236 1.00 96.12 370 ILE A C 1
ATOM 2823 O O . ILE A 1 370 ? -2.716 -27.571 1.616 1.00 96.12 370 ILE A O 1
ATOM 2827 N N . GLU A 1 371 ? -2.196 -29.456 2.716 1.00 95.19 371 GLU A N 1
ATOM 2828 C CA . GLU A 1 371 ? -3.541 -30.031 2.604 1.00 95.19 371 GLU A CA 1
ATOM 2829 C C . GLU A 1 371 ? -4.570 -29.231 3.415 1.00 95.19 371 GLU A C 1
ATOM 2831 O O . GLU A 1 371 ? -5.647 -28.928 2.905 1.00 95.19 371 GLU A O 1
ATOM 2836 N N . TRP A 1 372 ? -4.233 -28.827 4.641 1.00 95.06 372 TRP A N 1
ATOM 2837 C CA . TRP A 1 372 ? -5.093 -28.043 5.529 1.00 95.06 372 TRP A CA 1
ATOM 2838 C C . TRP A 1 372 ? -5.517 -26.717 4.886 1.00 95.06 372 TRP A C 1
ATOM 2840 O O . TRP A 1 372 ? -6.707 -26.388 4.886 1.00 95.06 372 TRP A O 1
ATOM 2850 N N . LEU A 1 373 ? -4.581 -26.012 4.243 1.00 92.81 373 LEU A N 1
ATOM 2851 C CA . LEU A 1 373 ? -4.870 -24.822 3.435 1.00 92.81 373 LEU A CA 1
ATOM 2852 C C . LEU A 1 373 ? -5.790 -25.146 2.249 1.00 92.81 373 LEU A C 1
ATOM 2854 O O . LEU A 1 373 ? -6.787 -24.456 2.026 1.00 92.81 373 LEU A O 1
ATOM 2858 N N . ALA A 1 374 ? -5.521 -26.238 1.531 1.00 92.31 374 ALA A N 1
ATOM 2859 C CA . ALA A 1 374 ? -6.330 -26.637 0.383 1.00 92.31 374 ALA A CA 1
ATOM 2860 C C . ALA A 1 374 ? -7.777 -26.996 0.762 1.00 92.31 374 ALA A C 1
ATOM 2862 O O . ALA A 1 374 ? -8.698 -26.687 0.006 1.00 92.31 374 ALA A O 1
ATOM 2863 N N . THR A 1 375 ? -8.006 -27.603 1.934 1.00 92.31 375 THR A N 1
ATOM 2864 C CA . THR A 1 375 ? -9.369 -27.886 2.436 1.00 92.31 375 THR A CA 1
ATOM 2865 C C . THR A 1 375 ? -10.169 -26.616 2.732 1.00 92.31 375 THR A C 1
ATOM 2867 O O . THR A 1 375 ? -11.396 -26.648 2.703 1.00 92.31 375 THR A O 1
ATOM 2870 N N . ARG A 1 376 ? -9.480 -25.489 2.946 1.00 88.38 376 ARG A N 1
ATOM 2871 C CA . ARG A 1 376 ? -10.056 -24.159 3.195 1.00 88.38 376 ARG A CA 1
ATOM 2872 C C . ARG A 1 376 ? -10.086 -23.277 1.941 1.00 88.38 376 ARG A C 1
ATOM 2874 O O . ARG A 1 376 ? -10.300 -22.076 2.039 1.00 88.38 376 ARG A O 1
ATOM 2881 N N . GLY A 1 377 ? -9.886 -23.865 0.758 1.00 87.12 377 GLY A N 1
ATOM 2882 C CA . GLY A 1 377 ? -9.959 -23.165 -0.530 1.00 87.12 377 GLY A CA 1
ATOM 2883 C C . GLY A 1 377 ? -8.653 -22.504 -0.984 1.00 87.12 377 GLY A C 1
ATOM 2884 O O . GLY A 1 377 ? -8.599 -21.967 -2.088 1.00 87.12 377 GLY A O 1
ATOM 2885 N N . ILE A 1 378 ? -7.577 -22.588 -0.195 1.00 87.25 378 ILE A N 1
ATOM 2886 C CA . ILE A 1 378 ? -6.273 -22.007 -0.539 1.00 87.25 378 ILE A CA 1
ATOM 2887 C C . ILE A 1 378 ? -5.438 -23.054 -1.284 1.00 87.25 378 ILE A C 1
ATOM 2889 O O . ILE A 1 378 ? -4.796 -23.926 -0.699 1.00 87.25 378 ILE A O 1
ATOM 2893 N N . MET A 1 379 ? -5.461 -22.983 -2.614 1.00 89.50 379 MET A N 1
ATOM 2894 C CA . MET A 1 379 ? -4.828 -23.977 -3.484 1.00 89.50 379 MET A CA 1
ATOM 2895 C C . MET A 1 379 ? -3.374 -23.616 -3.820 1.00 89.50 379 MET A C 1
ATOM 2897 O O . MET A 1 379 ? -3.117 -22.823 -4.723 1.00 89.50 379 MET A O 1
ATOM 2901 N N . LEU A 1 380 ? -2.416 -24.269 -3.156 1.00 92.44 380 LEU A N 1
ATOM 2902 C CA . LEU A 1 380 ? -0.976 -24.140 -3.431 1.00 92.44 380 LEU A CA 1
ATOM 2903 C C . LEU A 1 380 ? -0.478 -25.262 -4.359 1.00 92.44 380 LEU A C 1
ATOM 2905 O O . LEU A 1 380 ? 0.303 -26.127 -3.967 1.00 92.44 380 LEU A O 1
ATOM 2909 N N . ASN A 1 381 ? -1.018 -25.302 -5.577 1.00 91.12 381 ASN A N 1
ATOM 2910 C CA . ASN A 1 381 ? -0.825 -26.402 -6.529 1.00 91.12 381 ASN A CA 1
ATOM 2911 C C . ASN A 1 381 ? 0.221 -26.126 -7.623 1.00 91.12 381 ASN A C 1
ATOM 2913 O O . ASN A 1 381 ? 0.505 -27.024 -8.423 1.00 91.12 381 ASN A O 1
ATOM 2917 N N . ASP A 1 382 ? 0.798 -24.924 -7.671 1.00 93.38 382 ASP A N 1
ATOM 2918 C CA . ASP A 1 382 ? 2.021 -24.667 -8.425 1.00 93.38 382 ASP A CA 1
ATOM 2919 C C . ASP A 1 382 ? 3.248 -24.878 -7.534 1.00 93.38 382 ASP A C 1
ATOM 2921 O O . ASP A 1 382 ? 3.177 -24.749 -6.313 1.00 93.38 382 ASP A O 1
ATOM 2925 N N . ILE A 1 383 ? 4.364 -25.276 -8.141 1.00 94.44 383 ILE A N 1
ATOM 2926 C CA . ILE A 1 383 ? 5.570 -25.687 -7.417 1.00 94.44 383 ILE A CA 1
ATOM 2927 C C . ILE A 1 383 ? 6.771 -25.142 -8.167 1.00 94.44 383 ILE A C 1
ATOM 2929 O O . ILE A 1 383 ? 6.851 -25.303 -9.384 1.00 94.44 383 ILE A O 1
ATOM 2933 N N . THR A 1 384 ? 7.668 -24.504 -7.427 1.00 92.12 384 THR A N 1
ATOM 2934 C CA . THR A 1 384 ? 8.941 -23.970 -7.909 1.00 92.12 384 THR A CA 1
ATOM 2935 C C . THR A 1 384 ? 10.079 -24.414 -6.986 1.00 92.12 384 THR A C 1
ATOM 2937 O O . THR A 1 384 ? 9.847 -24.959 -5.901 1.00 92.12 384 THR A O 1
ATOM 2940 N N . THR A 1 385 ? 11.315 -24.139 -7.393 1.00 90.38 385 THR A N 1
ATOM 2941 C CA . THR A 1 385 ? 12.502 -24.219 -6.538 1.00 90.38 385 THR A CA 1
ATOM 2942 C C . THR A 1 385 ? 12.871 -22.840 -5.991 1.00 90.38 385 THR A C 1
ATOM 2944 O O . THR A 1 385 ? 12.818 -21.838 -6.705 1.00 90.38 385 THR A O 1
ATOM 2947 N N . THR A 1 386 ? 13.292 -22.798 -4.726 1.00 87.69 386 THR A N 1
ATOM 2948 C CA . THR A 1 386 ? 13.987 -21.663 -4.097 1.00 87.69 386 THR A CA 1
ATOM 2949 C C . THR A 1 386 ? 15.420 -22.046 -3.733 1.00 87.69 386 THR A C 1
ATOM 2951 O O . THR A 1 386 ? 15.745 -23.228 -3.616 1.00 87.69 386 THR A O 1
ATOM 2954 N N . GLY A 1 387 ? 16.283 -21.052 -3.502 1.00 83.81 387 GLY A N 1
ATOM 2955 C CA . GLY A 1 387 ? 17.676 -21.288 -3.115 1.00 83.81 387 GLY A CA 1
ATOM 2956 C C . GLY A 1 387 ? 17.820 -22.226 -1.907 1.00 83.81 387 GLY A C 1
ATOM 2957 O O . GLY A 1 387 ? 17.064 -22.134 -0.942 1.00 83.81 387 GLY A O 1
ATOM 2958 N N . GLY A 1 388 ? 18.800 -23.131 -1.970 1.00 84.19 388 GLY A N 1
ATOM 2959 C CA . GLY A 1 388 ? 19.103 -24.091 -0.900 1.00 84.19 388 GLY A CA 1
ATOM 2960 C C . GLY A 1 388 ? 18.382 -25.441 -0.994 1.00 84.19 388 GLY A C 1
ATOM 2961 O O . GLY A 1 388 ? 18.657 -26.307 -0.168 1.00 84.19 388 GLY A O 1
ATOM 2962 N N . MET A 1 389 ? 17.517 -25.639 -1.992 1.00 91.56 389 MET A N 1
ATOM 2963 C CA . MET A 1 389 ? 16.776 -26.884 -2.226 1.00 91.56 389 MET A CA 1
ATOM 2964 C C . MET A 1 389 ? 17.221 -27.530 -3.545 1.00 91.56 389 MET A C 1
ATOM 2966 O O . MET A 1 389 ? 17.416 -26.822 -4.531 1.00 91.56 389 MET A O 1
ATOM 2970 N N . SER A 1 390 ? 17.389 -28.856 -3.577 1.00 92.88 390 SER A N 1
ATOM 2971 C CA . SER A 1 390 ? 17.748 -29.586 -4.810 1.00 92.88 390 SER A CA 1
ATOM 2972 C C . SER A 1 390 ? 16.553 -30.056 -5.641 1.00 92.88 390 SER A C 1
ATOM 2974 O O . SER A 1 390 ? 16.738 -30.426 -6.798 1.00 92.88 390 SER A O 1
ATOM 2976 N N . ILE A 1 391 ? 15.347 -30.048 -5.065 1.00 94.81 391 ILE A N 1
ATOM 2977 C CA . ILE A 1 391 ? 14.104 -30.507 -5.696 1.00 94.81 391 ILE A CA 1
ATOM 2978 C C . ILE A 1 391 ? 13.029 -29.423 -5.558 1.00 94.81 391 ILE A C 1
ATOM 2980 O O . ILE A 1 391 ? 12.948 -28.749 -4.527 1.00 94.81 391 ILE A O 1
ATOM 2984 N N . ASP A 1 392 ? 12.182 -29.301 -6.583 1.00 95.62 392 ASP A N 1
ATOM 2985 C CA . ASP A 1 392 ? 10.996 -28.442 -6.593 1.00 95.62 392 ASP A CA 1
ATOM 2986 C C . ASP A 1 392 ? 10.048 -28.807 -5.437 1.00 95.62 392 ASP A C 1
ATOM 2988 O O . ASP A 1 392 ? 9.373 -29.842 -5.453 1.00 95.62 392 ASP A O 1
ATOM 2992 N N . ARG A 1 393 ? 9.977 -27.943 -4.420 1.00 96.31 393 ARG A N 1
ATOM 2993 C CA . ARG A 1 393 ? 9.140 -28.171 -3.227 1.00 96.31 393 ARG A CA 1
ATOM 2994 C C . ARG A 1 393 ? 8.502 -26.922 -2.636 1.00 96.31 393 ARG A C 1
ATOM 2996 O O . ARG A 1 393 ? 7.824 -27.006 -1.612 1.00 96.31 393 ARG A O 1
ATOM 3003 N N . THR A 1 394 ? 8.695 -25.769 -3.268 1.00 96.31 394 THR A N 1
ATOM 3004 C CA . THR A 1 394 ? 8.099 -24.504 -2.839 1.00 96.31 394 THR A CA 1
ATOM 3005 C C . THR A 1 394 ? 6.724 -24.353 -3.480 1.00 96.31 394 THR A C 1
ATOM 3007 O O . THR A 1 394 ? 6.616 -24.087 -4.676 1.00 96.31 394 THR A O 1
ATOM 3010 N N . HIS A 1 395 ? 5.677 -24.557 -2.686 1.00 95.56 395 HIS A N 1
ATOM 3011 C CA . HIS A 1 395 ? 4.280 -24.563 -3.111 1.00 95.56 395 HIS A CA 1
ATOM 3012 C C . HIS A 1 395 ? 3.703 -23.150 -3.132 1.00 95.56 395 HIS A C 1
ATOM 3014 O O . HIS A 1 395 ? 3.859 -22.396 -2.168 1.00 95.56 395 HIS A O 1
ATOM 3020 N N . ARG A 1 396 ? 3.004 -22.802 -4.212 1.00 92.12 396 ARG A N 1
ATOM 3021 C CA . ARG A 1 396 ? 2.411 -21.477 -4.416 1.00 92.12 396 ARG A CA 1
ATOM 3022 C C . ARG A 1 396 ? 1.123 -21.539 -5.257 1.00 92.12 396 ARG A C 1
ATOM 3024 O O . ARG A 1 396 ? 0.843 -22.571 -5.876 1.00 92.12 396 ARG A O 1
ATOM 3031 N N . PRO A 1 397 ? 0.333 -20.458 -5.292 1.00 87.06 397 PRO A N 1
ATOM 3032 C CA . PRO A 1 397 ? -0.839 -20.340 -6.151 1.00 87.06 397 PRO A CA 1
ATOM 3033 C C . PRO A 1 397 ? -0.478 -20.419 -7.634 1.00 87.06 397 PRO A C 1
ATOM 3035 O O . PRO A 1 397 ? 0.537 -19.878 -8.074 1.00 87.06 397 PRO A O 1
ATOM 3038 N N . LYS A 1 398 ? -1.335 -21.063 -8.431 1.00 84.00 398 LYS A N 1
ATOM 3039 C CA . LYS A 1 398 ? -1.128 -21.214 -9.882 1.00 84.00 398 LYS A CA 1
ATOM 3040 C C . LYS A 1 398 ? -1.174 -19.902 -10.661 1.00 84.00 398 LYS A C 1
ATOM 3042 O O . LYS A 1 398 ? -0.547 -19.802 -11.709 1.00 84.00 398 LYS A O 1
ATOM 3047 N N . ASP A 1 399 ? -1.926 -18.924 -10.174 1.00 77.38 399 ASP A N 1
ATOM 3048 C CA . ASP A 1 399 ? -2.029 -17.595 -10.781 1.00 77.38 399 ASP A CA 1
ATOM 3049 C C . ASP A 1 399 ? -0.818 -16.696 -10.472 1.00 77.38 399 ASP A C 1
ATOM 3051 O O . ASP A 1 399 ? -0.754 -15.571 -10.958 1.00 77.38 399 ASP A O 1
ATOM 3055 N N . GLY A 1 400 ? 0.152 -17.187 -9.690 1.00 69.00 400 GLY A N 1
ATOM 3056 C CA . GLY A 1 400 ? 1.336 -16.428 -9.297 1.00 69.00 400 GLY A CA 1
ATOM 3057 C C . GLY A 1 400 ? 1.067 -15.375 -8.222 1.00 69.00 400 GLY A C 1
ATOM 3058 O O . GLY A 1 400 ? 1.962 -14.581 -7.931 1.00 69.00 400 GLY A O 1
ATOM 3059 N N . SER A 1 401 ? -0.131 -15.361 -7.625 1.00 71.56 401 SER A N 1
ATOM 3060 C CA . SER A 1 401 ? -0.436 -14.491 -6.491 1.00 71.56 401 SER A CA 1
ATOM 3061 C C . SER A 1 401 ? 0.472 -14.794 -5.293 1.00 71.56 401 SER A C 1
ATOM 3063 O O . SER A 1 401 ? 0.941 -15.919 -5.088 1.00 71.56 401 SER A O 1
ATOM 3065 N N . ALA A 1 402 ? 0.754 -13.758 -4.500 1.00 69.88 402 ALA A N 1
ATOM 3066 C CA . ALA A 1 402 ? 1.585 -13.886 -3.312 1.00 69.88 402 ALA A CA 1
ATOM 3067 C C . ALA A 1 402 ? 0.895 -14.772 -2.265 1.00 69.88 402 ALA A C 1
ATOM 3069 O O . ALA A 1 402 ? -0.258 -14.541 -1.898 1.00 69.88 402 ALA A O 1
ATOM 3070 N N . VAL A 1 403 ? 1.626 -15.758 -1.740 1.00 73.94 403 VAL A N 1
ATOM 3071 C CA . VAL A 1 403 ? 1.095 -16.741 -0.777 1.00 73.94 403 VAL A CA 1
ATOM 3072 C C . VAL A 1 403 ? 0.595 -16.070 0.500 1.00 73.94 403 VAL A C 1
ATOM 3074 O O . VAL A 1 403 ? -0.411 -16.488 1.067 1.00 73.94 403 VAL A O 1
ATOM 3077 N N . GLY A 1 404 ? 1.256 -14.990 0.916 1.00 59.22 404 GLY A N 1
ATOM 3078 C CA . GLY A 1 404 ? 0.895 -14.220 2.099 1.00 59.22 404 GLY A CA 1
ATOM 3079 C C . GLY A 1 404 ? -0.508 -13.618 2.079 1.00 59.22 404 GLY A C 1
ATOM 3080 O O . GLY A 1 404 ? -1.170 -13.570 3.117 1.00 59.22 404 GLY A O 1
ATOM 3081 N N . GLY A 1 405 ? -0.969 -13.177 0.905 1.00 58.12 405 GLY A N 1
ATOM 3082 C CA . GLY A 1 405 ? -2.246 -12.476 0.744 1.00 58.12 405 GLY A CA 1
ATOM 3083 C C . GLY A 1 405 ? -3.479 -13.383 0.788 1.00 58.12 405 GLY A C 1
ATOM 3084 O O . GLY A 1 405 ? -4.582 -12.893 0.998 1.00 58.12 405 GLY A O 1
ATOM 3085 N N . LEU A 1 406 ? -3.310 -14.699 0.623 1.00 54.72 406 LEU A N 1
ATOM 3086 C CA . LEU A 1 406 ? -4.423 -15.655 0.547 1.00 54.72 406 LEU A CA 1
ATOM 3087 C C . LEU A 1 406 ? -4.939 -16.123 1.911 1.00 54.72 406 LEU A C 1
ATOM 3089 O O . LEU A 1 406 ? -6.067 -16.599 2.000 1.00 54.72 406 LEU A O 1
ATOM 3093 N N . SER A 1 407 ? -4.150 -15.946 2.972 1.00 43.56 407 SER A N 1
ATOM 3094 C CA . SER A 1 407 ? -4.490 -16.312 4.360 1.00 43.56 407 SER A CA 1
ATOM 3095 C C . SER A 1 407 ? -5.707 -15.568 4.939 1.00 43.56 407 SER A C 1
ATOM 3097 O O . SER A 1 407 ? -6.142 -15.890 6.039 1.00 43.56 407 SER A O 1
ATOM 3099 N N . ASP A 1 408 ? -6.218 -14.567 4.220 1.00 40.16 408 ASP A N 1
ATOM 3100 C CA . ASP A 1 408 ? -7.244 -13.607 4.650 1.00 40.16 408 ASP A CA 1
ATOM 3101 C C . ASP A 1 408 ? -8.512 -13.656 3.765 1.00 40.16 408 ASP A C 1
ATOM 3103 O O . ASP A 1 408 ? -9.440 -12.859 3.888 1.00 40.16 408 ASP A O 1
ATOM 3107 N N . GLN A 1 409 ? -8.589 -14.607 2.829 1.00 36.94 409 GLN A N 1
ATOM 3108 C CA . GLN A 1 409 ? -9.781 -14.742 1.996 1.00 36.94 409 GLN A CA 1
ATOM 3109 C C . GLN A 1 409 ? -10.898 -15.448 2.773 1.00 36.94 409 GLN A C 1
ATOM 3111 O O . GLN A 1 409 ? -10.802 -16.633 3.094 1.00 36.94 409 GLN A O 1
ATOM 3116 N N . ARG A 1 410 ? -11.993 -14.724 3.055 1.00 31.69 410 ARG A N 1
ATOM 3117 C CA . ARG A 1 410 ? -13.233 -15.307 3.594 1.00 31.69 410 ARG A CA 1
ATOM 3118 C C . ARG A 1 410 ? -13.667 -16.500 2.717 1.00 31.69 410 ARG A C 1
ATOM 3120 O O . ARG A 1 410 ? -13.852 -16.306 1.513 1.00 31.69 410 ARG A O 1
ATOM 3127 N N . PRO A 1 411 ? -13.946 -17.693 3.283 1.00 35.31 411 PRO A N 1
ATOM 3128 C CA . PRO A 1 411 ? -14.341 -18.892 2.524 1.00 35.31 411 PRO A CA 1
ATOM 3129 C C . PRO A 1 411 ? -15.625 -18.778 1.667 1.00 35.31 411 PRO A C 1
ATOM 3131 O O . PRO A 1 411 ? -15.986 -19.722 0.968 1.00 35.31 411 PRO A O 1
ATOM 3134 N N . GLY A 1 412 ? -16.346 -17.651 1.704 1.00 33.12 412 GLY A N 1
ATOM 3135 C CA . GLY A 1 412 ? -17.657 -17.484 1.062 1.00 33.12 412 GLY A CA 1
ATOM 3136 C C . GLY A 1 412 ? -17.651 -17.000 -0.396 1.00 33.12 412 GLY A C 1
ATOM 3137 O O . GLY A 1 412 ? -18.601 -17.287 -1.124 1.00 33.12 412 GLY A O 1
ATOM 3138 N N . ALA A 1 413 ? -16.601 -16.312 -0.862 1.00 31.92 413 ALA A N 1
ATOM 3139 C CA . ALA A 1 413 ? -16.644 -15.618 -2.160 1.00 31.92 413 ALA A CA 1
ATOM 3140 C C . ALA A 1 413 ? -16.603 -16.567 -3.380 1.00 31.92 413 ALA A C 1
ATOM 3142 O O . ALA A 1 413 ? -17.194 -16.285 -4.423 1.00 31.92 413 ALA A O 1
ATOM 3143 N N . GLN A 1 414 ? -15.980 -17.745 -3.255 1.00 34.19 414 GLN A N 1
ATOM 3144 C CA . GLN A 1 414 ? -15.980 -18.748 -4.330 1.00 34.19 414 GLN A CA 1
ATOM 3145 C C . GLN A 1 414 ? -17.268 -19.586 -4.382 1.00 34.19 414 GLN A C 1
ATOM 3147 O O . GLN A 1 414 ? -17.655 -20.057 -5.458 1.00 34.19 414 GLN A O 1
ATOM 3152 N N . TYR A 1 415 ? -17.975 -19.760 -3.260 1.00 30.06 415 TYR A N 1
ATOM 3153 C CA . TYR A 1 415 ? -19.180 -20.595 -3.233 1.00 30.06 415 TYR A CA 1
ATOM 3154 C C . TYR A 1 415 ? -20.342 -19.955 -4.012 1.00 30.06 415 TYR A C 1
ATOM 3156 O O . TYR A 1 415 ? -21.020 -20.648 -4.776 1.00 30.06 415 TYR A O 1
ATOM 3164 N N . GLN A 1 416 ? -20.506 -18.628 -3.936 1.00 28.89 416 GLN A N 1
ATOM 3165 C CA . GLN A 1 416 ? -21.575 -17.926 -4.661 1.00 28.89 416 GLN A CA 1
ATOM 3166 C C . GLN A 1 416 ? -21.334 -17.839 -6.178 1.00 28.89 416 GLN A C 1
ATOM 3168 O O . GLN A 1 416 ? -22.268 -18.055 -6.954 1.00 28.89 416 GLN A O 1
ATOM 3173 N N . GLN A 1 417 ? -20.090 -17.647 -6.641 1.00 30.84 417 GLN A N 1
ATOM 3174 C CA . GLN A 1 417 ? -19.784 -17.660 -8.084 1.00 30.84 417 GLN A CA 1
ATOM 3175 C C . GLN A 1 417 ? -20.040 -19.027 -8.738 1.00 30.84 417 GLN A C 1
ATOM 3177 O O . GLN A 1 417 ? -20.403 -19.105 -9.918 1.00 30.84 417 GLN A O 1
ATOM 3182 N N . THR A 1 418 ? -19.876 -20.116 -7.983 1.00 33.84 418 THR A N 1
ATOM 3183 C CA . THR A 1 418 ? -20.059 -21.476 -8.507 1.00 33.84 418 THR A CA 1
ATOM 3184 C C . THR A 1 418 ? -21.541 -21.858 -8.609 1.00 33.84 418 THR A C 1
ATOM 3186 O O . THR A 1 418 ? -21.922 -22.552 -9.558 1.00 33.84 418 THR A O 1
ATOM 3189 N N . GLN A 1 419 ? -22.393 -21.354 -7.705 1.00 30.42 419 GLN A N 1
ATOM 3190 C CA . GLN A 1 419 ? -23.853 -21.494 -7.796 1.00 30.42 419 GLN A CA 1
ATOM 3191 C C . GLN A 1 419 ? -24.437 -20.641 -8.933 1.00 30.42 419 GLN A C 1
ATOM 3193 O O . GLN A 1 419 ? -25.117 -21.185 -9.803 1.00 30.42 419 GLN A O 1
ATOM 3198 N N . TYR A 1 420 ? -24.042 -19.366 -9.048 1.00 32.47 420 TYR A N 1
ATOM 3199 C CA . TYR A 1 420 ? -24.517 -18.483 -10.126 1.00 32.47 420 TYR A CA 1
ATOM 3200 C C . TYR A 1 420 ? -24.177 -19.016 -11.533 1.00 32.47 420 TYR A C 1
ATOM 3202 O O . TYR A 1 420 ? -24.993 -18.950 -12.454 1.00 32.47 420 TYR A O 1
ATOM 3210 N N . ARG A 1 421 ? -22.993 -19.627 -11.716 1.00 36.06 421 ARG A N 1
ATOM 3211 C CA . ARG A 1 421 ? -22.589 -20.255 -12.995 1.00 36.06 421 ARG A CA 1
ATOM 3212 C C . ARG A 1 421 ? -23.259 -21.605 -13.283 1.00 36.06 421 ARG A C 1
ATOM 3214 O O . ARG A 1 421 ? -23.193 -22.063 -14.433 1.00 36.06 421 ARG A O 1
ATOM 3221 N N . ARG A 1 422 ? -23.848 -22.270 -12.284 1.00 34.81 422 ARG A N 1
ATOM 3222 C CA . ARG A 1 422 ? -24.680 -23.470 -12.480 1.00 34.81 422 ARG A CA 1
ATOM 3223 C C . ARG A 1 422 ? -26.109 -23.078 -12.847 1.00 34.81 422 ARG A C 1
ATOM 3225 O O . ARG A 1 422 ? -26.622 -23.592 -13.841 1.00 34.81 422 ARG A O 1
ATOM 3232 N N . ASP A 1 423 ? -26.677 -22.091 -12.164 1.00 36.88 423 ASP A N 1
ATOM 3233 C CA . ASP A 1 423 ? -28.054 -21.646 -12.403 1.00 36.88 423 ASP A CA 1
ATOM 3234 C C . ASP A 1 423 ? -28.200 -20.926 -13.755 1.00 36.88 423 ASP A C 1
ATOM 3236 O O . ASP A 1 423 ? -29.123 -21.213 -14.522 1.00 36.88 423 ASP A O 1
ATOM 3240 N N . ALA A 1 424 ? -27.206 -20.123 -14.156 1.00 38.72 424 ALA A N 1
ATOM 3241 C CA . ALA A 1 424 ? -27.172 -19.494 -15.481 1.00 38.72 424 ALA A CA 1
ATOM 3242 C C . ALA A 1 424 ? -27.033 -20.500 -16.646 1.00 38.72 424 ALA A C 1
ATOM 3244 O O . ALA A 1 424 ? -27.420 -20.199 -17.778 1.00 38.72 424 ALA A O 1
ATOM 3245 N N . ARG A 1 425 ? -26.506 -21.709 -16.392 1.00 38.19 425 ARG A N 1
ATOM 3246 C CA . ARG A 1 425 ? -26.432 -22.790 -17.394 1.00 38.19 425 ARG A CA 1
ATOM 3247 C C . ARG A 1 425 ? -27.715 -23.615 -17.478 1.00 38.19 425 ARG A C 1
ATOM 3249 O O . ARG A 1 425 ? -28.006 -24.136 -18.551 1.00 38.19 425 ARG A O 1
ATOM 3256 N N . HIS A 1 426 ? -28.502 -23.697 -16.407 1.00 36.16 426 HIS A N 1
ATOM 3257 C CA . HIS A 1 426 ? -29.826 -24.328 -16.444 1.00 36.16 426 HIS A CA 1
ATOM 3258 C C . HIS A 1 426 ? -30.914 -23.419 -17.031 1.00 36.16 426 HIS A C 1
ATOM 3260 O O . HIS A 1 426 ? -31.822 -23.920 -17.692 1.00 36.16 426 HIS A O 1
ATOM 3266 N N . LEU A 1 427 ? -30.779 -22.096 -16.908 1.00 36.25 427 LEU A N 1
ATOM 3267 C CA . LEU A 1 427 ? -31.727 -21.137 -17.492 1.00 36.25 427 LEU A CA 1
ATOM 3268 C C . LEU A 1 427 ? -31.582 -20.945 -19.016 1.00 36.25 427 LEU A C 1
ATOM 3270 O O . LEU A 1 427 ? -32.530 -20.512 -19.660 1.00 36.25 427 LEU A O 1
ATOM 3274 N N . ARG A 1 428 ? -30.453 -21.331 -19.632 1.00 37.25 428 ARG A N 1
ATOM 3275 C CA . ARG A 1 428 ? -30.259 -21.256 -21.100 1.00 37.25 428 ARG A CA 1
ATOM 3276 C C . ARG A 1 428 ? -30.692 -22.505 -21.882 1.00 37.25 428 ARG A C 1
ATOM 3278 O O . ARG A 1 428 ? -30.587 -22.506 -23.102 1.00 37.25 428 ARG A O 1
ATOM 3285 N N . GLN A 1 429 ? -31.177 -23.558 -21.219 1.00 39.19 429 GLN A N 1
ATOM 3286 C CA . GLN A 1 429 ? -31.604 -24.806 -21.881 1.00 39.19 429 GLN A CA 1
ATOM 3287 C C . GLN A 1 429 ? -33.122 -25.031 -21.902 1.00 39.19 429 GLN A C 1
ATOM 3289 O O . GLN A 1 429 ? -33.580 -26.087 -22.332 1.00 39.19 429 GLN A O 1
ATOM 3294 N N . ARG A 1 430 ? -33.930 -24.055 -21.477 1.00 38.25 430 ARG A N 1
ATOM 3295 C CA . ARG A 1 430 ? -35.392 -24.170 -21.509 1.00 38.25 430 ARG A CA 1
ATOM 3296 C C . ARG A 1 430 ? -36.024 -22.963 -22.180 1.00 38.25 430 ARG A C 1
ATOM 3298 O O . ARG A 1 430 ? -36.556 -22.125 -21.482 1.00 38.25 430 ARG A O 1
ATOM 3305 N N . HIS A 1 431 ? -35.961 -22.906 -23.507 1.00 31.14 431 HIS A N 1
ATOM 3306 C CA . HIS A 1 431 ? -37.016 -22.345 -24.361 1.00 31.14 431 HIS A CA 1
ATOM 3307 C C . HIS A 1 431 ? -36.750 -22.760 -25.820 1.00 31.14 431 HIS A C 1
ATOM 3309 O O . HIS A 1 431 ? -35.911 -22.153 -26.480 1.00 31.14 431 HIS A O 1
ATOM 3315 N N . PRO A 1 432 ? -37.422 -23.805 -26.332 1.00 34.81 432 PRO A N 1
ATOM 3316 C CA . PRO A 1 432 ? -37.675 -23.955 -27.755 1.00 34.81 432 PRO A CA 1
ATOM 3317 C C . PRO A 1 432 ? -39.048 -23.347 -28.073 1.00 34.81 432 PRO A C 1
ATOM 3319 O O . PRO A 1 432 ? -40.025 -23.750 -27.448 1.00 34.81 432 PRO A O 1
ATOM 3322 N N . VAL A 1 433 ? -39.097 -22.371 -28.981 1.00 35.88 433 VAL A N 1
ATOM 3323 C CA . VAL A 1 433 ? -39.957 -22.261 -30.183 1.00 35.88 433 VAL A CA 1
ATOM 3324 C C . VAL A 1 433 ? -39.476 -21.033 -30.945 1.00 35.88 433 VAL A C 1
ATOM 3326 O O . VAL A 1 433 ? -39.424 -19.951 -30.320 1.00 35.88 433 VAL A O 1
#

InterPro domains:
  IPR001155 NADH:flavin oxidoreductase/NADH oxidase, N-terminal [PF00724] (4-136)
  IPR003953 FAD-dependent oxidoreductase 2, FAD-binding domain [PF00890] (278-409)
  IPR007329 FMN-binding [PF04205] (199-256)
  IPR007329 FMN-binding [SM00900] (184-259)
  IPR013785 Aldolase-type TIM barrel [G3DSA:3.20.20.70] (1-151)
  IPR036188 FAD/NAD(P)-binding domain superfamily [G3DSA:3.50.50.60] (277-405)
  IPR036188 FAD/NAD(P)-binding domain superfamily [SSF51905] (258-410)
  IPR050315 FAD-dependent oxidoreductase 2 [PTHR43400] (272-402)

pLDDT: mean 83.22, std 17.27, range [28.89, 98.31]